Protein AF-0000000087152383 (afdb_homodimer)

Organism: NCBI:txid2511166

Structure (mmCIF, N/CA/C/O backbone):
data_AF-0000000087152383-model_v1
#
loop_
_entity.id
_entity.type
_entity.pdbx_description
1 polymer 'Uncharacterized protein'
#
loop_
_atom_site.group_PDB
_atom_site.id
_atom_site.type_symbol
_atom_site.label_atom_id
_atom_site.label_alt_id
_atom_site.label_comp_id
_atom_site.label_asym_id
_atom_site.label_entity_id
_atom_site.label_seq_id
_atom_site.pdbx_PDB_ins_code
_atom_site.Cartn_x
_atom_site.Cartn_y
_atom_site.Cartn_z
_atom_site.occupancy
_atom_site.B_iso_or_equiv
_atom_site.auth_seq_id
_atom_site.auth_comp_id
_atom_site.auth_asym_id
_atom_site.auth_atom_id
_atom_site.pdbx_PDB_model_num
ATOM 1 N N . MET A 1 1 ? -14.391 78.062 -47.344 1 24.45 1 MET A N 1
ATOM 2 C CA . MET A 1 1 ? -15.328 78.812 -46.531 1 24.45 1 MET A CA 1
ATOM 3 C C . MET A 1 1 ? -15.141 78.5 -45.031 1 24.45 1 MET A C 1
ATOM 5 O O . MET A 1 1 ? -14.398 77.562 -44.688 1 24.45 1 MET A O 1
ATOM 9 N N . GLN A 1 2 ? -16.312 78.125 -44.312 1 28.38 2 GLN A N 1
ATOM 10 C CA . GLN A 1 2 ? -16.859 78.188 -42.969 1 28.38 2 GLN A CA 1
ATOM 11 C C . GLN A 1 2 ? -16.188 77.125 -42.031 1 28.38 2 GLN A C 1
ATOM 13 O O . GLN A 1 2 ? -15.75 76.125 -42.5 1 28.38 2 GLN A O 1
ATOM 18 N N . LEU A 1 3 ? -16.078 77.5 -40.719 1 33.56 3 LEU A N 1
ATOM 19 C CA . LEU A 1 3 ? -15.5 77.375 -39.375 1 33.56 3 LEU A CA 1
ATOM 20 C C . LEU A 1 3 ? -15.883 76.062 -38.75 1 33.56 3 LEU A C 1
ATOM 22 O O . LEU A 1 3 ? -17.062 75.688 -38.75 1 33.56 3 LEU A O 1
ATOM 26 N N . ASN A 1 4 ? -14.961 74.938 -38.5 1 33.97 4 ASN A N 1
ATOM 27 C CA . ASN A 1 4 ? -14.578 73.625 -37.969 1 33.97 4 ASN A CA 1
ATOM 28 C C . ASN A 1 4 ? -14.984 73.5 -36.5 1 33.97 4 ASN A C 1
ATOM 30 O O . ASN A 1 4 ? -14.188 73.062 -35.688 1 33.97 4 ASN A O 1
ATOM 34 N N . ARG A 1 5 ? -15.938 74.438 -35.906 1 34 5 ARG A N 1
ATOM 35 C CA . ARG A 1 5 ? -15.969 74.562 -34.469 1 34 5 ARG A CA 1
ATOM 36 C C . ARG A 1 5 ? -16.516 73.312 -33.781 1 34 5 ARG A C 1
ATOM 38 O O . ARG A 1 5 ? -17.719 73.188 -33.562 1 34 5 ARG A O 1
ATOM 45 N N . THR A 1 6 ? -16.406 72.062 -34.344 1 36.75 6 THR A N 1
ATOM 46 C CA . THR A 1 6 ? -17.281 71.062 -33.719 1 36.75 6 THR A CA 1
ATOM 47 C C . THR A 1 6 ? -17.062 71 -32.219 1 36.75 6 THR A C 1
ATOM 49 O O . THR A 1 6 ? -15.922 71 -31.75 1 36.75 6 THR A O 1
ATOM 52 N N . LEU A 1 7 ? -18.172 71.062 -31.219 1 29.64 7 LEU A N 1
ATOM 53 C CA . LEU A 1 7 ? -18.703 71.188 -29.859 1 29.64 7 LEU A CA 1
ATOM 54 C C . LEU A 1 7 ? -18.281 70 -29.016 1 29.64 7 LEU A C 1
ATOM 56 O O . LEU A 1 7 ? -18.703 68.875 -29.297 1 29.64 7 LEU A O 1
ATOM 60 N N . VAL A 1 8 ? -17.047 69.875 -28.344 1 30.67 8 VAL A N 1
ATOM 61 C CA . VAL A 1 8 ? -16.328 69 -27.438 1 30.67 8 VAL A CA 1
ATOM 62 C C . VAL A 1 8 ? -17.125 68.875 -26.156 1 30.67 8 VAL A C 1
ATOM 64 O O . VAL A 1 8 ? -17.219 69.75 -25.344 1 30.67 8 VAL A O 1
ATOM 67 N N . LEU A 1 9 ? -18.422 68.312 -26.156 1 27.61 9 LEU A N 1
ATOM 68 C CA . LEU A 1 9 ? -19.344 68.25 -25.031 1 27.61 9 LEU A CA 1
ATOM 69 C C . LEU A 1 9 ? -18.703 67.438 -23.875 1 27.61 9 LEU A C 1
ATOM 71 O O . LEU A 1 9 ? -18.125 66.375 -24.078 1 27.61 9 LEU A O 1
ATOM 75 N N . ILE A 1 10 ? -18.641 68.062 -22.5 1 29.03 10 ILE A N 1
ATOM 76 C CA . ILE A 1 10 ? -18.125 68.062 -21.141 1 29.03 10 ILE A CA 1
ATOM 77 C C . ILE A 1 10 ? -18.781 66.938 -20.312 1 29.03 10 ILE A C 1
ATOM 79 O O . ILE A 1 10 ? -20 67 -20.078 1 29.03 10 ILE A O 1
ATOM 83 N N . PHE A 1 11 ? -18.453 65.562 -20.375 1 31.47 11 PHE A N 1
ATOM 84 C CA . PHE A 1 11 ? -18.953 64.375 -19.656 1 31.47 11 PHE A CA 1
ATOM 85 C C . PHE A 1 11 ? -18.766 64.562 -18.156 1 31.47 11 PHE A C 1
ATOM 87 O O . PHE A 1 11 ? -17.625 64.562 -17.672 1 31.47 11 PHE A O 1
ATOM 94 N N . ALA A 1 12 ? -19.672 65.188 -17.281 1 24.59 12 ALA A N 1
ATOM 95 C CA . ALA A 1 12 ? -19.766 65.562 -15.875 1 24.59 12 ALA A CA 1
ATOM 96 C C . ALA A 1 12 ? -19.812 64.375 -14.977 1 24.59 12 ALA A C 1
ATOM 98 O O . ALA A 1 12 ? -20.547 63.406 -15.242 1 24.59 12 ALA A O 1
ATOM 99 N N . SER A 1 13 ? -18.828 64 -13.945 1 28.73 13 SER A N 1
ATOM 100 C CA . SER A 1 13 ? -18.312 63.156 -12.891 1 28.73 13 SER A CA 1
ATOM 101 C C . SER A 1 13 ? -19.25 63.125 -11.695 1 28.73 13 SER A C 1
ATOM 103 O O . SER A 1 13 ? -18.984 63.75 -10.664 1 28.73 13 SER A O 1
ATOM 105 N N . VAL A 1 14 ? -20.594 63 -11.703 1 27.62 14 VAL A N 1
ATOM 106 C CA . VAL A 1 14 ? -21.422 63.219 -10.516 1 27.62 14 VAL A CA 1
ATOM 107 C C . VAL A 1 14 ? -21.234 62.062 -9.531 1 27.62 14 VAL A C 1
ATOM 109 O O . VAL A 1 14 ? -21.625 60.938 -9.805 1 27.62 14 VAL A O 1
ATOM 112 N N . VAL A 1 15 ? -20.297 62.031 -8.492 1 28.44 15 VAL A N 1
ATOM 113 C CA . VAL A 1 15 ? -19.844 61.219 -7.359 1 28.44 15 VAL A CA 1
ATOM 114 C C . VAL A 1 15 ? -20.938 61.188 -6.289 1 28.44 15 VAL A C 1
ATOM 116 O O . VAL A 1 15 ? -21.125 62.125 -5.539 1 28.44 15 VAL A O 1
ATOM 119 N N . THR A 1 16 ? -22.234 60.844 -6.496 1 26.59 16 THR A N 1
ATOM 120 C CA . THR A 1 16 ? -23.312 61 -5.531 1 26.59 16 THR A CA 1
ATOM 121 C C . THR A 1 16 ? -23.094 60.125 -4.305 1 26.59 16 THR A C 1
ATOM 123 O O . THR A 1 16 ? -22.703 58.969 -4.43 1 26.59 16 THR A O 1
ATOM 126 N N . ALA A 1 17 ? -22.953 60.719 -2.977 1 28.47 17 ALA A N 1
ATOM 127 C CA . ALA A 1 17 ? -22.781 60.562 -1.535 1 28.47 17 ALA A CA 1
ATOM 128 C C . ALA A 1 17 ? -23.859 59.688 -0.931 1 28.47 17 ALA A C 1
ATOM 130 O O . ALA A 1 17 ? -25.031 60.094 -0.851 1 28.47 17 ALA A O 1
ATOM 131 N N . LEU A 1 18 ? -23.875 58.312 -1.249 1 25.5 18 LEU A N 1
ATOM 132 C CA . LEU A 1 18 ? -24.797 57.312 -0.743 1 25.5 18 LEU A CA 1
ATOM 133 C C . LEU A 1 18 ? -24.906 57.406 0.778 1 25.5 18 LEU A C 1
ATOM 135 O O . LEU A 1 18 ? -23.906 57.156 1.477 1 25.5 18 LEU A O 1
ATOM 139 N N . VAL A 1 19 ? -25.844 58.219 1.39 1 24.14 19 VAL A N 1
ATOM 140 C CA . VAL A 1 19 ? -26.312 58.594 2.719 1 24.14 19 VAL A CA 1
ATOM 141 C C . VAL A 1 19 ? -26.703 57.344 3.5 1 24.14 19 VAL A C 1
ATOM 143 O O . VAL A 1 19 ? -27.516 56.531 3.033 1 24.14 19 VAL A O 1
ATOM 146 N N . VAL A 1 20 ? -25.953 56.938 4.633 1 25.55 20 VAL A N 1
ATOM 147 C CA . VAL A 1 20 ? -25.766 56.031 5.766 1 25.55 20 VAL A CA 1
ATOM 148 C C . VAL A 1 20 ? -27.031 56.031 6.637 1 25.55 20 VAL A C 1
ATOM 150 O O . VAL A 1 20 ? -27.047 55.438 7.711 1 25.55 20 VAL A O 1
ATOM 153 N N . ALA A 1 21 ? -28.188 56.594 6.219 1 24.11 21 ALA A N 1
ATOM 154 C CA . ALA A 1 21 ? -29.062 56.938 7.344 1 24.11 21 ALA A CA 1
ATOM 155 C C . ALA A 1 21 ? -29.531 55.688 8.07 1 24.11 21 ALA A C 1
ATOM 157 O O . ALA A 1 21 ? -29.969 54.719 7.441 1 24.11 21 ALA A O 1
ATOM 158 N N . ALA A 1 22 ? -29.094 55.5 9.398 1 25.72 22 ALA A N 1
ATOM 159 C CA . ALA A 1 22 ? -29.172 54.656 10.578 1 25.72 22 ALA A CA 1
ATOM 160 C C . ALA A 1 22 ? -30.625 54.469 11.016 1 25.72 22 ALA A C 1
ATOM 162 O O . ALA A 1 22 ? -31.25 55.375 11.562 1 25.72 22 ALA A O 1
ATOM 163 N N . PHE A 1 23 ? -31.516 54.125 10.094 1 22.7 23 PHE A N 1
ATOM 164 C CA . PHE A 1 23 ? -32.906 54.156 10.555 1 22.7 23 PHE A CA 1
ATOM 165 C C . PHE A 1 23 ? -33.094 53.219 11.742 1 22.7 23 PHE A C 1
ATOM 167 O O . PHE A 1 23 ? -32.938 52.031 11.625 1 22.7 23 PHE A O 1
ATOM 174 N N . SER A 1 24 ? -32.812 53.656 13 1 26.38 24 SER A N 1
ATOM 175 C CA . SER A 1 24 ? -32.938 53.125 14.344 1 26.38 24 SER A CA 1
ATOM 176 C C . SER A 1 24 ? -34.406 52.75 14.625 1 26.38 24 SER A C 1
ATOM 178 O O . SER A 1 24 ? -34.75 52.438 15.766 1 26.38 24 SER A O 1
ATOM 180 N N . ALA A 1 25 ? -35.094 52.25 13.656 1 22.98 25 ALA A N 1
ATOM 181 C CA . ALA A 1 25 ? -36.5 52.281 14.055 1 22.98 25 ALA A CA 1
ATOM 182 C C . ALA A 1 25 ? -36.719 51.531 15.375 1 22.98 25 ALA A C 1
ATOM 184 O O . ALA A 1 25 ? -36.281 50.375 15.523 1 22.98 25 ALA A O 1
ATOM 185 N N . ALA A 1 26 ? -36.781 52.312 16.5 1 27.95 26 ALA A N 1
ATOM 186 C CA . ALA A 1 26 ? -37.156 52.156 17.906 1 27.95 26 ALA A CA 1
ATOM 187 C C . ALA A 1 26 ? -38.469 51.406 18.047 1 27.95 26 ALA A C 1
ATOM 189 O O . ALA A 1 26 ? -39.531 51.875 17.641 1 27.95 26 ALA A O 1
ATOM 190 N N . VAL A 1 27 ? -38.594 50.281 17.359 1 23.22 27 VAL A N 1
ATOM 191 C CA . VAL A 1 27 ? -39.969 49.812 17.594 1 23.22 27 VAL A CA 1
ATOM 192 C C . VAL A 1 27 ? -40.25 49.844 19.094 1 23.22 27 VAL A C 1
ATOM 194 O O . VAL A 1 27 ? -39.375 49.688 19.922 1 23.22 27 VAL A O 1
ATOM 197 N N . VAL A 1 28 ? -41.531 49.938 19.438 1 23.14 28 VAL A N 1
ATOM 198 C CA . VAL A 1 28 ? -42.594 50.375 20.359 1 23.14 28 VAL A CA 1
ATOM 199 C C . VAL A 1 28 ? -42.562 49.5 21.609 1 23.14 28 VAL A C 1
ATOM 201 O O . VAL A 1 28 ? -42.094 48.375 21.578 1 23.14 28 VAL A O 1
ATOM 204 N N . GLY A 1 29 ? -43 50 22.75 1 21.7 29 GLY A N 1
ATOM 205 C CA . GLY A 1 29 ? -43.156 50.344 24.156 1 21.7 29 GLY A CA 1
ATOM 206 C C . GLY A 1 29 ? -43.875 49.312 24.969 1 21.7 29 GLY A C 1
ATOM 207 O O . GLY A 1 29 ? -43.625 49.156 26.172 1 21.7 29 GLY A O 1
ATOM 208 N N . TYR A 1 30 ? -45.062 48.406 24.594 1 18.5 30 TYR A N 1
ATOM 209 C CA . TYR A 1 30 ? -46.094 48.875 25.5 1 18.5 30 TYR A CA 1
ATOM 210 C C . TYR A 1 30 ? -45.906 48.25 26.891 1 18.5 30 TYR A C 1
ATOM 212 O O . TYR A 1 30 ? -46.219 48.875 27.906 1 18.5 30 TYR A O 1
ATOM 220 N N . ALA A 1 31 ? -45.562 46.906 27 1 22.48 31 ALA A N 1
ATOM 221 C CA . ALA A 1 31 ? -46.562 46.375 27.906 1 22.48 31 ALA A CA 1
ATOM 222 C C . ALA A 1 31 ? -46.375 46.875 29.328 1 22.48 31 ALA A C 1
ATOM 224 O O . ALA A 1 31 ? -45.25 47.219 29.703 1 22.48 31 ALA A O 1
ATOM 225 N N . GLN A 1 32 ? -47.469 46.688 30.297 1 18.67 32 GLN A N 1
ATOM 226 C CA . GLN A 1 32 ? -48.219 47.438 31.297 1 18.67 32 GLN A CA 1
ATOM 227 C C . GLN A 1 32 ? -47.562 47.312 32.688 1 18.67 32 GLN A C 1
ATOM 229 O O . GLN A 1 32 ? -47.312 48.312 33.344 1 18.67 32 GLN A O 1
ATOM 234 N N . GLN A 1 33 ? -47.844 46.125 33.469 1 19.08 33 GLN A N 1
ATOM 235 C CA . GLN A 1 33 ? -48.688 46.438 34.625 1 19.08 33 GLN A CA 1
ATOM 236 C C . GLN A 1 33 ? -47.844 46.844 35.812 1 19.08 33 GLN A C 1
ATOM 238 O O . GLN A 1 33 ? -46.625 46.594 35.844 1 19.08 33 GLN A O 1
ATOM 243 N N . ALA A 1 34 ? -48.406 46.5 37.125 1 18.72 34 ALA A N 1
ATOM 244 C CA . ALA A 1 34 ? -48.844 47.281 38.281 1 18.72 34 ALA A CA 1
ATOM 245 C C . ALA A 1 34 ? -47.719 47.469 39.281 1 18.72 34 ALA A C 1
ATOM 247 O O . ALA A 1 34 ? -46.781 46.688 39.312 1 18.72 34 ALA A O 1
ATOM 248 N N . ALA A 1 35 ? -47.969 48.344 40.25 1 21.06 35 ALA A N 1
ATOM 249 C CA . ALA A 1 35 ? -47.5 49.438 41.062 1 21.06 35 ALA A CA 1
ATOM 250 C C . ALA A 1 35 ? -46.875 48.938 42.344 1 21.06 35 ALA A C 1
ATOM 252 O O . ALA A 1 35 ? -46.375 49.75 43.156 1 21.06 35 ALA A O 1
ATOM 253 N N . PRO A 1 36 ? -46.219 47.75 42.531 1 22.31 36 PRO A N 1
ATOM 254 C CA . PRO A 1 36 ? -46.5 47.688 43.969 1 22.31 36 PRO A CA 1
ATOM 255 C C . PRO A 1 36 ? -45.875 48.875 44.719 1 22.31 36 PRO A C 1
ATOM 257 O O . PRO A 1 36 ? -44.906 49.469 44.25 1 22.31 36 PRO A O 1
ATOM 260 N N . THR A 1 37 ? -46.438 49.125 46 1 17.8 37 THR A N 1
ATOM 261 C CA . THR A 1 37 ? -46.656 50.281 46.875 1 17.8 37 THR A CA 1
ATOM 262 C C . THR A 1 37 ? -45.344 50.656 47.562 1 17.8 37 THR A C 1
ATOM 264 O O . THR A 1 37 ? -45.031 51.844 47.656 1 17.8 37 THR A O 1
ATOM 267 N N . GLN A 1 38 ? -44.656 49.75 48.375 1 19.56 38 GLN A N 1
ATOM 268 C CA . GLN A 1 38 ? -44.656 50.344 49.719 1 19.56 38 GLN A CA 1
ATOM 269 C C . GLN A 1 38 ? -43.719 51.531 49.812 1 19.56 38 GLN A C 1
ATOM 271 O O . GLN A 1 38 ? -42.781 51.656 49 1 19.56 38 GLN A O 1
ATOM 276 N N . LEU A 1 39 ? -43.562 52.031 51.062 1 18.56 39 LEU A N 1
ATOM 277 C CA . LEU A 1 39 ? -43.625 53.25 51.906 1 18.56 39 LEU A CA 1
ATOM 278 C C . LEU A 1 39 ? -42.25 53.938 51.938 1 18.56 39 LEU A C 1
ATOM 280 O O . LEU A 1 39 ? -41.219 53.344 51.594 1 18.56 39 LEU A O 1
ATOM 284 N N . GLN A 1 40 ? -42.062 54.719 53.031 1 18.16 40 GLN A N 1
ATOM 285 C CA . GLN A 1 40 ? -41.844 56.156 53.25 1 18.16 40 GLN A CA 1
ATOM 286 C C . GLN A 1 40 ? -40.375 56.469 53.438 1 18.16 40 GLN A C 1
ATOM 288 O O . GLN A 1 40 ? -39.875 57.469 52.906 1 18.16 40 GLN A O 1
ATOM 293 N N . PRO A 1 41 ? -39.281 55.781 54.156 1 23.94 41 PRO A N 1
ATOM 294 C CA . PRO A 1 41 ? -39.062 56.75 55.25 1 23.94 41 PRO A CA 1
ATOM 295 C C . PRO A 1 41 ? -38.219 57.969 54.812 1 23.94 41 PRO A C 1
ATOM 297 O O . PRO A 1 41 ? -37.469 57.875 53.844 1 23.94 41 PRO A O 1
ATOM 300 N N . PRO A 1 42 ? -38.344 59.125 55.5 1 19.75 42 PRO A N 1
ATOM 301 C CA . PRO A 1 42 ? -38.156 60.531 55.219 1 19.75 42 PRO A CA 1
ATOM 302 C C . PRO A 1 42 ? -36.688 60.938 55.031 1 19.75 42 PRO A C 1
ATOM 304 O O . PRO A 1 42 ? -36.375 61.719 54.156 1 19.75 42 PRO A O 1
ATOM 307 N N . PRO A 1 43 ? -35.75 60.781 56.125 1 20.42 43 PRO A N 1
ATOM 308 C CA . PRO A 1 43 ? -35.406 62.094 56.688 1 20.42 43 PRO A CA 1
ATOM 309 C C . PRO A 1 43 ? -34.281 62.812 55.938 1 20.42 43 PRO A C 1
ATOM 311 O O . PRO A 1 43 ? -34.438 63.938 55.531 1 20.42 43 PRO A O 1
ATOM 314 N N . GLY A 1 44 ? -32.906 62.781 56.531 1 20.59 44 GLY A N 1
ATOM 315 C CA . GLY A 1 44 ? -32.375 63.969 57.125 1 20.59 44 GLY A CA 1
ATOM 316 C C . GLY A 1 44 ? -31.516 64.812 56.188 1 20.59 44 GLY A C 1
ATOM 317 O O . GLY A 1 44 ? -31.188 64.312 55.094 1 20.59 44 GLY A O 1
ATOM 318 N N . ALA A 1 45 ? -30.312 65.5 56.781 1 22.64 45 ALA A N 1
ATOM 319 C CA . ALA A 1 45 ? -29.922 66.875 56.906 1 22.64 45 ALA A CA 1
ATOM 320 C C . ALA A 1 45 ? -29 67.312 55.781 1 22.64 45 ALA A C 1
ATOM 322 O O . ALA A 1 45 ? -28.359 66.438 55.125 1 22.64 45 ALA A O 1
ATOM 323 N N . PRO A 1 46 ? -28.562 68.625 55.812 1 24.34 46 PRO A N 1
ATOM 324 C CA . PRO A 1 46 ? -28.266 69.75 54.875 1 24.34 46 PRO A CA 1
ATOM 325 C C . PRO A 1 46 ? -26.828 69.75 54.406 1 24.34 46 PRO A C 1
ATOM 327 O O . PRO A 1 46 ? -26.422 70.625 53.656 1 24.34 46 PRO A O 1
ATOM 330 N N . GLN A 1 47 ? -26.016 68.75 54.312 1 24.22 47 GLN A N 1
ATOM 331 C CA . GLN A 1 47 ? -24.641 69.125 54.594 1 24.22 47 GLN A CA 1
ATOM 332 C C . GLN A 1 47 ? -24.109 70.188 53.625 1 24.22 47 GLN A C 1
ATOM 334 O O . GLN A 1 47 ? -24.547 70.25 52.469 1 24.22 47 GLN A O 1
ATOM 339 N N . PRO A 1 48 ? -23.031 70.938 54.062 1 25.08 48 PRO A N 1
ATOM 340 C CA . PRO A 1 48 ? -22.5 72.312 53.781 1 25.08 48 PRO A CA 1
ATOM 341 C C . PRO A 1 48 ? -21.859 72.375 52.406 1 25.08 48 PRO A C 1
ATOM 343 O O . PRO A 1 48 ? -21.422 71.375 51.844 1 25.08 48 PRO A O 1
ATOM 346 N N . ALA A 1 49 ? -21.859 73.562 51.844 1 25.86 49 ALA A N 1
ATOM 347 C CA . ALA A 1 49 ? -21.734 74.188 50.5 1 25.86 49 ALA A CA 1
ATOM 348 C C . ALA A 1 49 ? -20.266 74.125 50.062 1 25.86 49 ALA A C 1
ATOM 350 O O . ALA A 1 49 ? -19.453 74.938 50.562 1 25.86 49 ALA A O 1
ATOM 351 N N . LYS A 1 50 ? -19.531 73.062 50.188 1 28.59 50 LYS A N 1
ATOM 352 C CA . LYS A 1 50 ? -18.125 73.438 50 1 28.59 50 LYS A CA 1
ATOM 353 C C . LYS A 1 50 ? -17.906 74.125 48.656 1 28.59 50 LYS A C 1
ATOM 355 O O . LYS A 1 50 ? -18.562 73.812 47.656 1 28.59 50 LYS A O 1
ATOM 360 N N . LYS A 1 51 ? -17.125 75.188 48.688 1 26.47 51 LYS A N 1
ATOM 361 C CA . LYS A 1 51 ? -16.828 76.312 47.75 1 26.47 51 LYS A CA 1
ATOM 362 C C . LYS A 1 51 ? -16.188 75.75 46.469 1 26.47 51 LYS A C 1
ATOM 364 O O . LYS A 1 51 ? -15.5 74.75 46.5 1 26.47 51 LYS A O 1
ATOM 369 N N . PRO A 1 52 ? -16.344 76.5 45.25 1 27.98 52 PRO A N 1
ATOM 370 C CA . PRO A 1 52 ? -16.188 76.25 43.812 1 27.98 52 PRO A CA 1
ATOM 371 C C . PRO A 1 52 ? -14.719 76.25 43.375 1 27.98 52 PRO A C 1
ATOM 373 O O . PRO A 1 52 ? -14.023 77.25 43.5 1 27.98 52 PRO A O 1
ATOM 376 N N . VAL A 1 53 ? -13.852 75.312 43.844 1 28.52 53 VAL A N 1
ATOM 377 C CA . VAL A 1 53 ? -12.453 75.562 43.469 1 28.52 53 VAL A CA 1
ATOM 378 C C . VAL A 1 53 ? -12.336 75.688 41.969 1 28.52 53 VAL A C 1
ATOM 380 O O . VAL A 1 53 ? -13.07 75.062 41.219 1 28.52 53 VAL A O 1
ATOM 383 N N . ALA A 1 54 ? -11.508 76.688 41.531 1 26.98 54 ALA A N 1
ATOM 384 C CA . ALA A 1 54 ? -11.234 77.312 40.25 1 26.98 54 ALA A CA 1
ATOM 385 C C . ALA A 1 54 ? -10.672 76.312 39.25 1 26.98 54 ALA A C 1
ATOM 387 O O . ALA A 1 54 ? -9.969 75.375 39.625 1 26.98 54 ALA A O 1
ATOM 388 N N . ALA A 1 55 ? -11.258 76.312 38 1 29.78 55 ALA A N 1
ATOM 389 C CA . ALA A 1 55 ? -11.148 75.375 36.875 1 29.78 55 ALA A CA 1
ATOM 390 C C . ALA A 1 55 ? -9.781 75.5 36.188 1 29.78 55 ALA A C 1
ATOM 392 O O . ALA A 1 55 ? -9.391 76.625 35.781 1 29.78 55 ALA A O 1
ATOM 393 N N . LYS A 1 56 ? -8.773 74.875 36.719 1 31.08 56 LYS A N 1
ATOM 394 C CA . LYS A 1 56 ? -7.465 74.938 36.062 1 31.08 56 LYS A CA 1
ATOM 395 C C . LYS A 1 56 ? -7.582 74.625 34.562 1 31.08 56 LYS A C 1
ATOM 397 O O . LYS A 1 56 ? -8.375 73.75 34.188 1 31.08 56 LYS A O 1
ATOM 402 N N . PRO A 1 57 ? -6.871 75.312 33.625 1 28.28 57 PRO A N 1
ATOM 403 C CA . PRO A 1 57 ? -6.887 75.375 32.156 1 28.28 57 PRO A CA 1
ATOM 404 C C . PRO A 1 57 ? -6.625 74 31.531 1 28.28 57 PRO A C 1
ATOM 406 O O . PRO A 1 57 ? -6.012 73.125 32.156 1 28.28 57 PRO A O 1
ATOM 409 N N . HIS A 1 58 ? -7.355 73.688 30.391 1 28.56 58 HIS A N 1
ATOM 410 C CA . HIS A 1 58 ? -7.551 72.5 29.516 1 28.56 58 HIS A CA 1
ATOM 411 C C . HIS A 1 58 ? -6.273 72.188 28.75 1 28.56 58 HIS A C 1
ATOM 413 O O . HIS A 1 58 ? -5.832 72.938 27.906 1 28.56 58 HIS A O 1
ATOM 419 N N . ALA A 1 59 ? -5.16 71.938 29.469 1 30.02 59 ALA A N 1
ATOM 420 C CA . ALA A 1 59 ? -3.998 71.688 28.609 1 30.02 59 ALA A CA 1
ATOM 421 C C . ALA A 1 59 ? -4.32 70.688 27.5 1 30.02 59 ALA A C 1
ATOM 423 O O . ALA A 1 59 ? -5.137 69.812 27.703 1 30.02 59 ALA A O 1
ATOM 424 N N . LYS A 1 60 ? -4.148 71.125 26.25 1 30.55 60 LYS A N 1
ATOM 425 C CA . LYS A 1 60 ? -4.348 70.438 24.969 1 30.55 60 LYS A CA 1
ATOM 426 C C . LYS A 1 60 ? -3.709 69.062 24.969 1 30.55 60 LYS A C 1
ATOM 428 O O . LYS A 1 60 ? -2.553 68.938 25.375 1 30.55 60 LYS A O 1
ATOM 433 N N . PRO A 1 61 ? -4.449 67.938 24.984 1 33 61 PRO A N 1
ATOM 434 C CA . PRO A 1 61 ? -3.885 66.625 24.938 1 33 61 PRO A CA 1
ATOM 435 C C . PRO A 1 61 ? -2.961 66.375 23.734 1 33 61 PRO A C 1
ATOM 437 O O . PRO A 1 61 ? -3.283 66.812 22.625 1 33 61 PRO A O 1
ATOM 440 N N . GLN A 1 62 ? -1.696 66.625 23.906 1 29.09 62 GLN A N 1
ATOM 441 C CA . GLN A 1 62 ? -0.723 66.25 22.891 1 29.09 62 GLN A CA 1
ATOM 442 C C . GLN A 1 62 ? -1.073 64.938 22.234 1 29.09 62 GLN A C 1
ATOM 444 O O . GLN A 1 62 ? -1.439 63.969 22.922 1 29.09 62 GLN A O 1
ATOM 449 N N . ALA A 1 63 ? -1.392 65.062 20.969 1 32.59 63 ALA A N 1
ATOM 450 C CA . ALA A 1 63 ? -1.702 63.969 20.047 1 32.59 63 ALA A CA 1
ATOM 451 C C . ALA A 1 63 ? -0.651 62.875 20.125 1 32.59 63 ALA A C 1
ATOM 453 O O . ALA A 1 63 ? 0.529 63.094 19.859 1 32.59 63 ALA A O 1
ATOM 454 N N . GLN A 1 64 ? -0.721 62 21.125 1 32.16 64 GLN A N 1
ATOM 455 C CA . GLN A 1 64 ? 0.191 60.875 21.094 1 32.16 64 GLN A CA 1
ATOM 456 C C . GLN A 1 64 ? 0.124 60.156 19.75 1 32.16 64 GLN A C 1
ATOM 458 O O . GLN A 1 64 ? -0.96 59.781 19.281 1 32.16 64 GLN A O 1
ATOM 463 N N . THR A 1 65 ? 0.896 60.625 18.781 1 32.66 65 THR A N 1
ATOM 464 C CA . THR A 1 65 ? 1.111 59.844 17.562 1 32.66 65 THR A CA 1
ATOM 465 C C . THR A 1 65 ? 1.242 58.375 17.875 1 32.66 65 THR A C 1
ATOM 467 O O . THR A 1 65 ? 2.123 57.969 18.641 1 32.66 65 THR A O 1
ATOM 470 N N . GLN A 1 66 ? 0.074 57.719 17.969 1 34.09 66 GLN A N 1
ATOM 471 C CA . GLN A 1 66 ? 0.132 56.25 18.125 1 34.09 66 GLN A CA 1
ATOM 472 C C . GLN A 1 66 ? 1.141 55.656 17.156 1 34.09 66 GLN A C 1
ATOM 474 O O . GLN A 1 66 ? 1.134 55.969 15.961 1 34.09 66 GLN A O 1
ATOM 479 N N . PRO A 1 67 ? 2.338 55.344 17.672 1 36.75 67 PRO A N 1
ATOM 480 C CA . PRO A 1 67 ? 3.244 54.625 16.766 1 36.75 67 PRO A CA 1
ATOM 481 C C . PRO A 1 67 ? 2.523 53.594 15.906 1 36.75 67 PRO A C 1
ATOM 483 O O . PRO A 1 67 ? 1.477 53.094 16.312 1 36.75 67 PRO A O 1
ATOM 486 N N . PRO A 1 68 ? 2.676 53.719 14.586 1 33.19 68 PRO A N 1
ATOM 487 C CA . PRO A 1 68 ? 2.049 52.75 13.703 1 33.19 68 PRO A CA 1
ATOM 488 C C . PRO A 1 68 ? 2.039 51.344 14.297 1 33.19 68 PRO A C 1
ATOM 490 O O . PRO A 1 68 ? 2.941 50.969 15.055 1 33.19 68 PRO A O 1
ATOM 493 N N . ALA A 1 69 ? 0.857 50.812 14.57 1 32.97 69 ALA A N 1
ATOM 494 C CA . ALA A 1 69 ? 0.697 49.406 14.938 1 32.97 69 ALA A CA 1
ATOM 495 C C . ALA A 1 69 ? 1.653 48.5 14.148 1 32.97 69 ALA A C 1
ATOM 497 O O . ALA A 1 69 ? 1.696 48.562 12.914 1 32.97 69 ALA A O 1
ATOM 498 N N . ALA A 1 70 ? 2.859 48.25 14.695 1 30.72 70 ALA A N 1
ATOM 499 C CA . ALA A 1 70 ? 3.674 47.188 14.102 1 30.72 70 ALA A CA 1
ATOM 500 C C . ALA A 1 70 ? 2.809 46 13.656 1 30.72 70 ALA A C 1
ATOM 502 O O . ALA A 1 70 ? 1.977 45.5 14.422 1 30.72 70 ALA A O 1
ATOM 503 N N . ALA A 1 71 ? 2.408 46 12.398 1 29.78 71 ALA A N 1
ATOM 504 C CA . ALA A 1 71 ? 1.831 44.781 11.836 1 29.78 71 ALA A CA 1
ATOM 505 C C . ALA A 1 71 ? 2.477 43.531 12.438 1 29.78 71 ALA A C 1
ATOM 507 O O . ALA A 1 71 ? 3.699 43.406 12.414 1 29.78 71 ALA A O 1
ATOM 508 N N . ALA A 1 72 ? 1.98 43.062 13.555 1 29.62 72 ALA A N 1
ATOM 509 C CA . ALA A 1 72 ? 2.369 41.719 13.93 1 29.62 72 ALA A CA 1
ATOM 510 C C . ALA A 1 72 ? 2.459 40.812 12.703 1 29.62 72 ALA A C 1
ATOM 512 O O . ALA A 1 72 ? 1.455 40.562 12.031 1 29.62 72 ALA A O 1
ATOM 513 N N . ALA A 1 73 ? 3.512 40.938 11.945 1 29.95 73 ALA A N 1
ATOM 514 C CA . ALA A 1 73 ? 3.732 39.812 11.023 1 29.95 73 ALA A CA 1
ATOM 515 C C . ALA A 1 73 ? 3.348 38.5 11.664 1 29.95 73 ALA A C 1
ATOM 517 O O . ALA A 1 73 ? 3.828 38.156 12.75 1 29.95 73 ALA A O 1
ATOM 518 N N . ALA A 1 74 ? 2.168 38.094 11.562 1 30.69 74 ALA A N 1
ATOM 519 C CA . ALA A 1 74 ? 1.889 36.656 11.773 1 30.69 74 ALA A CA 1
ATOM 520 C C . ALA A 1 74 ? 3.055 35.812 11.297 1 30.69 74 ALA A C 1
ATOM 522 O O . ALA A 1 74 ? 3.363 35.781 10.102 1 30.69 74 ALA A O 1
ATOM 523 N N . GLN A 1 75 ? 4.141 35.906 12 1 29.34 75 GLN A N 1
ATOM 524 C CA . GLN A 1 75 ? 5.094 34.844 11.703 1 29.34 75 GLN A CA 1
ATOM 525 C C . GLN A 1 75 ? 4.375 33.531 11.328 1 29.34 75 GLN A C 1
ATOM 527 O O . GLN A 1 75 ? 3.631 32.969 12.133 1 29.34 75 GLN A O 1
ATOM 532 N N . GLN A 1 76 ? 3.902 33.375 10.102 1 35.09 76 GLN A N 1
ATOM 533 C CA . GLN A 1 76 ? 3.783 31.953 9.719 1 35.09 76 GLN A CA 1
ATOM 534 C C . GLN A 1 76 ? 4.766 31.094 10.492 1 35.09 76 GLN A C 1
ATOM 536 O O . GLN A 1 76 ? 5.934 31.453 10.648 1 35.09 76 GLN A O 1
ATOM 541 N N . PRO A 1 77 ? 4.379 30.328 11.484 1 36.25 77 PRO A N 1
ATOM 542 C CA . PRO A 1 77 ? 5.48 29.531 12.039 1 36.25 77 PRO A CA 1
ATOM 543 C C . PRO A 1 77 ? 6.625 29.328 11.047 1 36.25 77 PRO A C 1
ATOM 545 O O . PRO A 1 77 ? 6.383 29.078 9.867 1 36.25 77 PRO A O 1
ATOM 548 N N . ALA A 1 78 ? 7.668 30.078 11.016 1 34.47 78 ALA A N 1
ATOM 549 C CA . ALA A 1 78 ? 8.875 29.984 10.203 1 34.47 78 ALA A CA 1
ATOM 550 C C . ALA A 1 78 ? 8.977 28.609 9.531 1 34.47 78 ALA A C 1
ATOM 552 O O . ALA A 1 78 ? 8.359 27.641 9.984 1 34.47 78 ALA A O 1
ATOM 553 N N . ALA A 1 79 ? 9.492 28.344 8.414 1 40.34 79 ALA A N 1
ATOM 554 C CA . ALA A 1 79 ? 10.016 27.125 7.809 1 40.34 79 ALA A CA 1
ATOM 555 C C . ALA A 1 79 ? 10.523 26.156 8.875 1 40.34 79 ALA A C 1
ATOM 557 O O . ALA A 1 79 ? 11.711 25.844 8.93 1 40.34 79 ALA A O 1
ATOM 558 N N . GLY A 1 80 ? 10.508 26.188 10.234 1 42.81 80 GLY A N 1
ATOM 559 C CA . GLY A 1 80 ? 10.836 25.734 11.57 1 42.81 80 GLY A CA 1
ATOM 560 C C . GLY A 1 80 ? 10.602 24.25 11.773 1 42.81 80 GLY A C 1
ATOM 561 O O . GLY A 1 80 ? 9.945 23.594 10.953 1 42.81 80 GLY A O 1
ATOM 562 N N . GLN A 1 81 ? 11.156 23.562 12.992 1 46.47 81 GLN A N 1
ATOM 563 C CA . GLN A 1 81 ? 11.258 22.156 13.359 1 46.47 81 GLN A CA 1
ATOM 564 C C . GLN A 1 81 ? 9.898 21.469 13.273 1 46.47 81 GLN A C 1
ATOM 566 O O . GLN A 1 81 ? 9 21.75 14.062 1 46.47 81 GLN A O 1
ATOM 571 N N . GLN A 1 82 ? 9.336 21.328 12.172 1 63.16 82 GLN A N 1
ATOM 572 C CA . GLN A 1 82 ? 8.164 20.469 12.094 1 63.16 82 GLN A CA 1
ATOM 573 C C . GLN A 1 82 ? 8.078 19.547 13.305 1 63.16 82 GLN A C 1
ATOM 575 O O . GLN A 1 82 ? 9.094 19.031 13.766 1 63.16 82 GLN A O 1
ATOM 580 N N . GLN A 1 83 ? 7.051 19.812 14.117 1 79.25 83 GLN A 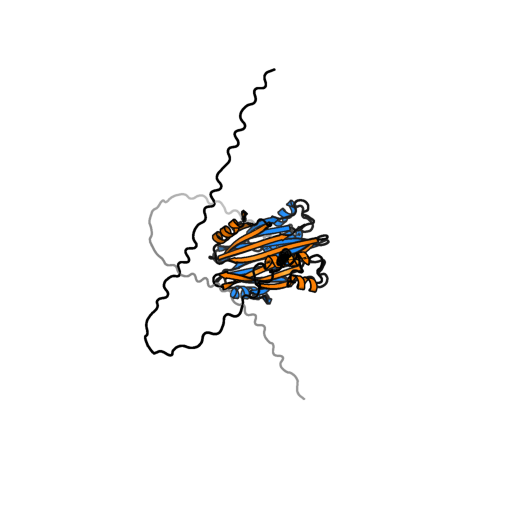N 1
ATOM 581 C CA . GLN A 1 83 ? 6.848 18.938 15.258 1 79.25 83 GLN A CA 1
ATOM 582 C C . GLN A 1 83 ? 7.141 17.484 14.898 1 79.25 83 GLN A C 1
ATOM 584 O O . GLN A 1 83 ? 6.688 17 13.859 1 79.25 83 GLN A O 1
ATOM 589 N N . ALA A 1 84 ? 8.086 16.984 15.609 1 90.44 84 ALA A N 1
ATOM 590 C CA . ALA A 1 84 ? 8.484 15.586 15.414 1 90.44 84 ALA A CA 1
ATOM 591 C C . ALA A 1 84 ? 7.277 14.656 15.453 1 90.44 84 ALA A C 1
ATOM 593 O O . ALA A 1 84 ? 6.379 14.836 16.281 1 90.44 84 ALA A O 1
ATOM 594 N N . THR A 1 85 ? 7.207 13.844 14.344 1 96.19 85 THR A N 1
ATOM 595 C CA . THR A 1 85 ? 6.156 12.828 14.289 1 96.19 85 THR A CA 1
ATOM 596 C C . THR A 1 85 ? 6.676 11.492 14.797 1 96.19 85 THR A C 1
ATOM 598 O O . THR A 1 85 ? 7.863 11.344 15.094 1 96.19 85 THR A O 1
ATOM 601 N N . VAL A 1 86 ? 5.793 10.586 14.953 1 97.94 86 VAL A N 1
ATOM 602 C CA . VAL A 1 86 ? 6.176 9.234 15.375 1 97.94 86 VAL A CA 1
ATOM 603 C C . VAL A 1 86 ? 7.148 8.641 14.359 1 97.94 86 VAL A C 1
ATOM 605 O O . VAL A 1 86 ? 8.039 7.867 14.727 1 97.94 86 VAL A O 1
ATOM 608 N N . PHE A 1 87 ? 7.039 9.055 13.117 1 98.75 87 PHE A N 1
ATOM 609 C CA . PHE A 1 87 ? 7.938 8.562 12.078 1 98.75 87 PHE A CA 1
ATOM 610 C C . PHE A 1 87 ? 9.359 9.062 12.312 1 98.75 87 PHE A C 1
ATOM 612 O O . PHE A 1 87 ? 10.328 8.328 12.109 1 98.75 87 PHE A O 1
ATOM 619 N N . ASP A 1 88 ? 9.445 10.266 12.688 1 98.19 88 ASP A N 1
ATOM 620 C CA . ASP A 1 88 ? 10.75 10.812 13.055 1 98.19 88 ASP A CA 1
ATOM 621 C C . ASP A 1 88 ? 11.344 10.086 14.258 1 98.19 88 ASP A C 1
ATOM 623 O O . ASP A 1 88 ? 12.531 9.773 14.273 1 98.19 88 ASP A O 1
ATOM 627 N N . ASP A 1 89 ? 10.516 9.82 15.219 1 98 89 ASP A N 1
ATOM 628 C CA . ASP A 1 89 ? 10.945 9.094 16.406 1 98 89 ASP A CA 1
ATOM 629 C C . ASP A 1 89 ? 11.422 7.688 16.047 1 98 89 ASP A C 1
ATOM 631 O O . ASP A 1 89 ? 12.445 7.223 16.562 1 98 89 ASP A O 1
ATOM 635 N N . HIS A 1 90 ? 10.672 7.012 15.211 1 98.5 90 HIS A N 1
ATOM 636 C CA . HIS A 1 90 ? 11.047 5.668 14.789 1 98.5 90 HIS A CA 1
ATOM 637 C C . HIS A 1 90 ? 12.375 5.672 14.039 1 98.5 90 HIS A C 1
ATOM 639 O O . HIS A 1 90 ? 13.188 4.762 14.211 1 98.5 90 HIS A O 1
ATOM 645 N N . ALA A 1 91 ? 12.562 6.68 13.234 1 98.56 91 ALA A N 1
ATOM 646 C CA . ALA A 1 91 ? 13.828 6.785 12.516 1 98.56 91 ALA A CA 1
ATOM 647 C C . ALA A 1 91 ? 15 6.949 13.484 1 98.56 91 ALA A C 1
ATOM 649 O O . ALA A 1 91 ? 16.047 6.332 13.305 1 98.56 91 ALA A O 1
ATOM 650 N N . ARG A 1 92 ? 14.805 7.762 14.43 1 97.69 92 ARG A N 1
ATOM 651 C CA . ARG A 1 92 ? 15.844 7.965 15.438 1 97.69 92 ARG A CA 1
ATOM 652 C C . ARG A 1 92 ? 16.125 6.672 16.203 1 97.69 92 ARG A C 1
ATOM 654 O O . ARG A 1 92 ? 17.281 6.297 16.391 1 97.69 92 ARG A O 1
ATOM 661 N N . GLN A 1 93 ? 15.102 6.047 16.578 1 97.5 93 GLN A N 1
ATOM 662 C CA . GLN A 1 93 ? 15.227 4.801 17.328 1 97.5 93 GLN A CA 1
ATOM 663 C C . GLN A 1 93 ? 15.984 3.752 16.516 1 97.5 93 GLN A C 1
ATOM 665 O O . GLN A 1 93 ? 16.734 2.955 17.078 1 97.5 93 GLN A O 1
ATOM 670 N N . ALA A 1 94 ? 15.75 3.799 15.242 1 98.12 94 ALA A N 1
ATOM 671 C CA . ALA A 1 94 ? 16.328 2.789 14.352 1 98.12 94 ALA A CA 1
ATOM 672 C C . ALA A 1 94 ? 17.672 3.242 13.805 1 98.12 94 ALA A C 1
ATOM 674 O O . ALA A 1 94 ? 18.297 2.531 13.016 1 98.12 94 ALA A O 1
ATOM 675 N N . ASN A 1 95 ? 18.094 4.418 14.188 1 97.75 95 ASN A N 1
ATOM 676 C CA . ASN A 1 95 ? 19.328 5.012 13.695 1 97.75 95 ASN A CA 1
ATOM 677 C C . ASN A 1 95 ? 19.328 5.129 12.172 1 97.75 95 ASN A C 1
ATOM 679 O O . ASN A 1 95 ? 20.312 4.773 11.516 1 97.75 95 ASN A O 1
ATOM 683 N N . ILE A 1 96 ? 18.219 5.488 11.703 1 98.31 96 ILE A N 1
ATOM 684 C CA . ILE A 1 96 ? 18.047 5.754 10.281 1 98.31 96 ILE A CA 1
ATOM 685 C C . ILE A 1 96 ? 18.312 7.23 9.992 1 98.31 96 ILE A C 1
ATOM 687 O O . ILE A 1 96 ? 17.578 8.102 10.461 1 98.31 96 ILE A O 1
ATOM 691 N N . THR A 1 97 ? 19.344 7.465 9.148 1 97.81 97 THR A N 1
ATOM 692 C CA . THR A 1 97 ? 19.688 8.844 8.828 1 97.81 97 THR A CA 1
ATOM 693 C C . THR A 1 97 ? 19.438 9.141 7.352 1 97.81 97 THR A C 1
ATOM 695 O O . THR A 1 97 ? 18.875 10.18 7.008 1 97.81 97 THR A O 1
ATOM 698 N N . THR A 1 98 ? 19.766 8.219 6.469 1 97.81 98 THR A N 1
ATOM 699 C CA . THR A 1 98 ? 19.672 8.414 5.023 1 97.81 98 THR A CA 1
ATOM 700 C C . THR A 1 98 ? 18.234 8.633 4.602 1 97.81 98 THR A C 1
ATOM 702 O O . THR A 1 98 ? 17.953 9.477 3.746 1 97.81 98 THR A O 1
ATOM 705 N N . CYS A 1 99 ? 17.312 7.879 5.258 1 98.62 99 CYS A N 1
ATOM 706 C CA . CYS A 1 99 ? 15.938 7.91 4.789 1 98.62 99 CYS A CA 1
ATOM 707 C C . CYS A 1 99 ? 15.039 8.641 5.781 1 98.62 99 CYS A C 1
ATOM 709 O O . CYS A 1 99 ? 13.82 8.688 5.602 1 98.62 99 CYS A O 1
ATOM 711 N N . ALA A 1 100 ? 15.625 9.242 6.785 1 98.12 100 ALA A N 1
ATOM 712 C CA . ALA A 1 100 ? 14.82 9.836 7.848 1 98.12 100 ALA A CA 1
ATOM 713 C C . ALA A 1 100 ? 13.891 10.914 7.297 1 98.12 100 ALA A C 1
ATOM 715 O O . ALA A 1 100 ? 12.711 10.953 7.633 1 98.12 100 ALA A O 1
ATOM 716 N N . SER A 1 101 ? 14.453 11.758 6.457 1 97.31 101 SER A N 1
ATOM 717 C CA . SER A 1 101 ? 13.68 12.875 5.938 1 97.31 101 SER A CA 1
ATOM 718 C C . SER A 1 101 ? 12.516 12.391 5.074 1 97.31 101 SER A C 1
ATOM 720 O O . SER A 1 101 ? 11.375 12.82 5.258 1 97.31 101 SER A O 1
ATOM 722 N N . LEU A 1 102 ? 12.75 11.477 4.18 1 98.56 102 LEU A N 1
ATOM 723 C CA . LEU A 1 102 ? 11.695 10.984 3.303 1 98.56 102 LEU A CA 1
ATOM 724 C C . LEU A 1 102 ? 10.664 10.172 4.09 1 98.56 102 LEU A C 1
ATOM 726 O O . LEU A 1 102 ? 9.469 10.273 3.838 1 98.56 102 LEU A O 1
ATOM 730 N N . PHE A 1 103 ? 11.234 9.398 5.004 1 98.69 103 PHE A N 1
ATOM 731 C CA . PHE A 1 103 ? 10.352 8.594 5.836 1 98.69 103 PHE A CA 1
ATOM 732 C C . PHE A 1 103 ? 9.375 9.477 6.605 1 98.69 103 PHE A C 1
ATOM 734 O O . PHE A 1 103 ? 8.18 9.18 6.668 1 98.69 103 PHE A O 1
ATOM 741 N N . GLY A 1 104 ? 9.836 10.523 7.109 1 98.44 104 GLY A N 1
ATOM 742 C CA . GLY A 1 104 ? 8.984 11.484 7.785 1 98.44 104 GLY A CA 1
ATOM 743 C C . GLY A 1 104 ? 7.996 12.164 6.852 1 98.44 104 GLY A C 1
ATOM 744 O O . GLY A 1 104 ? 6.82 12.328 7.191 1 98.44 104 GLY A O 1
ATOM 745 N N . THR A 1 105 ? 8.422 12.562 5.684 1 97.94 105 THR A N 1
ATOM 746 C CA . THR A 1 105 ? 7.574 13.227 4.695 1 97.94 105 THR A CA 1
ATOM 747 C C . THR A 1 105 ? 6.449 12.305 4.238 1 97.94 105 THR A C 1
ATOM 749 O O . THR A 1 105 ? 5.289 12.719 4.168 1 97.94 105 THR A O 1
ATOM 752 N N . LEU A 1 106 ? 6.816 11.086 3.992 1 98.56 106 LEU A N 1
ATOM 753 C CA . LEU A 1 106 ? 5.82 10.102 3.586 1 98.56 106 LEU A CA 1
ATOM 754 C C . LEU A 1 106 ? 4.824 9.836 4.715 1 98.56 106 LEU A C 1
ATOM 756 O O . LEU A 1 106 ? 3.625 9.703 4.469 1 98.56 106 LEU A O 1
ATOM 760 N N . GLY A 1 107 ? 5.375 9.773 5.902 1 98.75 107 GLY A N 1
ATOM 761 C CA . GLY A 1 107 ? 4.516 9.617 7.062 1 98.75 107 GLY A CA 1
ATOM 762 C C . GLY A 1 107 ? 3.492 10.734 7.195 1 98.75 107 GLY A C 1
ATOM 763 O O . GLY A 1 107 ? 2.305 10.469 7.402 1 98.75 107 GLY A O 1
ATOM 764 N N . ARG A 1 108 ? 3.918 11.953 7.039 1 98.19 108 ARG A N 1
ATOM 765 C CA . ARG A 1 108 ? 3.012 13.094 7.105 1 98.19 108 ARG A CA 1
ATOM 766 C C . ARG A 1 108 ? 1.994 13.047 5.969 1 98.19 108 ARG A C 1
ATOM 768 O O . ARG A 1 108 ? 0.834 13.422 6.152 1 98.19 108 ARG A O 1
ATOM 775 N N . GLY A 1 109 ? 2.441 12.594 4.848 1 97.75 109 GLY A N 1
ATOM 776 C CA . GLY A 1 109 ? 1.554 12.484 3.701 1 97.75 109 GLY A CA 1
ATOM 777 C C . GLY A 1 109 ? 0.441 11.469 3.904 1 97.75 109 GLY A C 1
ATOM 778 O O . GLY A 1 109 ? -0.719 11.75 3.592 1 97.75 109 GLY A O 1
ATOM 779 N N . VAL A 1 110 ? 0.805 10.352 4.484 1 98.62 110 VAL A N 1
ATOM 780 C CA . VAL A 1 110 ? -0.166 9.266 4.602 1 98.62 110 VAL A CA 1
ATOM 781 C C . VAL A 1 110 ? -1.159 9.578 5.719 1 98.62 110 VAL A C 1
ATOM 783 O O . VAL A 1 110 ? -2.277 9.062 5.723 1 98.62 110 VAL A O 1
ATOM 786 N N . THR A 1 111 ? -0.819 10.484 6.637 1 98.38 111 THR A N 1
ATOM 787 C CA . THR A 1 111 ? -1.637 10.719 7.824 1 98.38 111 THR A CA 1
ATOM 788 C C . THR A 1 111 ? -2.379 12.047 7.719 1 98.38 111 THR A C 1
ATOM 790 O O . THR A 1 111 ? -2.963 12.516 8.695 1 98.38 111 THR A O 1
ATOM 793 N N . VAL A 1 112 ? -2.307 12.648 6.566 1 96.06 112 VAL A N 1
ATOM 794 C CA . VAL A 1 112 ? -2.9 13.969 6.395 1 96.06 112 VAL A CA 1
ATOM 795 C C . VAL A 1 112 ? -4.352 13.945 6.867 1 96.06 112 VAL A C 1
ATOM 797 O O . VAL A 1 112 ? -5.09 12.992 6.586 1 96.06 112 VAL A O 1
ATOM 800 N N . ASN A 1 113 ? -4.758 14.906 7.695 1 94.75 113 ASN A N 1
ATOM 801 C CA . ASN A 1 113 ? -6.113 15.156 8.172 1 94.75 113 ASN A CA 1
ATOM 802 C C . ASN A 1 113 ? -6.676 13.961 8.93 1 94.75 113 ASN A C 1
ATOM 804 O O . ASN A 1 113 ? -7.848 13.609 8.766 1 94.75 113 ASN A O 1
ATOM 808 N N . SER A 1 114 ? -5.816 13.242 9.664 1 97.31 114 SER A N 1
ATOM 809 C CA . SER A 1 114 ? -6.242 12.062 10.414 1 97.31 114 SER A CA 1
ATOM 810 C C . SER A 1 114 ? -5.473 11.938 11.727 1 97.31 114 SER A C 1
ATOM 812 O O . SER A 1 114 ? -4.309 12.328 11.812 1 97.31 114 SER A O 1
ATOM 814 N N . THR A 1 115 ? -6.172 11.469 12.758 1 96.94 115 THR A N 1
ATOM 815 C CA . THR A 1 115 ? -5.414 10.906 13.867 1 96.94 115 THR A CA 1
ATOM 816 C C . THR A 1 115 ? -4.887 9.516 13.516 1 96.94 115 THR A C 1
ATOM 818 O O . THR A 1 115 ? -5.402 8.859 12.609 1 96.94 115 THR A O 1
ATOM 821 N N . TYR A 1 116 ? -3.766 9.164 14.219 1 98.38 116 TYR A N 1
ATOM 822 C CA . TYR A 1 116 ? -3.158 7.938 13.727 1 98.38 116 TYR A CA 1
ATOM 823 C C . TYR A 1 116 ? -2.324 7.262 14.805 1 98.38 116 TYR A C 1
ATOM 825 O O . TYR A 1 116 ? -1.96 7.895 15.805 1 98.38 116 TYR A O 1
ATOM 833 N N . THR A 1 117 ? -2.113 5.945 14.625 1 98.69 117 THR A N 1
ATOM 834 C CA . THR A 1 117 ? -1.111 5.113 15.273 1 98.69 117 THR A CA 1
ATOM 835 C C . THR A 1 117 ? -0.263 4.375 14.242 1 98.69 117 THR A C 1
ATOM 837 O O . THR A 1 117 ? -0.782 3.898 13.234 1 98.69 117 THR A O 1
ATOM 840 N N . ALA A 1 118 ? 1.07 4.328 14.57 1 98.75 118 ALA A N 1
ATOM 841 C CA . ALA A 1 118 ? 1.959 3.705 13.594 1 98.75 118 ALA A CA 1
ATOM 842 C C . ALA A 1 118 ? 2.871 2.678 14.258 1 98.75 118 ALA A C 1
ATOM 844 O O . ALA A 1 118 ? 3.238 2.828 15.422 1 98.75 118 ALA A O 1
ATOM 845 N N . LYS A 1 119 ? 3.168 1.687 13.508 1 98.38 119 LYS A N 1
ATOM 846 C CA . LYS A 1 119 ? 4.16 0.671 13.852 1 98.38 119 LYS A CA 1
ATOM 847 C C . LYS A 1 119 ? 5.137 0.447 12.703 1 98.38 119 LYS A C 1
ATOM 849 O O . LYS A 1 119 ? 4.727 0.141 11.578 1 98.38 119 LYS A O 1
ATOM 854 N N . SER A 1 120 ? 6.402 0.558 13.055 1 98.44 120 SER A N 1
ATOM 855 C CA . SER A 1 120 ? 7.402 0.476 12 1 98.44 120 SER A CA 1
ATOM 856 C C . SER A 1 120 ? 8.289 -0.755 12.164 1 98.44 120 SER A C 1
ATOM 858 O O . SER A 1 120 ? 8.516 -1.214 13.289 1 98.44 120 SER A O 1
ATOM 860 N N . GLN A 1 121 ? 8.711 -1.233 10.969 1 97.81 121 GLN A N 1
ATOM 861 C CA . GLN A 1 121 ? 9.664 -2.34 10.891 1 97.81 121 GLN A CA 1
ATOM 862 C C . GLN A 1 121 ? 10.945 -1.913 10.188 1 97.81 121 GLN A C 1
ATOM 864 O O . GLN A 1 121 ? 10.906 -1.264 9.141 1 97.81 121 GLN A O 1
ATOM 869 N N . TRP A 1 122 ? 12.031 -2.27 10.867 1 97.5 122 TRP A N 1
ATOM 870 C CA . TRP A 1 122 ? 13.344 -1.99 10.297 1 97.5 122 TRP A CA 1
ATOM 871 C C . TRP A 1 122 ? 14.352 -3.066 10.688 1 97.5 122 TRP A C 1
ATOM 873 O O . TRP A 1 122 ? 14.039 -3.963 11.477 1 97.5 122 TRP A O 1
ATOM 883 N N . ASP A 1 123 ? 15.477 -3.02 9.914 1 96.5 123 ASP A N 1
ATOM 884 C CA . ASP A 1 123 ? 16.594 -3.869 10.312 1 96.5 123 ASP A CA 1
ATOM 885 C C . ASP A 1 123 ? 17.219 -3.371 11.609 1 96.5 123 ASP A C 1
ATOM 887 O O . ASP A 1 123 ? 17.812 -2.291 11.648 1 96.5 123 ASP A O 1
ATOM 891 N N . SER A 1 124 ? 17.234 -4.18 12.609 1 93.75 124 SER A N 1
ATOM 892 C CA . SER A 1 124 ? 17.688 -3.732 13.922 1 93.75 124 SER A CA 1
ATOM 893 C C . SER A 1 124 ? 19.203 -3.57 13.969 1 93.75 124 SER A C 1
ATOM 895 O O . SER A 1 124 ? 19.734 -2.852 14.82 1 93.75 124 SER A O 1
ATOM 897 N N . ARG A 1 125 ? 19.906 -4.188 13.062 1 93.81 125 ARG A N 1
ATOM 898 C CA . ARG A 1 125 ? 21.359 -4.141 13.078 1 93.81 125 ARG A CA 1
ATOM 899 C C . ARG A 1 125 ? 21.891 -3.125 12.078 1 93.81 125 ARG A C 1
ATOM 901 O O . ARG A 1 125 ? 23.016 -2.627 12.219 1 93.81 125 ARG A O 1
ATOM 908 N N . ALA A 1 126 ? 21 -2.893 11.078 1 95.75 126 ALA A N 1
ATOM 909 C CA . ALA A 1 126 ? 21.484 -2.049 9.984 1 95.75 126 ALA A CA 1
ATOM 910 C C . ALA A 1 126 ? 20.375 -1.151 9.453 1 95.75 126 ALA A C 1
ATOM 912 O O . ALA A 1 126 ? 20.109 -1.124 8.25 1 95.75 126 ALA A O 1
ATOM 913 N N . GLY A 1 127 ? 19.875 -0.347 10.336 1 95.88 127 GLY A N 1
ATOM 914 C CA . GLY A 1 127 ? 18.703 0.454 10 1 95.88 127 GLY A CA 1
ATOM 915 C C . GLY A 1 127 ? 18.984 1.483 8.914 1 95.88 127 GLY A C 1
ATOM 916 O O . GLY A 1 127 ? 18.109 1.829 8.133 1 95.88 127 GLY A O 1
ATOM 917 N N . ASN A 1 128 ? 20.203 1.872 8.828 1 97.38 128 ASN A N 1
ATOM 918 C CA . ASN A 1 128 ? 20.516 2.99 7.941 1 97.38 128 ASN A CA 1
ATOM 919 C C . ASN A 1 128 ? 20.766 2.52 6.512 1 97.38 128 ASN A C 1
ATOM 921 O O . ASN A 1 128 ? 20.781 3.326 5.582 1 97.38 128 ASN A O 1
ATOM 925 N N . VAL A 1 129 ? 21.062 1.262 6.359 1 96.69 129 VAL A N 1
ATOM 926 C CA . VAL A 1 129 ? 21.438 0.812 5.023 1 96.69 129 VAL A CA 1
ATOM 927 C C . VAL A 1 129 ? 20.391 -0.159 4.488 1 96.69 129 VAL A C 1
ATOM 929 O O . VAL A 1 129 ? 20.594 -0.783 3.443 1 96.69 129 VAL A O 1
ATOM 932 N N . HIS A 1 130 ? 19.219 -0.25 5.199 1 97.75 130 HIS A N 1
ATOM 933 C CA . HIS A 1 130 ? 18.094 -1.062 4.742 1 97.75 130 HIS A CA 1
ATOM 934 C C . HIS A 1 130 ? 16.781 -0.283 4.82 1 97.75 130 HIS A C 1
ATOM 936 O O . HIS A 1 130 ? 16.719 0.781 5.438 1 97.75 130 HIS A O 1
ATOM 942 N N . SER A 1 131 ? 15.836 -0.837 4.199 1 98.62 131 SER A N 1
ATOM 943 C CA . SER A 1 131 ? 14.539 -0.181 4.113 1 98.62 131 SER A CA 1
ATOM 944 C C . SER A 1 131 ? 13.828 -0.175 5.465 1 98.62 131 SER A C 1
ATOM 946 O O . SER A 1 131 ? 14.164 -0.965 6.352 1 98.62 131 SER A O 1
ATOM 948 N N . VAL A 1 132 ? 12.922 0.738 5.582 1 98.69 132 VAL A N 1
ATOM 949 C CA . VAL A 1 132 ? 11.992 0.84 6.699 1 98.69 132 VAL A CA 1
ATOM 950 C C . VAL A 1 132 ? 10.555 0.86 6.172 1 98.69 132 VAL A C 1
ATOM 952 O O . VAL A 1 132 ? 10.281 1.428 5.113 1 98.69 132 VAL A O 1
ATOM 955 N N . GLN A 1 133 ? 9.656 0.163 6.859 1 98.81 133 GLN A N 1
ATOM 956 C CA . GLN A 1 133 ? 8.234 0.155 6.535 1 98.81 133 GLN A CA 1
ATOM 957 C C . GLN A 1 133 ? 7.387 0.458 7.766 1 98.81 133 GLN A C 1
ATOM 959 O O . GLN A 1 133 ? 7.672 -0.037 8.859 1 98.81 133 GLN A O 1
ATOM 964 N N . SER A 1 134 ? 6.375 1.239 7.539 1 98.88 134 SER A N 1
ATOM 965 C CA . SER A 1 134 ? 5.441 1.522 8.625 1 98.88 134 SER A CA 1
ATOM 966 C C . SER A 1 134 ? 4.016 1.155 8.234 1 98.88 134 SER A C 1
ATOM 968 O O . SER A 1 134 ? 3.578 1.437 7.117 1 98.88 134 SER A O 1
ATOM 970 N N . LEU A 1 135 ? 3.355 0.474 9.125 1 98.94 135 LEU A N 1
ATOM 971 C CA . LEU A 1 135 ? 1.903 0.34 9.078 1 98.94 135 LEU A CA 1
ATOM 972 C C . LEU A 1 135 ? 1.227 1.446 9.883 1 98.94 135 LEU A C 1
ATOM 974 O O . LEU A 1 135 ? 1.681 1.792 10.977 1 98.94 135 LEU A O 1
ATOM 978 N N . VAL A 1 136 ? 0.188 1.951 9.32 1 98.94 136 VAL A N 1
ATOM 979 C CA . VAL A 1 136 ? -0.448 3.107 9.945 1 98.94 136 VAL A CA 1
ATOM 980 C C . VAL A 1 136 ? -1.956 2.883 10.031 1 98.94 136 VAL A C 1
ATOM 982 O O . VAL A 1 136 ? -2.617 2.66 9.016 1 98.94 136 VAL A O 1
ATOM 985 N N . ALA A 1 137 ? -2.494 2.889 11.25 1 98.88 137 ALA A N 1
ATOM 986 C CA . ALA A 1 137 ? -3.938 2.959 11.461 1 98.88 137 ALA A CA 1
ATOM 987 C C . ALA A 1 137 ? -4.41 4.406 11.547 1 98.88 137 ALA A C 1
ATOM 989 O O . ALA A 1 137 ? -3.84 5.211 12.289 1 98.88 137 ALA A O 1
ATOM 990 N N . LEU A 1 138 ? -5.438 4.641 10.766 1 98.69 138 LEU A N 1
ATOM 991 C CA . LEU A 1 138 ? -5.93 6.012 10.672 1 98.69 138 LEU A CA 1
ATOM 992 C C . LEU A 1 138 ? -7.375 6.105 11.156 1 98.69 138 LEU A C 1
ATOM 994 O O . LEU A 1 138 ? -8.125 5.133 11.062 1 98.69 138 LEU A O 1
ATOM 998 N N . SER A 1 139 ? -7.684 7.27 11.695 1 97.56 139 SER A N 1
ATOM 999 C CA . SER A 1 139 ? -9.055 7.707 11.938 1 97.56 139 SER A CA 1
ATOM 1000 C C . SER A 1 139 ? -9.352 9.023 11.227 1 97.56 139 SER A C 1
ATOM 1002 O O . SER A 1 139 ? -8.805 10.062 11.594 1 97.56 139 SER A O 1
ATOM 1004 N N . GLN A 1 140 ? -10.203 8.891 10.203 1 95.44 140 GLN A N 1
ATOM 1005 C CA . GLN A 1 140 ? -10.453 10.086 9.406 1 95.44 140 GLN A CA 1
ATOM 1006 C C . GLN A 1 140 ? -11.805 10.711 9.758 1 95.44 140 GLN A C 1
ATOM 1008 O O . GLN A 1 140 ? -12.742 10 10.141 1 95.44 140 GLN A O 1
ATOM 1013 N N . PRO A 1 141 ? -11.82 11.953 9.547 1 92.5 141 PRO A N 1
ATOM 1014 C CA . PRO A 1 141 ? -13.109 12.602 9.82 1 92.5 141 PRO A CA 1
ATOM 1015 C C . PRO A 1 141 ? -14.203 12.18 8.844 1 92.5 141 PRO A C 1
ATOM 1017 O O . PRO A 1 141 ? -13.93 11.992 7.656 1 92.5 141 PRO A O 1
ATOM 1020 N N . ALA A 1 142 ? -15.414 12.047 9.375 1 88.44 142 ALA A N 1
ATOM 1021 C CA . ALA A 1 142 ? -16.609 11.719 8.602 1 88.44 142 ALA A CA 1
ATOM 1022 C C . ALA A 1 142 ? -17.766 12.641 8.984 1 88.44 142 ALA A C 1
ATOM 1024 O O . ALA A 1 142 ? -17.688 13.375 9.969 1 88.44 142 ALA A O 1
ATOM 1025 N N . PRO A 1 143 ? -18.781 12.641 8.102 1 84.38 143 PRO A N 1
ATOM 1026 C CA . PRO A 1 143 ? -19.922 13.484 8.438 1 84.38 143 PRO A CA 1
ATOM 1027 C C . PRO A 1 143 ? -20.469 13.211 9.836 1 84.38 143 PRO A C 1
ATOM 1029 O O . PRO A 1 143 ? -20.281 12.109 10.367 1 84.38 143 PRO A O 1
ATOM 1032 N N . ASN A 1 144 ? -21.094 14.164 10.492 1 88.88 144 ASN A N 1
ATOM 1033 C CA . ASN A 1 144 ? -21.781 14.094 11.781 1 88.88 144 ASN A CA 1
ATOM 1034 C C . ASN A 1 144 ? -20.797 13.867 12.93 1 88.88 144 ASN A C 1
ATOM 1036 O O . ASN A 1 144 ? -21.094 13.117 13.859 1 88.88 144 ASN A O 1
ATOM 1040 N N . ASN A 1 145 ? -19.609 14.344 12.727 1 89.75 145 ASN A N 1
ATOM 1041 C CA . ASN A 1 145 ? -18.578 14.312 13.75 1 89.75 145 ASN A CA 1
ATOM 1042 C C . ASN A 1 145 ? -18.188 12.883 14.109 1 89.75 145 ASN A C 1
ATOM 1044 O O . ASN A 1 145 ? -17.938 12.57 15.273 1 89.75 145 ASN A O 1
ATOM 1048 N N . THR A 1 146 ? -18.312 12.094 13.195 1 91 146 THR A N 1
ATOM 1049 C CA . THR A 1 146 ? -17.859 10.727 13.375 1 91 146 THR A CA 1
ATOM 1050 C C . THR A 1 146 ? -16.516 10.516 12.672 1 91 146 THR A C 1
ATOM 1052 O O . THR A 1 146 ? -15.969 11.445 12.078 1 91 146 THR A O 1
ATOM 1055 N N . THR A 1 147 ? -15.953 9.422 13.016 1 94.06 147 THR A N 1
ATOM 1056 C CA . THR A 1 147 ? -14.711 9.062 12.344 1 94.06 147 THR A CA 1
ATOM 1057 C C . THR A 1 147 ? -14.844 7.727 11.625 1 94.06 147 TH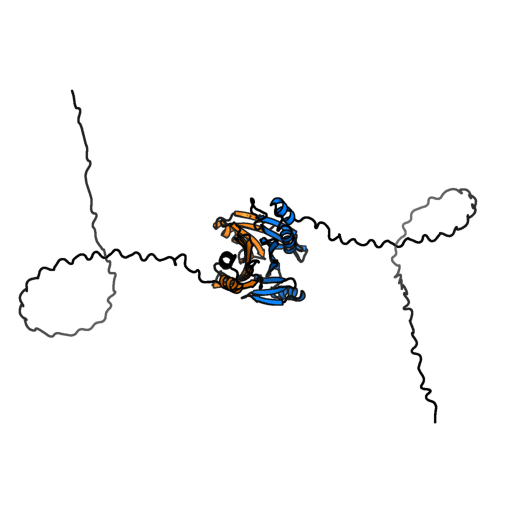R A C 1
ATOM 1059 O O . THR A 1 147 ? -15.688 6.906 11.977 1 94.06 147 THR A O 1
ATOM 1062 N N . LEU A 1 148 ? -14.102 7.645 10.57 1 95.75 148 LEU A N 1
ATOM 1063 C CA . LEU A 1 148 ? -14.047 6.395 9.82 1 95.75 148 LEU A CA 1
ATOM 1064 C C . LEU A 1 148 ? -12.633 5.82 9.828 1 95.75 148 LEU A C 1
ATOM 1066 O O . LEU A 1 148 ? -11.664 6.551 9.625 1 95.75 148 LEU A O 1
ATOM 1070 N N . PRO A 1 149 ? -12.578 4.516 10.117 1 98.19 149 PRO A N 1
ATOM 1071 C CA . PRO A 1 149 ? -11.25 3.906 10.117 1 98.19 149 PRO A CA 1
ATOM 1072 C C . PRO A 1 149 ? -10.641 3.83 8.719 1 98.19 149 PRO A C 1
ATOM 1074 O O . PRO A 1 149 ? -11.352 3.604 7.738 1 98.19 149 PRO A O 1
ATOM 1077 N N . ALA A 1 150 ? -9.359 4.043 8.633 1 98.69 150 ALA A N 1
ATOM 1078 C CA . ALA A 1 150 ? -8.547 3.924 7.43 1 98.69 150 ALA A CA 1
ATOM 1079 C C . ALA A 1 150 ? -7.168 3.355 7.75 1 98.69 150 ALA A C 1
ATOM 1081 O O . ALA A 1 150 ? -6.875 3.039 8.906 1 98.69 150 ALA A O 1
ATOM 1082 N N . ALA A 1 151 ? -6.387 3.113 6.719 1 98.94 151 ALA A N 1
ATOM 1083 C CA . ALA A 1 151 ? -5.055 2.553 6.922 1 98.94 151 ALA A CA 1
ATOM 1084 C C . ALA A 1 151 ? -4.051 3.162 5.949 1 98.94 151 ALA A C 1
ATOM 1086 O O . ALA A 1 151 ? -4.434 3.816 4.977 1 98.94 151 ALA A O 1
ATOM 1087 N N . GLY A 1 152 ? -2.814 3 6.246 1 98.94 152 GLY A N 1
ATOM 1088 C CA . GLY A 1 152 ? -1.725 3.412 5.379 1 98.94 152 GLY A CA 1
ATOM 1089 C C . GLY A 1 152 ? -0.49 2.541 5.512 1 98.94 152 GLY A C 1
ATOM 1090 O O . GLY A 1 152 ? -0.332 1.83 6.508 1 98.94 152 GLY A O 1
ATOM 1091 N N . VAL A 1 153 ? 0.33 2.555 4.516 1 99 153 VAL A N 1
ATOM 1092 C CA . VAL A 1 153 ? 1.646 1.925 4.504 1 99 153 VAL A CA 1
ATOM 1093 C C . VAL A 1 153 ? 2.684 2.904 3.957 1 99 153 VAL A C 1
ATOM 1095 O O . VAL A 1 153 ? 2.438 3.586 2.959 1 99 153 VAL A O 1
ATOM 1098 N N . VAL A 1 154 ? 3.756 3.023 4.656 1 98.94 154 VAL A N 1
ATOM 1099 C CA . VAL A 1 154 ? 4.879 3.85 4.227 1 98.94 154 VAL A CA 1
ATOM 1100 C C . VAL A 1 154 ? 6.129 2.984 4.074 1 98.94 154 VAL A C 1
ATOM 1102 O O . VAL A 1 154 ? 6.418 2.146 4.934 1 98.94 154 VAL A O 1
ATOM 1105 N N . PHE A 1 155 ? 6.824 3.16 2.986 1 98.94 155 PHE A N 1
ATOM 1106 C CA . PHE A 1 155 ? 8.055 2.422 2.723 1 98.94 155 PHE A CA 1
ATOM 1107 C C . PHE A 1 155 ? 9.148 3.357 2.219 1 98.94 155 PHE A C 1
ATOM 1109 O O . PHE A 1 155 ? 8.883 4.246 1.405 1 98.94 155 PHE A O 1
ATOM 1116 N N . ALA A 1 156 ? 10.328 3.18 2.77 1 98.88 156 ALA A N 1
ATOM 1117 C CA . ALA A 1 156 ? 11.484 3.951 2.314 1 98.88 156 ALA A CA 1
ATOM 1118 C C . ALA A 1 156 ? 12.742 3.092 2.293 1 98.88 156 ALA A C 1
ATOM 1120 O O . ALA A 1 156 ? 12.953 2.266 3.184 1 98.88 156 ALA A O 1
ATOM 1121 N N . ALA A 1 157 ? 13.57 3.289 1.295 1 98.75 157 ALA A N 1
ATOM 1122 C CA . ALA A 1 157 ? 14.812 2.541 1.132 1 98.75 157 ALA A CA 1
ATOM 1123 C C . ALA A 1 157 ? 15.938 3.449 0.647 1 98.75 157 ALA A C 1
ATOM 1125 O O . ALA A 1 157 ? 15.727 4.32 -0.197 1 98.75 157 ALA A O 1
ATOM 1126 N N . PRO A 1 158 ? 17.125 3.203 1.207 1 98.25 158 PRO A N 1
ATOM 1127 C CA . PRO A 1 158 ? 18.266 3.953 0.675 1 98.25 158 PRO A CA 1
ATOM 1128 C C . PRO A 1 158 ? 18.656 3.504 -0.729 1 98.25 158 PRO A C 1
ATOM 1130 O O . PRO A 1 158 ? 18.781 2.305 -0.986 1 98.25 158 PRO A O 1
ATOM 1133 N N . VAL A 1 159 ? 18.781 4.441 -1.601 1 97.25 159 VAL A N 1
ATOM 1134 C CA . VAL A 1 159 ? 19.172 4.215 -2.984 1 97.25 159 VAL A CA 1
ATOM 1135 C C . VAL A 1 159 ? 20.344 5.125 -3.34 1 97.25 159 VAL A C 1
ATOM 1137 O O . VAL A 1 159 ? 20.188 6.336 -3.486 1 97.25 159 VAL A O 1
ATOM 1140 N N . GLY A 1 160 ? 21.484 4.488 -3.617 1 91.44 160 GLY A N 1
ATOM 1141 C CA . GLY A 1 160 ? 22.656 5.324 -3.781 1 91.44 160 GLY A CA 1
ATOM 1142 C C . GLY A 1 160 ? 22.922 6.223 -2.588 1 91.44 160 GLY A C 1
ATOM 1143 O O . GLY A 1 160 ? 23.016 5.75 -1.454 1 91.44 160 GLY A O 1
ATOM 1144 N N . SER A 1 161 ? 22.906 7.543 -2.881 1 90.12 161 SER A N 1
ATOM 1145 C CA . SER A 1 161 ? 23.156 8.492 -1.799 1 90.12 161 SER A CA 1
ATOM 1146 C C . SER A 1 161 ? 21.859 9.094 -1.279 1 90.12 161 SER A C 1
ATOM 1148 O O . SER A 1 161 ? 21.859 9.875 -0.329 1 90.12 161 SER A O 1
ATOM 1150 N N . GLY A 1 162 ? 20.797 8.656 -1.892 1 96.75 162 GLY A N 1
ATOM 1151 C CA . GLY A 1 162 ? 19.516 9.211 -1.49 1 96.75 162 GLY A CA 1
ATOM 1152 C C . GLY A 1 162 ? 18.562 8.172 -0.929 1 96.75 162 GLY A C 1
ATOM 1153 O O . GLY A 1 162 ? 18.984 7.207 -0.291 1 96.75 162 GLY A O 1
ATOM 1154 N N . CYS A 1 163 ? 17.344 8.555 -0.968 1 98.62 163 CYS A N 1
ATOM 1155 C CA . CYS A 1 163 ? 16.281 7.703 -0.447 1 98.62 163 CYS A CA 1
ATOM 1156 C C . CYS A 1 163 ? 15.062 7.723 -1.364 1 98.62 163 CYS A C 1
ATOM 1158 O O . CYS A 1 163 ? 14.734 8.758 -1.949 1 98.62 163 CYS A O 1
ATOM 1160 N N . GLU A 1 164 ? 14.5 6.586 -1.629 1 98.81 164 GLU A N 1
ATOM 1161 C CA . GLU A 1 164 ? 13.266 6.457 -2.395 1 98.81 164 GLU A CA 1
ATOM 1162 C C . GLU A 1 164 ? 12.219 5.66 -1.624 1 98.81 164 GLU A C 1
ATOM 1164 O O . GLU A 1 164 ? 12.555 4.941 -0.678 1 98.81 164 GLU A O 1
ATOM 1169 N N . GLY A 1 165 ? 10.984 5.926 -1.923 1 98.88 165 GLY A N 1
ATOM 1170 C CA . GLY A 1 165 ? 9.938 5.258 -1.171 1 98.88 165 GLY A CA 1
ATOM 1171 C C . GLY A 1 165 ? 8.547 5.512 -1.73 1 98.88 165 GLY A C 1
ATOM 1172 O O . GLY A 1 165 ? 8.406 6.082 -2.816 1 98.88 165 GLY A O 1
ATOM 1173 N N . ASN A 1 166 ? 7.598 4.875 -1.024 1 98.94 166 ASN A N 1
ATOM 1174 C CA . ASN A 1 166 ? 6.207 5.082 -1.419 1 98.94 166 ASN A CA 1
ATOM 1175 C C . ASN A 1 166 ? 5.281 5.121 -0.208 1 98.94 166 ASN A C 1
ATOM 1177 O O . ASN A 1 166 ? 5.684 4.762 0.9 1 98.94 166 ASN A O 1
ATOM 1181 N N . LEU A 1 167 ? 4.148 5.676 -0.421 1 98.94 167 LEU A N 1
ATOM 1182 C CA . LEU A 1 167 ? 3.053 5.547 0.533 1 98.94 167 LEU A CA 1
ATOM 1183 C C . LEU A 1 167 ? 1.802 5 -0.146 1 98.94 167 LEU A C 1
ATOM 1185 O O . LEU A 1 167 ? 1.586 5.23 -1.339 1 98.94 167 LEU A O 1
ATOM 1189 N N . VAL A 1 168 ? 1.074 4.266 0.535 1 98.94 168 VAL A N 1
ATOM 1190 C CA . VAL A 1 168 ? -0.237 3.762 0.142 1 98.94 168 VAL A CA 1
ATOM 1191 C C . VAL A 1 168 ? -1.264 4.094 1.222 1 98.94 168 VAL A C 1
ATOM 1193 O O . VAL A 1 168 ? -1.112 3.689 2.377 1 98.94 168 VAL A O 1
ATOM 1196 N N . ARG A 1 169 ? -2.211 4.855 0.903 1 98.94 169 ARG A N 1
ATOM 1197 C CA . ARG A 1 169 ? -3.285 5.188 1.832 1 98.94 169 ARG A CA 1
ATOM 1198 C C . ARG A 1 169 ? -4.602 4.555 1.394 1 98.94 169 ARG A C 1
ATOM 1200 O O . ARG A 1 169 ? -4.996 4.668 0.231 1 98.94 169 ARG A O 1
ATOM 1207 N N . ILE A 1 170 ? -5.258 3.873 2.291 1 98.94 170 ILE A N 1
ATOM 1208 C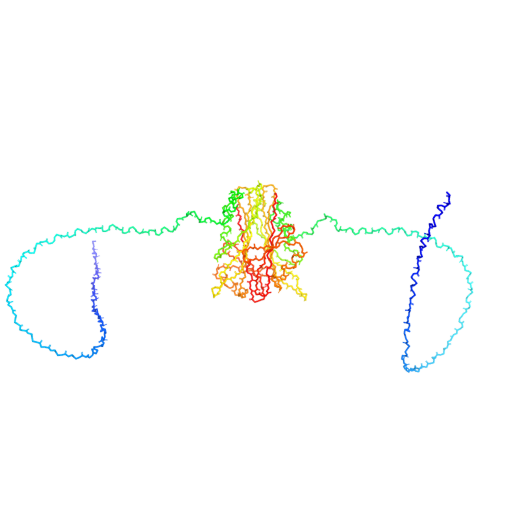 CA . ILE A 1 170 ? -6.512 3.172 2.037 1 98.94 170 ILE A CA 1
ATOM 1209 C C . ILE A 1 170 ? -7.648 3.865 2.779 1 98.94 170 ILE A C 1
ATOM 1211 O O . ILE A 1 170 ? -7.727 3.805 4.008 1 98.94 170 ILE A O 1
ATOM 1215 N N . THR A 1 171 ? -8.523 4.422 1.984 1 98.25 171 THR A N 1
ATOM 1216 C CA . THR A 1 171 ? -9.516 5.312 2.578 1 98.25 171 THR A CA 1
ATOM 1217 C C . THR A 1 171 ? -10.93 4.879 2.195 1 98.25 171 THR A C 1
ATOM 1219 O O . THR A 1 171 ? -11.414 5.203 1.107 1 98.25 171 THR A O 1
ATOM 1222 N N . PRO A 1 172 ? -11.656 4.262 3.121 1 97.81 172 PRO A N 1
ATOM 1223 C CA . PRO A 1 172 ? -13.07 4.012 2.855 1 97.81 172 PRO A CA 1
ATOM 1224 C C . PRO A 1 172 ? -13.898 5.293 2.803 1 97.81 172 PRO A C 1
ATOM 1226 O O . PRO A 1 172 ? -13.672 6.211 3.598 1 97.81 172 PRO A O 1
ATOM 1229 N N . ASN A 1 173 ? -14.727 5.328 1.825 1 96.5 173 ASN A N 1
ATOM 1230 C CA . ASN A 1 173 ? -15.688 6.418 1.649 1 96.5 173 ASN A CA 1
ATOM 1231 C C . ASN A 1 173 ? -17.125 5.906 1.614 1 96.5 173 ASN A C 1
ATOM 1233 O O . ASN A 1 173 ? -17.422 4.926 0.929 1 96.5 173 ASN A O 1
ATOM 1237 N N . PRO A 1 174 ? -17.984 6.586 2.385 1 94.25 174 PRO A N 1
ATOM 1238 C CA . PRO A 1 174 ? -19.375 6.125 2.373 1 94.25 174 PRO A CA 1
ATOM 1239 C C . PRO A 1 174 ? -20.094 6.41 1.05 1 94.25 174 PRO A C 1
ATOM 1241 O O . PRO A 1 174 ? -21.141 5.836 0.772 1 94.25 174 PRO A O 1
ATOM 1244 N N . GLN A 1 175 ? -19.547 7.23 0.231 1 95 175 GLN A N 1
ATOM 1245 C CA . GLN A 1 175 ? -20.109 7.551 -1.071 1 95 175 GLN A CA 1
ATOM 1246 C C . GLN A 1 175 ? -19.75 6.496 -2.111 1 95 175 GLN A C 1
ATOM 1248 O O . GLN A 1 175 ? -18.812 5.719 -1.907 1 95 175 GLN A O 1
ATOM 1253 N N . SER A 1 176 ? -20.484 6.602 -3.238 1 97.38 176 SER A N 1
ATOM 1254 C CA . SER A 1 176 ? -20.188 5.711 -4.352 1 97.38 176 SER A CA 1
ATOM 1255 C C . SER A 1 176 ? -18.859 6.09 -5.008 1 97.38 176 SER A C 1
ATOM 1257 O O . SER A 1 176 ? -18.391 7.227 -4.879 1 97.38 176 SER A O 1
ATOM 1259 N N . CYS A 1 177 ? -18.359 5.129 -5.789 1 98.19 177 CYS A N 1
ATOM 1260 C CA . CYS A 1 177 ? -17.078 5.395 -6.449 1 98.19 177 CYS A CA 1
ATOM 1261 C C . CYS A 1 177 ? -17.234 6.48 -7.508 1 98.19 177 CYS A C 1
ATOM 1263 O O . CYS A 1 177 ? -16.312 7.266 -7.738 1 98.19 177 CYS A O 1
ATOM 1265 N N . SER A 1 178 ? -18.391 6.516 -8.055 1 97.5 178 SER A N 1
ATOM 1266 C CA . SER A 1 178 ? -18.641 7.574 -9.031 1 97.5 178 SER A CA 1
ATOM 1267 C C . SER A 1 178 ? -18.625 8.945 -8.359 1 97.5 178 SER A C 1
ATOM 1269 O O . SER A 1 178 ? -18.094 9.906 -8.922 1 97.5 178 SER A O 1
ATOM 1271 N N . ALA A 1 179 ? -19.188 9.039 -7.23 1 97.31 179 ALA A N 1
ATOM 1272 C CA . ALA A 1 179 ? -19.188 10.297 -6.48 1 97.31 179 ALA A CA 1
ATOM 1273 C C . ALA A 1 179 ? -17.781 10.672 -6.043 1 97.31 179 ALA A C 1
ATOM 1275 O O . ALA A 1 179 ? -17.391 11.844 -6.113 1 97.31 179 ALA A O 1
ATOM 1276 N N . VAL A 1 180 ? -17.031 9.703 -5.609 1 97.19 180 VAL A N 1
ATOM 1277 C CA . VAL A 1 180 ? -15.664 9.938 -5.188 1 97.19 180 VAL A CA 1
ATOM 1278 C C . VAL A 1 180 ? -14.828 10.422 -6.375 1 97.19 180 VAL A C 1
ATOM 1280 O O . VAL A 1 180 ? -14.047 11.367 -6.25 1 97.19 180 VAL A O 1
ATOM 1283 N N . ALA A 1 181 ? -15.008 9.789 -7.5 1 97.88 181 ALA A N 1
ATOM 1284 C CA . ALA A 1 181 ? -14.289 10.172 -8.711 1 97.88 181 ALA A CA 1
ATOM 1285 C C . ALA A 1 181 ? -14.594 11.617 -9.102 1 97.88 181 ALA A C 1
ATOM 1287 O O . ALA A 1 181 ? -13.711 12.352 -9.523 1 97.88 181 ALA A O 1
ATOM 1288 N N . ALA A 1 182 ? -15.805 11.969 -8.938 1 97 182 ALA A N 1
ATOM 1289 C CA . ALA A 1 182 ? -16.219 13.328 -9.266 1 97 182 ALA A CA 1
ATOM 1290 C C . ALA A 1 182 ? -15.539 14.344 -8.359 1 97 182 ALA A C 1
ATOM 1292 O O . ALA A 1 182 ? -15.133 15.422 -8.812 1 97 182 ALA A O 1
ATOM 1293 N N . GLU A 1 183 ? -15.43 14.031 -7.145 1 95.25 183 GLU A N 1
ATOM 1294 C CA . GLU A 1 183 ? -14.766 14.914 -6.195 1 95.25 183 GLU A CA 1
ATOM 1295 C C . GLU A 1 183 ? -13.281 15.062 -6.531 1 95.25 183 GLU A C 1
ATOM 1297 O O . GLU A 1 183 ? -12.727 16.156 -6.449 1 95.25 183 GLU A O 1
ATOM 1302 N N . LEU A 1 184 ? -12.688 13.984 -6.887 1 95.62 184 LEU A N 1
ATOM 1303 C CA . LEU A 1 184 ? -11.266 13.992 -7.207 1 95.62 184 LEU A CA 1
ATOM 1304 C C . LEU A 1 184 ? -11.016 14.734 -8.516 1 95.62 184 LEU A C 1
ATOM 1306 O O . LEU A 1 184 ? -9.969 15.359 -8.688 1 95.62 184 LEU A O 1
ATOM 1310 N N . ALA A 1 185 ? -11.945 14.68 -9.43 1 94.75 185 ALA A N 1
ATOM 1311 C CA . ALA A 1 185 ? -11.82 15.375 -10.711 1 94.75 185 ALA A CA 1
ATOM 1312 C C . ALA A 1 185 ? -11.781 16.891 -10.516 1 94.75 185 ALA A C 1
ATOM 1314 O O . ALA A 1 185 ? -11.117 17.594 -11.273 1 94.75 185 ALA A O 1
ATOM 1315 N N . LYS A 1 186 ? -12.398 17.312 -9.461 1 94.62 186 LYS A N 1
ATOM 1316 C CA . LYS A 1 186 ? -12.383 18.734 -9.148 1 94.62 186 LYS A CA 1
ATOM 1317 C C . LYS A 1 186 ? -10.992 19.203 -8.727 1 94.62 186 LYS A C 1
ATOM 1319 O O . LYS A 1 186 ? -10.68 20.391 -8.805 1 94.62 186 LYS A O 1
ATOM 1324 N N . LEU A 1 187 ? -10.203 18.234 -8.273 1 93.88 187 LEU A N 1
ATOM 1325 C CA . LEU A 1 187 ? -8.828 18.531 -7.879 1 93.88 187 LEU A CA 1
ATOM 1326 C C . LEU A 1 187 ? -7.875 18.344 -9.055 1 93.88 187 LEU A C 1
ATOM 1328 O O . LEU A 1 187 ? -6.699 18.031 -8.859 1 93.88 187 LEU A O 1
ATOM 1332 N N . ASN A 1 188 ? -8.438 18.406 -10.281 1 93.81 188 ASN A N 1
ATOM 1333 C CA . ASN A 1 188 ? -7.695 18.266 -11.531 1 93.81 188 ASN A CA 1
ATOM 1334 C C . ASN A 1 188 ? -7.137 16.859 -11.703 1 93.81 188 ASN A C 1
ATOM 1336 O O . ASN A 1 188 ? -6.023 16.688 -12.203 1 93.81 188 ASN A O 1
ATOM 1340 N N . GLY A 1 189 ? -7.801 15.977 -11.211 1 93.12 189 GLY A N 1
ATOM 1341 C CA . GLY A 1 189 ? -7.43 14.586 -11.453 1 93.12 189 GLY A CA 1
ATOM 1342 C C . GLY A 1 189 ? -7.754 14.11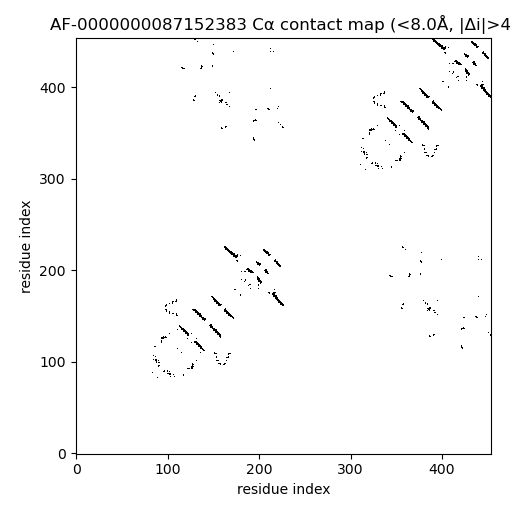7 -12.859 1 93.12 189 GLY A C 1
ATOM 1343 O O . GLY A 1 189 ? -8.781 14.5 -13.422 1 93.12 189 GLY A O 1
ATOM 1344 N N . GLN A 1 190 ? -6.785 13.258 -13.398 1 94.88 190 GLN A N 1
ATOM 1345 C CA . GLN A 1 190 ? -7.004 12.656 -14.711 1 94.88 190 GLN A CA 1
ATOM 1346 C C . GLN A 1 190 ? -7.578 11.25 -14.578 1 94.88 190 GLN A C 1
ATOM 1348 O O . GLN A 1 190 ? -6.906 10.344 -14.078 1 94.88 190 GLN A O 1
ATOM 1353 N N . SER A 1 191 ? -8.734 11.102 -15.117 1 96.06 191 SER A N 1
ATOM 1354 C CA . SER A 1 191 ? -9.422 9.82 -14.984 1 96.06 191 SER A CA 1
ATOM 1355 C C . SER A 1 191 ? -8.875 8.797 -15.977 1 96.06 191 SER A C 1
ATOM 1357 O O . SER A 1 191 ? -8.508 9.148 -17.094 1 96.06 191 SER A O 1
ATOM 1359 N N . SER A 1 192 ? -8.766 7.648 -15.516 1 96.75 192 SER A N 1
ATOM 1360 C CA . SER A 1 192 ? -8.391 6.484 -16.312 1 96.75 192 SER A CA 1
ATOM 1361 C C . SER A 1 192 ? -8.969 5.203 -15.719 1 96.75 192 SER A C 1
ATOM 1363 O O . SER A 1 192 ? -9.852 5.25 -14.859 1 96.75 192 SER A O 1
ATOM 1365 N N . ALA A 1 193 ? -8.531 4.07 -16.375 1 97.56 193 ALA A N 1
ATOM 1366 C CA . ALA A 1 193 ? -8.977 2.768 -15.891 1 97.56 193 ALA A CA 1
ATOM 1367 C C . ALA A 1 193 ? -7.805 1.791 -15.797 1 97.56 193 ALA A C 1
ATOM 1369 O O . ALA A 1 193 ? -6.848 1.889 -16.562 1 97.56 193 ALA A O 1
ATOM 1370 N N . LEU A 1 194 ? -7.902 0.961 -14.898 1 98.38 194 LEU A N 1
ATOM 1371 C CA . LEU A 1 194 ? -7.004 -0.178 -14.734 1 98.38 194 LEU A CA 1
ATOM 1372 C C . LEU A 1 194 ? -7.797 -1.456 -14.469 1 98.38 194 LEU A C 1
ATOM 1374 O O . LEU A 1 194 ? -8.273 -1.677 -13.359 1 98.38 194 LEU A O 1
ATOM 1378 N N . GLY A 1 195 ? -7.824 -2.242 -15.5 1 96.75 195 GLY A N 1
ATOM 1379 C CA . GLY A 1 195 ? -8.773 -3.336 -15.391 1 96.75 195 GLY A CA 1
ATOM 1380 C C . GLY A 1 195 ? -10.203 -2.869 -15.164 1 96.75 195 GLY A C 1
ATOM 1381 O O . GLY A 1 195 ? -10.711 -2.027 -15.906 1 96.75 195 GLY A O 1
ATOM 1382 N N . GLU A 1 196 ? -10.781 -3.408 -14.117 1 94.56 196 GLU A N 1
ATOM 1383 C CA . GLU A 1 196 ? -12.164 -3.059 -13.828 1 94.56 196 GLU A CA 1
ATOM 1384 C C . GLU A 1 196 ? -12.25 -1.864 -12.883 1 94.56 196 GLU A C 1
ATOM 1386 O O . GLU A 1 196 ? -13.344 -1.38 -12.578 1 94.56 196 GLU A O 1
ATOM 1391 N N . LEU A 1 197 ? -11.094 -1.347 -12.523 1 98.44 197 LEU A N 1
ATOM 1392 C CA . LEU A 1 197 ? -11.102 -0.269 -11.547 1 98.44 197 LEU A CA 1
ATOM 1393 C C . LEU A 1 197 ? -10.961 1.089 -12.227 1 98.44 197 LEU A C 1
ATOM 1395 O O . LEU A 1 197 ? -10.18 1.232 -13.172 1 98.44 197 LEU A O 1
ATOM 1399 N N . SER A 1 198 ? -11.75 2.039 -11.711 1 98.12 198 SER A N 1
ATOM 1400 C CA . SER A 1 198 ? -11.492 3.432 -12.055 1 98.12 198 SER A CA 1
ATOM 1401 C C . SER A 1 198 ? -10.242 3.949 -11.344 1 98.12 198 SER A C 1
ATOM 1403 O O . SER A 1 198 ? -10.008 3.633 -10.18 1 98.12 198 SER A O 1
ATOM 1405 N N . THR A 1 199 ? -9.469 4.703 -12.094 1 98.31 199 THR A N 1
ATOM 1406 C CA . THR A 1 199 ? -8.258 5.293 -11.523 1 98.31 199 THR A CA 1
ATOM 1407 C C . THR A 1 199 ? -8.203 6.789 -11.812 1 98.31 199 THR A C 1
ATOM 1409 O O . THR A 1 199 ? -8.844 7.27 -12.75 1 98.31 199 THR A O 1
ATOM 1412 N N . LEU A 1 200 ? -7.508 7.508 -10.938 1 98.12 200 LEU A N 1
ATOM 1413 C CA . LEU A 1 200 ? -7.219 8.922 -11.156 1 98.12 200 LEU A CA 1
ATOM 1414 C C . LEU A 1 200 ? -5.762 9.234 -10.836 1 98.12 200 LEU A C 1
ATOM 1416 O O . LEU A 1 200 ? -5.211 8.719 -9.852 1 98.12 200 LEU A O 1
ATOM 1420 N N . THR A 1 201 ? -5.234 10.008 -11.695 1 97.69 201 THR A N 1
ATOM 1421 C CA . THR A 1 201 ? -3.914 10.555 -11.414 1 97.69 201 THR A CA 1
ATOM 1422 C C . THR A 1 201 ? -4.016 12.008 -10.953 1 97.69 201 THR A C 1
ATOM 1424 O O . THR A 1 201 ? -4.602 12.844 -11.641 1 97.69 201 THR A O 1
ATOM 1427 N N . LEU A 1 202 ? -3.422 12.281 -9.797 1 96.94 202 LEU A N 1
ATOM 1428 C CA . LEU A 1 202 ? -3.457 13.633 -9.242 1 96.94 202 LEU A CA 1
ATOM 1429 C C . LEU A 1 202 ? -2.25 14.445 -9.711 1 96.94 202 LEU A C 1
ATOM 1431 O O . LEU A 1 202 ? -1.255 13.875 -10.164 1 96.94 202 LEU A O 1
ATOM 1435 N N . PRO A 1 203 ? -2.307 15.789 -9.602 1 95.31 203 PRO A N 1
ATOM 1436 C CA . PRO A 1 203 ? -1.236 16.641 -10.133 1 95.31 203 PRO A CA 1
ATOM 1437 C C . PRO A 1 203 ? 0.11 16.375 -9.461 1 95.31 203 PRO A C 1
ATOM 1439 O O . PRO A 1 203 ? 1.16 16.578 -10.078 1 95.31 203 PRO A O 1
ATOM 1442 N N . ASN A 1 204 ? 0.082 15.938 -8.281 1 94 204 ASN A N 1
ATOM 1443 C CA . ASN A 1 204 ? 1.333 15.695 -7.566 1 94 204 ASN A CA 1
ATOM 1444 C C . ASN A 1 204 ? 1.926 14.336 -7.93 1 94 204 ASN A C 1
ATOM 1446 O O . ASN A 1 204 ? 2.955 13.938 -7.379 1 94 204 ASN A O 1
ATOM 1450 N N . GLY A 1 205 ? 1.262 13.594 -8.727 1 94.56 205 GLY A N 1
ATOM 1451 C CA . GLY A 1 205 ? 1.762 12.312 -9.195 1 94.56 205 GLY A CA 1
ATOM 1452 C C . GLY A 1 205 ? 1.128 11.133 -8.484 1 94.56 205 GLY A C 1
ATOM 1453 O O . GLY A 1 205 ? 1.307 9.984 -8.898 1 94.56 205 GLY A O 1
ATOM 1454 N N . ALA A 1 206 ? 0.311 11.406 -7.473 1 97.44 206 ALA A N 1
ATOM 1455 C CA . ALA A 1 206 ? -0.373 10.328 -6.762 1 97.44 206 ALA A CA 1
ATOM 1456 C C . ALA A 1 206 ? -1.413 9.656 -7.656 1 97.44 206 ALA A C 1
ATOM 1458 O O . ALA A 1 206 ? -2.066 10.32 -8.461 1 97.44 206 ALA A O 1
ATOM 1459 N N . GLN A 1 207 ? -1.47 8.383 -7.535 1 98.19 207 GLN A N 1
ATOM 1460 C CA . GLN A 1 207 ? -2.48 7.609 -8.242 1 98.19 207 GLN A CA 1
ATOM 1461 C C . GLN A 1 207 ? -3.525 7.055 -7.281 1 98.19 207 GLN A C 1
ATOM 1463 O O . GLN A 1 207 ? -3.188 6.578 -6.195 1 98.19 207 GLN A O 1
ATOM 1468 N N . VAL A 1 208 ? -4.738 7.145 -7.742 1 98.81 208 VAL A N 1
ATOM 1469 C CA . VAL A 1 208 ? -5.836 6.684 -6.895 1 98.81 208 VAL A CA 1
ATOM 1470 C C . VAL A 1 208 ? -6.602 5.57 -7.605 1 98.81 208 VAL A C 1
ATOM 1472 O O . VAL A 1 208 ? -7.012 5.727 -8.758 1 98.81 208 VAL A O 1
ATOM 1475 N N . MET A 1 209 ? -6.73 4.473 -6.973 1 98.88 209 MET A N 1
ATOM 1476 C CA . MET A 1 209 ? -7.617 3.404 -7.43 1 98.88 209 MET A CA 1
ATOM 1477 C C . MET A 1 209 ? -8.883 3.346 -6.582 1 98.88 209 MET A C 1
ATOM 1479 O O . MET A 1 209 ? -8.82 3.467 -5.355 1 98.88 209 MET A O 1
ATOM 1483 N N . LEU A 1 210 ? -9.992 3.189 -7.262 1 98.88 210 LEU A N 1
ATOM 1484 C CA . LEU A 1 210 ? -11.266 3.158 -6.559 1 98.88 210 LEU A CA 1
ATOM 1485 C C . LEU A 1 210 ? -11.859 1.753 -6.566 1 98.88 210 LEU A C 1
ATOM 1487 O O . LEU A 1 210 ? -12.164 1.209 -7.633 1 98.88 210 LEU A O 1
ATOM 1491 N N . ILE A 1 211 ? -12.023 1.187 -5.352 1 98.81 211 ILE A N 1
ATOM 1492 C CA . ILE A 1 211 ? -12.57 -0.159 -5.199 1 98.81 211 ILE A CA 1
ATOM 1493 C C . ILE A 1 211 ? -14 -0.08 -4.676 1 98.81 211 I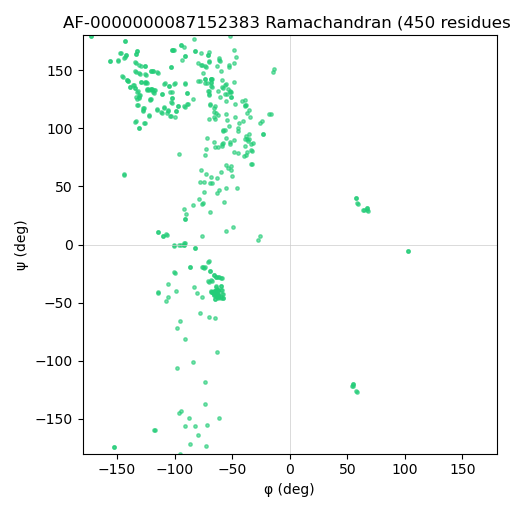LE A C 1
ATOM 1495 O O . ILE A 1 211 ? -14.234 0.334 -3.537 1 98.81 211 ILE A O 1
ATOM 1499 N N . PRO A 1 212 ? -14.953 -0.525 -5.484 1 97.81 212 PRO A N 1
ATOM 1500 C CA . PRO A 1 212 ? -16.328 -0.542 -4.961 1 97.81 212 PRO A CA 1
ATOM 1501 C C . PRO A 1 212 ? -16.531 -1.617 -3.898 1 97.81 212 PRO A C 1
ATOM 1503 O O . PRO A 1 212 ? -16.109 -2.76 -4.078 1 97.81 212 PRO A O 1
ATOM 1506 N N . VAL A 1 213 ? -17.125 -1.283 -2.803 1 96.44 213 VAL A N 1
ATOM 1507 C CA . VAL A 1 213 ? -17.531 -2.189 -1.736 1 96.44 213 VAL A CA 1
ATOM 1508 C C . VAL A 1 213 ? -18.984 -1.914 -1.353 1 96.44 213 VAL A C 1
ATOM 1510 O O . VAL A 1 213 ? -19.25 -1.074 -0.491 1 96.44 213 VAL A O 1
ATOM 1513 N N . GLY A 1 214 ? -19.859 -2.754 -1.876 1 92.69 214 GLY A N 1
ATOM 1514 C CA . GLY A 1 214 ? -21.266 -2.391 -1.724 1 92.69 214 GLY A CA 1
ATOM 1515 C C . GLY A 1 214 ? -21.578 -1.003 -2.246 1 92.69 214 GLY A C 1
ATOM 1516 O O . GLY A 1 214 ? -21.281 -0.684 -3.398 1 92.69 214 GLY A O 1
ATOM 1517 N N . ASN A 1 215 ? -22.125 -0.134 -1.329 1 93.94 215 ASN A N 1
ATOM 1518 C CA . ASN A 1 215 ? -22.453 1.23 -1.722 1 93.94 215 ASN A CA 1
ATOM 1519 C C . ASN A 1 215 ? -21.328 2.203 -1.39 1 93.94 215 ASN A C 1
ATOM 1521 O O . ASN A 1 215 ? -21.438 3.4 -1.666 1 93.94 215 ASN A O 1
ATOM 1525 N N . ALA A 1 216 ? -20.312 1.597 -0.822 1 96.88 216 ALA A N 1
ATOM 1526 C CA . ALA A 1 216 ? -19.172 2.42 -0.437 1 96.88 216 ALA A CA 1
ATOM 1527 C C . ALA A 1 216 ? -18.031 2.293 -1.45 1 96.88 216 ALA A C 1
ATOM 1529 O O . ALA A 1 216 ? -18.125 1.508 -2.396 1 96.88 216 ALA A O 1
ATOM 1530 N N . CYS A 1 217 ? -17.125 3.18 -1.3 1 98.31 217 CYS A N 1
ATOM 1531 C CA . CYS A 1 217 ? -15.953 3.182 -2.172 1 98.31 217 CYS A CA 1
ATOM 1532 C C . CYS A 1 217 ? -14.664 3.264 -1.357 1 98.31 217 CYS A C 1
ATOM 1534 O O . CYS A 1 217 ? -14.539 4.113 -0.475 1 98.31 217 CYS A O 1
ATOM 1536 N N . VAL A 1 218 ? -13.742 2.355 -1.636 1 98.81 218 VAL A N 1
ATOM 1537 C CA . VAL A 1 218 ? -12.422 2.436 -1.018 1 98.81 218 VAL A CA 1
ATOM 1538 C C . VAL A 1 218 ? -11.43 3.07 -1.992 1 98.81 218 VAL A C 1
ATOM 1540 O O . VAL A 1 218 ? -11.156 2.516 -3.059 1 98.81 218 VAL A O 1
ATOM 1543 N N . ALA A 1 219 ? -10.938 4.254 -1.603 1 98.75 219 ALA A N 1
ATOM 1544 C CA . ALA A 1 219 ? -9.898 4.91 -2.389 1 98.75 219 ALA A CA 1
ATOM 1545 C C . ALA A 1 219 ? -8.508 4.465 -1.941 1 98.75 219 ALA A C 1
ATOM 1547 O O . ALA A 1 219 ? -8.148 4.621 -0.772 1 98.75 219 ALA A O 1
ATOM 1548 N N . VAL A 1 220 ? -7.762 3.891 -2.887 1 98.94 220 VAL A N 1
ATOM 1549 C CA . VAL A 1 220 ? -6.371 3.518 -2.648 1 98.94 220 VAL A CA 1
ATOM 1550 C C . VAL A 1 220 ? -5.441 4.531 -3.316 1 98.94 220 VAL A C 1
ATOM 1552 O O . VAL A 1 220 ? -5.328 4.562 -4.543 1 98.94 220 VAL A O 1
ATOM 1555 N N . THR A 1 221 ? -4.77 5.285 -2.494 1 98.75 221 THR A N 1
ATOM 1556 C CA . THR A 1 221 ? -3.85 6.297 -2.998 1 98.75 221 THR A CA 1
ATOM 1557 C C . THR A 1 221 ? -2.402 5.824 -2.879 1 98.75 221 THR A C 1
ATOM 1559 O O . THR A 1 221 ? -1.947 5.473 -1.79 1 98.75 221 THR A O 1
ATOM 1562 N N . ALA A 1 222 ? -1.769 5.801 -4 1 98.88 222 ALA A N 1
ATOM 1563 C CA . ALA A 1 222 ? -0.355 5.434 -4.023 1 98.88 222 ALA A CA 1
ATOM 1564 C C . ALA A 1 222 ? 0.497 6.566 -4.586 1 98.88 222 ALA A C 1
ATOM 1566 O O . ALA A 1 222 ? 0.138 7.18 -5.594 1 98.88 222 ALA A O 1
ATOM 1567 N N . LEU A 1 223 ? 1.559 6.828 -3.869 1 98.62 223 LEU A N 1
ATOM 1568 C CA . LEU A 1 223 ? 2.529 7.82 -4.312 1 98.62 223 LEU A CA 1
ATOM 1569 C C . LEU A 1 223 ? 3.951 7.281 -4.203 1 98.62 223 LEU A C 1
ATOM 1571 O O . LEU A 1 223 ? 4.348 6.777 -3.15 1 98.62 223 LEU A O 1
ATOM 1575 N N . ARG A 1 224 ? 4.633 7.328 -5.258 1 98.56 224 ARG A N 1
ATOM 1576 C CA . ARG A 1 224 ? 6.043 6.961 -5.324 1 98.56 224 ARG A CA 1
ATOM 1577 C C . ARG A 1 224 ? 6.934 8.195 -5.355 1 98.56 224 ARG A C 1
ATOM 1579 O O . ARG A 1 224 ? 6.68 9.133 -6.117 1 98.56 224 ARG A O 1
ATOM 1586 N N . ILE A 1 225 ? 7.918 8.195 -4.523 1 98.06 225 ILE A N 1
ATOM 1587 C CA . ILE A 1 225 ? 8.93 9.242 -4.551 1 98.06 225 ILE A CA 1
ATOM 1588 C C . ILE A 1 225 ? 10.289 8.641 -4.918 1 98.06 225 ILE A C 1
ATOM 1590 O O . ILE A 1 225 ? 10.797 7.766 -4.215 1 98.06 225 ILE A O 1
ATOM 1594 N N . ALA A 1 226 ? 10.75 9.094 -6.059 1 95.19 226 ALA A N 1
ATOM 1595 C CA . ALA A 1 226 ? 12.047 8.648 -6.559 1 95.19 226 ALA A CA 1
ATOM 1596 C C . ALA A 1 226 ? 12.883 9.836 -7.047 1 95.19 226 ALA A C 1
ATOM 1598 O O . ALA A 1 226 ? 12.352 10.922 -7.285 1 95.19 226 ALA A O 1
ATOM 1599 N N . GLY A 1 227 ? 14.344 9.641 -7.062 1 82 227 GLY A N 1
ATOM 1600 C CA . GLY A 1 227 ? 15.219 10.68 -7.578 1 82 227 GLY A CA 1
ATOM 1601 C C . GLY A 1 227 ? 16.688 10.406 -7.316 1 82 227 GLY A C 1
ATOM 1602 O O . GLY A 1 227 ? 17.031 9.539 -6.512 1 82 227 GLY A O 1
ATOM 1603 N N . MET B 1 1 ? 33.031 -80.125 39.906 1 22.78 1 MET B N 1
ATOM 1604 C CA . MET B 1 1 ? 32.719 -81 38.781 1 22.78 1 MET B CA 1
ATOM 1605 C C . MET B 1 1 ? 31.359 -80.562 38.156 1 22.78 1 MET B C 1
ATOM 1607 O O . MET B 1 1 ? 31.219 -80.562 36.938 1 22.78 1 MET B O 1
ATOM 1611 N N . GLN B 1 2 ? 30.219 -80.562 38.875 1 25.34 2 GLN B N 1
ATOM 1612 C CA . GLN B 1 2 ? 28.922 -81 38.344 1 25.34 2 GLN B CA 1
ATOM 1613 C C . GLN B 1 2 ? 28.25 -79.875 37.594 1 25.34 2 GLN B C 1
ATOM 1615 O O . GLN B 1 2 ? 28.156 -78.75 38.125 1 25.34 2 GLN B O 1
ATOM 1620 N N . LEU B 1 3 ? 27.797 -80 36.219 1 29.39 3 LEU B N 1
ATOM 1621 C CA . LEU B 1 3 ? 27.391 -79.5 34.906 1 29.39 3 LEU B CA 1
ATOM 1622 C C . LEU B 1 3 ? 25.906 -79.125 34.906 1 29.39 3 LEU B C 1
ATOM 1624 O O . LEU B 1 3 ? 25.062 -79.938 34.594 1 29.39 3 LEU B O 1
ATOM 1628 N N . ASN B 1 4 ? 25.203 -78.625 35.875 1 29.11 4 ASN B N 1
ATOM 1629 C CA . ASN B 1 4 ? 23.75 -78.75 35.719 1 29.11 4 ASN B CA 1
ATOM 1630 C C . ASN B 1 4 ? 23.234 -78 34.5 1 29.11 4 ASN B C 1
ATOM 1632 O O . ASN B 1 4 ? 23.359 -76.75 34.406 1 29.11 4 ASN B O 1
ATOM 1636 N N . ARG B 1 5 ? 22.672 -78.562 33.25 1 26.89 5 ARG B N 1
ATOM 1637 C CA . ARG B 1 5 ? 22.297 -78.562 31.859 1 26.89 5 ARG B CA 1
ATOM 1638 C C . ARG B 1 5 ? 21.016 -77.75 31.625 1 26.89 5 ARG B C 1
ATOM 1640 O O . ARG B 1 5 ? 20.812 -77.188 30.531 1 26.89 5 ARG B O 1
ATOM 1647 N N . THR B 1 6 ? 19.859 -77.75 32.312 1 29.84 6 THR B N 1
ATOM 1648 C CA . THR B 1 6 ? 18.672 -78.25 31.625 1 29.84 6 THR B CA 1
ATOM 1649 C C . THR B 1 6 ? 18.172 -77.25 30.594 1 29.84 6 THR B C 1
ATOM 1651 O O . THR B 1 6 ? 18.453 -76.062 30.703 1 29.84 6 THR B O 1
ATOM 1654 N N . LEU B 1 7 ? 16.656 -76.938 30.422 1 27.86 7 LEU B N 1
ATOM 1655 C CA . LEU B 1 7 ? 15.547 -77.25 29.516 1 27.86 7 LEU B CA 1
ATOM 1656 C C . LEU B 1 7 ? 15.211 -76 28.656 1 27.86 7 LEU B C 1
ATOM 1658 O O . LEU B 1 7 ? 14.836 -74.938 29.188 1 27.86 7 LEU B O 1
ATOM 1662 N N . VAL B 1 8 ? 15.422 -75.938 27.219 1 27.69 8 VAL B N 1
ATOM 1663 C CA . VAL B 1 8 ? 15.414 -75.25 25.938 1 27.69 8 VAL B CA 1
ATOM 1664 C C . VAL B 1 8 ? 13.977 -75.125 25.422 1 27.69 8 VAL B C 1
ATOM 1666 O O . VAL B 1 8 ? 13.758 -74.75 24.266 1 27.69 8 VAL B O 1
ATOM 1669 N N . LEU B 1 9 ? 12.828 -74.938 26.141 1 25.27 9 LEU B N 1
ATOM 1670 C CA . LEU B 1 9 ? 11.562 -75.312 25.516 1 25.27 9 LEU B CA 1
ATOM 1671 C C . LEU B 1 9 ? 11.211 -74.375 24.391 1 25.27 9 LEU B C 1
ATOM 1673 O O . LEU B 1 9 ? 11.047 -73.125 24.625 1 25.27 9 LEU B O 1
ATOM 1677 N N . ILE B 1 10 ? 11.25 -74.688 22.984 1 28.55 10 ILE B N 1
ATOM 1678 C CA . ILE B 1 10 ? 11.078 -74.25 21.594 1 28.55 10 ILE B CA 1
ATOM 1679 C C . ILE B 1 10 ? 9.594 -74.125 21.266 1 28.55 10 ILE B C 1
ATOM 1681 O O . ILE B 1 10 ? 8.922 -75.188 21.078 1 28.55 10 ILE B O 1
ATOM 1685 N N . PHE B 1 11 ? 8.625 -73.438 21.891 1 27.2 11 PHE B N 1
ATOM 1686 C CA . PHE B 1 11 ? 7.227 -73.625 21.531 1 27.2 11 PHE B CA 1
ATOM 1687 C C . PHE B 1 11 ? 6.965 -73.188 20.109 1 27.2 11 PHE B C 1
ATOM 1689 O O . PHE B 1 11 ? 7.203 -72 19.75 1 27.2 11 PHE B O 1
ATOM 1696 N N . ALA B 1 12 ? 6.609 -74.062 19.031 1 22.05 12 ALA B N 1
ATOM 1697 C CA . ALA B 1 12 ? 6.406 -74.375 17.625 1 22.05 12 ALA B CA 1
ATOM 1698 C C . ALA B 1 12 ? 5.281 -73.5 17.047 1 22.05 12 ALA B C 1
ATOM 1700 O O . ALA B 1 12 ? 5.461 -72.812 16.031 1 22.05 12 ALA B O 1
ATOM 1701 N N . SER B 1 13 ? 3.879 -73.875 16.984 1 23.41 13 SER B N 1
ATOM 1702 C CA . SER B 1 13 ? 3.244 -74.562 15.844 1 23.41 13 SER B CA 1
ATOM 1703 C C . SER B 1 13 ? 2.535 -73.562 14.945 1 23.41 13 SER B C 1
ATOM 1705 O O . SER B 1 13 ? 2.768 -73.5 13.734 1 23.41 13 SER B O 1
ATOM 1707 N N . VAL B 1 14 ? 1.057 -73.438 14.914 1 24.91 14 VAL B N 1
ATOM 1708 C CA . VAL B 1 14 ? 0.008 -73.812 13.984 1 24.91 14 VAL B CA 1
ATOM 1709 C C . VAL B 1 14 ? -0.44 -72.625 13.156 1 24.91 14 VAL B C 1
ATOM 1711 O O . VAL B 1 14 ? -0.917 -71.625 13.703 1 24.91 14 VAL B O 1
ATOM 1714 N N . VAL B 1 15 ? -0.195 -72.438 11.742 1 26.48 15 VAL B N 1
ATOM 1715 C CA . VAL B 1 15 ? -0.264 -71.625 10.516 1 26.48 15 VAL B CA 1
ATOM 1716 C C . VAL B 1 15 ? -1.705 -71.625 10.016 1 26.48 15 VAL B C 1
ATOM 1718 O O . VAL B 1 15 ? -1.951 -71.312 8.852 1 26.48 15 VAL B O 1
ATOM 1721 N N . THR B 1 16 ? -2.885 -71.625 10.734 1 24.22 16 THR B N 1
ATOM 1722 C CA . THR B 1 16 ? -4.133 -72 10.086 1 24.22 16 THR B CA 1
ATOM 1723 C C . THR B 1 16 ? -4.508 -71 9 1 24.22 16 THR B C 1
ATOM 1725 O O . THR B 1 16 ? -4.586 -69.75 9.258 1 24.22 16 THR B O 1
ATOM 1728 N N . ALA B 1 17 ? -4.422 -71.312 7.578 1 27.78 17 ALA B N 1
ATOM 1729 C CA . ALA B 1 17 ? -4.625 -70.875 6.203 1 27.78 17 ALA B CA 1
ATOM 1730 C C . ALA B 1 17 ? -6.098 -70.562 5.934 1 27.78 17 ALA B C 1
ATOM 1732 O O . ALA B 1 17 ? -6.883 -71.5 5.672 1 27.78 17 ALA B O 1
ATOM 1733 N N . LEU B 1 18 ? -6.883 -69.812 6.766 1 23.09 18 LEU B N 1
ATOM 1734 C CA . LEU B 1 18 ? -8.328 -69.75 6.547 1 23.09 18 LEU B CA 1
ATOM 1735 C C . LEU B 1 18 ? -8.648 -69.312 5.129 1 23.09 18 LEU B C 1
ATOM 1737 O O . LEU B 1 18 ? -8.289 -68.188 4.734 1 23.09 18 LEU B O 1
ATOM 1741 N N . VAL B 1 19 ? -9.148 -70.188 4.117 1 22.91 19 VAL B N 1
ATOM 1742 C CA . VAL B 1 19 ? -9.438 -70.375 2.705 1 22.91 19 VAL B CA 1
ATOM 1743 C C . VAL B 1 19 ? -10.531 -69.438 2.24 1 22.91 19 VAL B C 1
ATOM 1745 O O . VAL B 1 19 ? -10.406 -68.812 1.18 1 22.91 19 VAL B O 1
ATOM 1748 N N . VAL B 1 20 ? -11.883 -69.375 2.646 1 22.98 20 VAL B N 1
ATOM 1749 C CA . VAL B 1 20 ? -12.984 -69.875 1.818 1 22.98 20 VAL B CA 1
ATOM 1750 C C . VAL B 1 20 ? -13.367 -68.812 0.791 1 22.98 20 VAL B C 1
ATOM 1752 O O . VAL B 1 20 ? -13.016 -67.625 0.946 1 22.98 20 VAL B O 1
ATOM 1755 N N . ALA B 1 21 ? -14.859 -68.75 0.096 1 23.8 21 ALA B N 1
ATOM 1756 C CA . ALA B 1 21 ? -15.781 -69 -1.019 1 23.8 21 ALA B CA 1
ATOM 1757 C C . ALA B 1 21 ? -16.391 -67.625 -1.463 1 23.8 21 ALA B C 1
ATOM 1759 O O . ALA B 1 21 ? -16.828 -66.875 -0.631 1 23.8 21 ALA B O 1
ATOM 1760 N N . ALA B 1 22 ? -16.25 -67.188 -2.893 1 25.27 22 ALA B N 1
ATOM 1761 C CA . ALA B 1 22 ? -16.5 -66.062 -3.809 1 25.27 22 ALA B CA 1
ATOM 1762 C C . ALA B 1 22 ? -18 -65.875 -4.031 1 25.27 22 ALA B C 1
ATOM 1764 O O . ALA B 1 22 ? -18.641 -66.688 -4.742 1 25.27 22 ALA B O 1
ATOM 1765 N N . PHE B 1 23 ? -18.875 -65.75 -3.129 1 24.39 23 PHE B N 1
ATOM 1766 C CA . PHE B 1 23 ? -20.312 -65.812 -3.418 1 24.39 23 PHE B CA 1
ATOM 1767 C C . PHE B 1 23 ? -20.719 -64.688 -4.348 1 24.39 23 PHE B C 1
ATOM 1769 O O . PHE B 1 23 ? -20.672 -63.531 -3.967 1 24.39 23 PHE B O 1
ATOM 1776 N N . SER B 1 24 ? -20.562 -64.812 -5.852 1 27.61 24 SER B N 1
ATOM 1777 C CA . SER B 1 24 ? -20.938 -63.875 -6.93 1 27.61 24 SER B CA 1
ATOM 1778 C C . SER B 1 24 ? -22.453 -63.656 -6.957 1 27.61 24 SER B C 1
ATOM 1780 O O . SER B 1 24 ? -23.203 -64.562 -7.309 1 27.61 24 SER B O 1
ATOM 1782 N N . ALA B 1 25 ? -23.156 -63.25 -6.059 1 24 25 ALA B N 1
ATOM 1783 C CA . ALA B 1 25 ? -24.625 -63.281 -6.113 1 24 25 ALA B CA 1
ATOM 1784 C C . ALA B 1 25 ? -25.141 -62.5 -7.305 1 24 25 ALA B C 1
ATOM 1786 O O . ALA B 1 25 ? -24.938 -61.281 -7.398 1 24 25 ALA B O 1
ATOM 1787 N N . ALA B 1 26 ? -25.266 -63.219 -8.633 1 29.45 26 ALA B N 1
ATOM 1788 C CA . ALA B 1 26 ? -25.875 -62.875 -9.922 1 29.45 26 ALA B CA 1
ATOM 1789 C C . ALA B 1 26 ? -27.297 -62.375 -9.742 1 29.45 26 ALA B C 1
ATOM 1791 O O . ALA B 1 26 ? -28.188 -63.125 -9.305 1 29.45 26 ALA B O 1
ATOM 1792 N N . VAL B 1 27 ? -27.547 -61.406 -9.07 1 24.3 27 VAL B N 1
ATOM 1793 C CA . VAL B 1 27 ? -28.984 -61.281 -8.875 1 24.3 27 VAL B CA 1
ATOM 1794 C C . VAL B 1 27 ? -29.688 -61.344 -10.227 1 24.3 27 VAL B C 1
ATOM 1796 O O . VAL B 1 27 ? -29.094 -61.031 -11.258 1 24.3 27 VAL B O 1
ATOM 1799 N N . VAL B 1 28 ? -31.094 -61.25 -10.258 1 23.8 28 VAL B N 1
ATOM 1800 C CA . VAL B 1 28 ? -32.406 -61.75 -10.695 1 23.8 28 VAL B CA 1
ATOM 1801 C C . VAL B 1 28 ? -32.844 -61 -11.938 1 23.8 28 VAL B C 1
ATOM 1803 O O . VAL B 1 28 ? -33.125 -59.812 -11.891 1 23.8 28 VAL B O 1
ATOM 1806 N N . GLY B 1 29 ? -32.281 -61.344 -13.164 1 26.52 29 GLY B N 1
ATOM 1807 C CA . GLY B 1 29 ? -32.594 -60.938 -14.523 1 26.52 29 GLY B CA 1
ATOM 1808 C C . GLY B 1 29 ? -34.062 -61.094 -14.859 1 26.52 29 GLY B C 1
ATOM 1809 O O . GLY B 1 29 ? -34.594 -62.219 -14.844 1 26.52 29 GLY B O 1
ATOM 1810 N N . TYR B 1 30 ? -35.031 -60.438 -14.375 1 21.22 30 TYR B N 1
ATOM 1811 C CA . TYR B 1 30 ? -36.375 -60.969 -14.656 1 21.22 30 TYR B CA 1
ATOM 1812 C C . TYR B 1 30 ? -36.594 -61.094 -16.156 1 21.22 30 TYR B C 1
ATOM 1814 O O . TYR B 1 30 ? -36.312 -60.156 -16.906 1 21.22 30 TYR B O 1
ATOM 1822 N N . ALA B 1 31 ? -37.062 -62.312 -16.672 1 22.84 31 ALA B N 1
ATOM 1823 C CA . ALA B 1 31 ? -37.281 -63.25 -17.766 1 22.84 31 ALA B CA 1
ATOM 1824 C C . ALA B 1 31 ? -38.438 -62.812 -18.641 1 22.84 31 ALA B C 1
ATOM 1826 O O . ALA B 1 31 ? -38.75 -63.438 -19.656 1 22.84 31 ALA B O 1
ATOM 1827 N N . GLN B 1 32 ? -39.125 -61.625 -18.562 1 19.45 32 GLN B N 1
ATOM 1828 C CA . GLN B 1 32 ? -40.438 -62.188 -18.922 1 19.45 32 GLN B CA 1
ATOM 1829 C C . GLN B 1 32 ? -40.406 -62.781 -20.312 1 19.45 32 GLN B C 1
ATOM 1831 O O . GLN B 1 32 ? -39.531 -62.469 -21.125 1 19.45 32 GLN B O 1
ATOM 1836 N N . GLN B 1 33 ? -41.719 -62.781 -21.203 1 17.97 33 GLN B N 1
ATOM 1837 C CA . GLN B 1 33 ? -42.594 -63.875 -21.516 1 17.97 33 GLN B CA 1
ATOM 1838 C C . GLN B 1 33 ? -42.438 -64.312 -22.953 1 17.97 33 GLN B C 1
ATOM 1840 O O . GLN B 1 33 ? -42.375 -65.562 -23.25 1 17.97 33 GLN B O 1
ATOM 1845 N N . ALA B 1 34 ? -42.438 -63.469 -24.031 1 20.16 34 ALA B N 1
ATOM 1846 C CA . ALA B 1 34 ? -43.438 -64.062 -24.906 1 20.16 34 ALA B CA 1
ATOM 1847 C C . ALA B 1 34 ? -42.844 -65.188 -25.719 1 20.16 34 ALA B C 1
ATOM 1849 O O . ALA B 1 34 ? -41.625 -65.25 -25.984 1 20.16 34 ALA B O 1
ATOM 1850 N N . ALA B 1 35 ? -43.719 -66 -26.641 1 19.28 35 ALA B N 1
ATOM 1851 C CA . ALA B 1 35 ? -44.094 -67.375 -26.781 1 19.28 35 ALA B CA 1
ATOM 1852 C C . ALA B 1 35 ? -43.25 -68.062 -27.859 1 19.28 35 ALA B C 1
ATOM 1854 O O . ALA B 1 35 ? -42.719 -69.125 -27.641 1 19.28 35 ALA B O 1
ATOM 1855 N N . PRO B 1 36 ? -43.312 -67.875 -29.312 1 23.19 36 PRO B N 1
ATOM 1856 C CA . PRO B 1 36 ? -43.906 -69.062 -29.922 1 23.19 36 PRO B CA 1
ATOM 1857 C C . PRO B 1 36 ? -42.875 -70.188 -30.25 1 23.19 36 PRO B C 1
ATOM 1859 O O . PRO B 1 36 ? -41.688 -69.875 -30.297 1 23.19 36 PRO B O 1
ATOM 1862 N N . THR B 1 37 ? -43.281 -71.375 -31.031 1 18.06 37 THR B N 1
ATOM 1863 C CA . THR B 1 37 ? -43.156 -72.812 -31.094 1 18.06 37 THR B CA 1
ATOM 1864 C C . THR B 1 37 ? -42.031 -73.188 -32.031 1 18.06 37 THR B C 1
ATOM 1866 O O . THR B 1 37 ? -41.219 -74.062 -31.703 1 18.06 37 THR B O 1
ATOM 1869 N N . GLN B 1 38 ? -41.906 -73 -33.438 1 19.66 38 GLN B N 1
ATOM 1870 C CA . GLN B 1 38 ? -42.062 -74.25 -34.188 1 19.66 38 GLN B CA 1
ATOM 1871 C C . GLN B 1 38 ? -40.812 -75.062 -34.156 1 19.66 38 GLN B C 1
ATOM 1873 O O . GLN B 1 38 ? -39.719 -74.562 -33.844 1 19.66 38 GLN B O 1
ATOM 1878 N N . LEU B 1 39 ? -40.656 -76.188 -35.156 1 19.16 39 LEU B N 1
ATOM 1879 C CA . LEU B 1 39 ? -40.438 -77.562 -35.312 1 19.16 39 LEU B CA 1
ATOM 1880 C C . LEU B 1 39 ? -38.969 -77.875 -35.562 1 19.16 39 LEU B C 1
ATOM 1882 O O . LEU B 1 39 ? -38.188 -77 -35.875 1 19.16 39 LEU B O 1
ATOM 1886 N N . GLN B 1 40 ? -38.625 -79.062 -36.531 1 19.23 40 GLN B N 1
ATOM 1887 C CA . GLN B 1 40 ? -38.031 -80.375 -36.312 1 19.23 40 GLN B CA 1
ATOM 1888 C C . GLN B 1 40 ? -36.594 -80.438 -36.812 1 19.23 40 GLN B C 1
ATOM 1890 O O . GLN B 1 40 ? -35.719 -81 -36.125 1 19.23 40 GLN B O 1
ATOM 1895 N N . PRO B 1 41 ? -35.906 -80 -38.031 1 26.94 41 PRO B N 1
ATOM 1896 C CA . PRO B 1 41 ? -35.562 -81.188 -38.875 1 26.94 41 PRO B CA 1
ATOM 1897 C C . PRO B 1 41 ? -34.375 -81.938 -38.375 1 26.94 41 PRO B C 1
ATOM 1899 O O . PRO B 1 41 ? -33.5 -81.375 -37.656 1 26.94 41 PRO B O 1
ATOM 1902 N N . PRO B 1 42 ? -34.094 -83.312 -38.875 1 22.28 42 PRO B N 1
ATOM 1903 C CA . PRO B 1 42 ? -33.438 -84.438 -38.281 1 22.28 42 PRO B CA 1
ATOM 1904 C C . PRO B 1 42 ? -31.938 -84.312 -38.188 1 22.28 42 PRO B C 1
ATOM 1906 O O . PRO B 1 42 ? -31.422 -83.812 -37.188 1 22.28 42 PRO B O 1
ATOM 1909 N N . PRO B 1 43 ? -31.062 -85.312 -38.938 1 22.11 43 PRO B N 1
ATOM 1910 C CA . PRO B 1 43 ? -30.219 -86.375 -38.406 1 22.11 43 PRO B CA 1
ATOM 1911 C C . PRO B 1 43 ? -28.734 -86.062 -38.469 1 22.11 43 PRO B C 1
ATOM 1913 O O . PRO B 1 43 ? -27.969 -86.5 -37.625 1 22.11 43 PRO B O 1
ATOM 1916 N N . GLY B 1 44 ? -28.141 -85.312 -39.5 1 23.03 44 GLY B N 1
ATOM 1917 C CA . GLY B 1 44 ? -27.234 -86.125 -40.344 1 23.03 44 GLY B CA 1
ATOM 1918 C C . GLY B 1 44 ? -25.953 -86.5 -39.625 1 23.03 44 GLY B C 1
ATOM 1919 O O . GLY B 1 44 ? -25.656 -85.938 -38.531 1 23.03 44 GLY B O 1
ATOM 1920 N N . ALA B 1 45 ? -24.703 -86.812 -40.469 1 26.47 45 ALA B N 1
ATOM 1921 C CA . ALA B 1 45 ? -23.75 -87.938 -40.594 1 26.47 45 ALA B CA 1
ATOM 1922 C C . ALA B 1 45 ? -22.547 -87.688 -39.688 1 26.47 45 ALA B C 1
ATOM 1924 O O . ALA B 1 45 ? -22.219 -86.562 -39.344 1 26.47 45 ALA B O 1
ATOM 1925 N N . PRO B 1 46 ? -21.719 -88.875 -39.281 1 25.08 46 PRO B N 1
ATOM 1926 C CA . PRO B 1 46 ? -20.797 -89.25 -38.219 1 25.08 46 PRO B CA 1
ATOM 1927 C C . PRO B 1 46 ? -19.406 -88.688 -38.406 1 25.08 46 PRO B C 1
ATOM 1929 O O . PRO B 1 46 ? -18.516 -88.938 -37.594 1 25.08 46 PRO B O 1
ATOM 1932 N N . GLN B 1 47 ? -19.141 -87.5 -38.844 1 26.06 47 GLN B N 1
ATOM 1933 C CA . GLN B 1 47 ? -17.844 -87.438 -39.531 1 26.06 47 GLN B CA 1
ATOM 1934 C C . GLN B 1 47 ? -16.719 -87.875 -38.594 1 26.06 47 GLN B C 1
ATOM 1936 O O . GLN B 1 47 ? -16.719 -87.562 -37.406 1 26.06 47 GLN B O 1
ATOM 1941 N N . PRO B 1 48 ? -15.711 -88.75 -39.031 1 25.64 48 PRO B N 1
ATOM 1942 C CA . PRO B 1 48 ? -14.695 -89.625 -38.438 1 25.64 48 PRO B CA 1
ATOM 1943 C C . PRO B 1 48 ? -13.695 -88.812 -37.594 1 25.64 48 PRO B C 1
ATOM 1945 O O . PRO B 1 48 ? -13.531 -87.625 -37.75 1 25.64 48 PRO B O 1
ATOM 1948 N N . ALA B 1 49 ? -13.023 -89.562 -36.656 1 27.12 49 ALA B N 1
ATOM 1949 C CA . ALA B 1 49 ? -12.32 -89.375 -35.375 1 27.12 49 ALA B CA 1
ATOM 1950 C C . ALA B 1 49 ? -10.93 -88.812 -35.594 1 27.12 49 ALA B C 1
ATOM 1952 O O . ALA B 1 49 ? -10.047 -89.5 -36.125 1 27.12 49 ALA B O 1
ATOM 1953 N N . LYS B 1 50 ? -10.789 -87.688 -36.312 1 28.97 50 LYS B N 1
ATOM 1954 C CA . LYS B 1 50 ? -9.375 -87.5 -36.688 1 28.97 50 LYS B CA 1
ATOM 1955 C C . LYS B 1 50 ? -8.492 -87.562 -35.438 1 28.97 50 LYS B C 1
ATOM 1957 O O . LYS B 1 50 ? -8.898 -87.062 -34.375 1 28.97 50 LYS B O 1
ATOM 1962 N N . LYS B 1 51 ? -7.348 -88.312 -35.469 1 26.64 51 LYS B N 1
ATOM 1963 C CA . LYS B 1 51 ? -6.363 -88.812 -34.531 1 26.64 51 LYS B CA 1
ATOM 1964 C C . LYS B 1 51 ? -5.672 -87.688 -33.781 1 26.64 51 LYS B C 1
ATOM 1966 O O . LYS B 1 51 ? -5.551 -86.562 -34.312 1 26.64 51 LYS B O 1
ATOM 1971 N N . PRO B 1 52 ? -5.199 -87.875 -32.438 1 29.55 52 PRO B N 1
ATOM 1972 C CA . PRO B 1 52 ? -4.762 -87.062 -31.297 1 29.55 52 PRO B CA 1
ATOM 1973 C C . PRO B 1 52 ? -3.396 -86.438 -31.5 1 29.55 52 PRO B C 1
ATOM 1975 O O . PRO B 1 52 ? -2.398 -87.125 -31.688 1 29.55 52 PRO B O 1
ATOM 1978 N N . VAL B 1 53 ? -3.199 -85.562 -32.562 1 29.94 53 VAL B N 1
ATOM 1979 C CA . VAL B 1 53 ? -1.789 -85.312 -32.781 1 29.94 53 VAL B CA 1
ATOM 1980 C C . VAL B 1 53 ? -1.163 -84.75 -31.5 1 29.94 53 VAL B C 1
ATOM 1982 O O . VAL B 1 53 ? -1.826 -84.062 -30.719 1 29.94 53 VAL B O 1
ATOM 1985 N N . ALA B 1 54 ? 0.056 -85.312 -31.141 1 27.91 54 ALA B N 1
ATOM 1986 C CA . ALA B 1 54 ? 0.931 -85.25 -29.984 1 27.91 54 ALA B CA 1
ATOM 1987 C C . ALA B 1 54 ? 1.341 -83.812 -29.625 1 27.91 54 ALA B C 1
ATOM 1989 O O . ALA B 1 54 ? 1.517 -83 -30.516 1 27.91 54 ALA B O 1
ATOM 1990 N N . ALA B 1 55 ? 1.078 -83.375 -28.422 1 31.48 55 ALA B N 1
ATOM 1991 C CA . ALA B 1 55 ? 1.173 -82.062 -27.797 1 31.48 55 ALA B CA 1
ATOM 1992 C C . ALA B 1 55 ? 2.625 -81.625 -27.703 1 31.48 55 ALA B C 1
ATOM 1994 O O . ALA B 1 55 ? 3.482 -82.375 -27.188 1 31.48 55 ALA B O 1
ATOM 1995 N N . LYS B 1 56 ? 3.104 -81 -28.719 1 30.66 56 LYS B N 1
ATOM 1996 C CA . LYS B 1 56 ? 4.477 -80.5 -28.672 1 30.66 56 LYS B CA 1
ATOM 1997 C C . LYS B 1 56 ? 4.723 -79.688 -27.406 1 30.66 56 LYS B C 1
ATOM 1999 O O . LYS B 1 56 ? 3.844 -78.938 -26.969 1 30.66 56 LYS B O 1
ATOM 2004 N N . PRO B 1 57 ? 5.82 -79.875 -26.562 1 29.45 57 PRO B N 1
ATOM 2005 C CA . PRO B 1 57 ? 6.223 -79.375 -25.266 1 29.45 57 PRO B CA 1
ATOM 2006 C C . PRO B 1 57 ? 6.332 -77.812 -25.234 1 29.45 57 PRO B C 1
ATOM 2008 O O . PRO B 1 57 ? 6.852 -77.25 -26.188 1 29.45 57 PRO B O 1
ATOM 2011 N N . HIS B 1 58 ? 5.312 -77.062 -24.75 1 28.67 58 HIS B N 1
ATOM 2012 C CA . HIS B 1 58 ? 5.285 -75.625 -24.781 1 28.67 58 HIS B CA 1
ATOM 2013 C C . HIS B 1 58 ? 6.496 -75 -24.047 1 28.67 58 HIS B C 1
ATOM 2015 O O . HIS B 1 58 ? 6.832 -75.438 -22.953 1 28.67 58 HIS B O 1
ATOM 2021 N N . ALA B 1 59 ? 7.469 -74.625 -24.797 1 31.92 59 ALA B N 1
ATOM 2022 C CA . ALA B 1 59 ? 8.68 -73.875 -24.375 1 31.92 59 ALA B CA 1
ATOM 2023 C C . ALA B 1 59 ? 8.367 -72.812 -23.344 1 31.92 59 ALA B C 1
ATOM 2025 O O . ALA B 1 59 ? 7.273 -72.25 -23.344 1 31.92 59 ALA B O 1
ATOM 2026 N N . LYS B 1 60 ? 8.984 -72.938 -22.109 1 30.42 60 LYS B N 1
ATOM 2027 C CA . LYS B 1 60 ? 8.906 -72.062 -20.922 1 30.42 60 LYS B CA 1
ATOM 2028 C C . LYS B 1 60 ? 9.023 -70.625 -21.281 1 30.42 60 LYS B C 1
ATOM 2030 O O . LYS B 1 60 ? 9.961 -70.188 -21.984 1 30.42 60 LYS B O 1
ATOM 2035 N N . PRO B 1 61 ? 7.902 -69.812 -21.422 1 34.28 61 PRO B N 1
ATOM 2036 C CA . PRO B 1 61 ? 8.07 -68.375 -21.781 1 34.28 61 PRO B CA 1
ATOM 2037 C C . PRO B 1 61 ? 9.039 -67.625 -20.859 1 34.28 61 PRO B C 1
ATOM 2039 O O . PRO B 1 61 ? 9.055 -67.875 -19.641 1 34.28 61 PRO B O 1
ATOM 2042 N N . GLN B 1 62 ? 10.258 -67.375 -21.266 1 30.12 62 GLN B N 1
ATOM 2043 C CA . GLN B 1 62 ? 11.25 -66.562 -20.578 1 30.12 62 GLN B CA 1
ATOM 2044 C C . GLN B 1 62 ? 10.617 -65.312 -19.969 1 30.12 62 GLN B C 1
ATOM 2046 O O . GLN B 1 62 ? 9.812 -64.625 -20.625 1 30.12 62 GLN B O 1
ATOM 2051 N N . ALA B 1 63 ? 10.5 -65.375 -18.641 1 33.53 63 ALA B N 1
ATOM 2052 C CA . ALA B 1 63 ? 10 -64.25 -17.812 1 33.53 63 ALA B CA 1
ATOM 2053 C C . ALA B 1 63 ? 10.633 -62.938 -18.219 1 33.53 63 ALA B C 1
ATOM 2055 O O . ALA B 1 63 ? 11.859 -62.781 -18.125 1 33.53 63 ALA B O 1
ATOM 2056 N N . GLN B 1 64 ? 10.133 -62.344 -19.328 1 32.94 64 GLN B N 1
ATOM 2057 C CA . GLN B 1 64 ? 10.68 -61.031 -19.594 1 32.94 64 GLN B CA 1
ATOM 2058 C C . GLN B 1 64 ? 10.586 -60.125 -18.375 1 32.94 64 GLN B C 1
ATOM 2060 O O . GLN B 1 64 ? 9.523 -60 -17.766 1 32.94 64 GLN B O 1
ATOM 2065 N N . THR B 1 65 ? 11.617 -60.156 -17.5 1 33.16 65 THR B N 1
ATOM 2066 C CA . THR B 1 65 ? 11.773 -59.188 -16.438 1 33.16 65 THR B CA 1
ATOM 2067 C C . THR B 1 65 ? 11.344 -57.781 -16.906 1 33.16 65 THR B C 1
ATOM 2069 O O . THR B 1 65 ? 11.922 -57.25 -17.844 1 33.16 65 THR B O 1
ATOM 2072 N N . GLN B 1 66 ? 9.984 -57.594 -16.906 1 34.16 66 GLN B N 1
ATOM 2073 C CA . GLN B 1 66 ? 9.57 -56.219 -17.25 1 34.16 66 GLN B CA 1
ATOM 2074 C C . GLN B 1 66 ? 10.43 -55.188 -16.531 1 34.16 66 GLN B C 1
ATOM 2076 O O . GLN B 1 66 ? 10.656 -55.281 -15.328 1 34.16 66 GLN B O 1
ATOM 2081 N N . PRO B 1 67 ? 11.344 -54.562 -17.281 1 37.06 67 PRO B N 1
ATOM 2082 C CA . PRO B 1 67 ? 12.102 -53.5 -16.625 1 37.06 67 PRO B CA 1
ATOM 2083 C C . PRO B 1 67 ? 11.234 -52.625 -15.734 1 37.06 67 PRO B C 1
ATOM 2085 O O . PRO B 1 67 ? 10.031 -52.5 -15.977 1 37.06 67 PRO B O 1
ATOM 2088 N N . PRO B 1 68 ? 11.609 -52.531 -14.438 1 33.22 68 PRO B N 1
ATOM 2089 C CA . PRO B 1 68 ? 10.844 -51.688 -13.516 1 33.22 68 PRO B CA 1
ATOM 2090 C C . PRO B 1 68 ? 10.289 -50.438 -14.195 1 33.22 68 PRO B C 1
ATOM 2092 O O . PRO B 1 68 ? 10.922 -49.875 -15.094 1 33.22 68 PRO B O 1
ATOM 2095 N N . ALA B 1 69 ? 8.969 -50.375 -14.391 1 31.8 69 ALA B N 1
ATOM 2096 C CA . ALA B 1 69 ? 8.328 -49.156 -14.852 1 31.8 69 ALA B CA 1
ATOM 2097 C C . ALA B 1 69 ? 9.016 -47.938 -14.273 1 31.8 69 ALA B C 1
ATOM 2099 O O . ALA B 1 69 ? 9.258 -47.844 -13.062 1 31.8 69 ALA B O 1
ATOM 2100 N N . ALA B 1 70 ? 9.969 -47.344 -15.016 1 30.14 70 ALA B N 1
ATOM 2101 C CA . ALA B 1 70 ? 10.484 -46.031 -14.609 1 30.14 70 ALA B CA 1
ATOM 2102 C C . ALA B 1 70 ? 9.375 -45.125 -14.07 1 30.14 70 ALA B C 1
ATOM 2104 O O . ALA B 1 70 ? 8.328 -45 -14.695 1 30.14 70 ALA B O 1
ATOM 2105 N N . ALA B 1 71 ? 9.156 -45.188 -12.75 1 30.8 71 ALA B N 1
ATOM 2106 C CA . ALA B 1 71 ? 8.305 -44.156 -12.141 1 30.8 71 ALA B CA 1
ATOM 2107 C C . ALA B 1 71 ? 8.43 -42.812 -12.867 1 30.8 71 ALA B C 1
ATOM 2109 O O . ALA B 1 71 ? 9.539 -42.312 -13.031 1 30.8 71 ALA B O 1
ATOM 2110 N N . ALA B 1 72 ? 7.617 -42.625 -13.922 1 31.62 72 ALA B N 1
ATOM 2111 C CA . ALA B 1 72 ? 7.555 -41.25 -14.422 1 31.62 72 ALA B CA 1
ATOM 2112 C C . ALA B 1 72 ? 7.555 -40.25 -13.273 1 31.62 72 ALA B C 1
ATOM 2114 O O . ALA B 1 72 ? 6.621 -40.219 -12.461 1 31.62 72 ALA B O 1
ATOM 2115 N N . ALA B 1 73 ? 8.711 -40.031 -12.664 1 31.06 73 ALA B N 1
ATOM 2116 C CA . ALA B 1 73 ? 8.758 -38.844 -11.812 1 31.06 73 ALA B CA 1
ATOM 2117 C C . ALA B 1 73 ? 7.93 -37.719 -12.406 1 31.06 73 ALA B C 1
ATOM 2119 O O . ALA B 1 73 ? 8.125 -37.344 -13.562 1 31.06 73 ALA B O 1
ATOM 2120 N N . ALA B 1 74 ? 6.727 -37.625 -12.086 1 31.77 74 ALA B N 1
ATOM 2121 C CA . ALA B 1 74 ? 6.039 -36.375 -12.297 1 31.77 74 ALA B CA 1
ATOM 2122 C C . ALA B 1 74 ? 6.988 -35.188 -12.102 1 31.77 74 ALA B C 1
ATOM 2124 O O . ALA B 1 74 ? 7.48 -34.969 -10.992 1 31.77 74 ALA B O 1
ATOM 2125 N N . GLN B 1 75 ? 7.902 -35.062 -13.031 1 29.22 75 GLN B N 1
ATOM 2126 C CA . GLN B 1 75 ? 8.625 -33.812 -12.961 1 29.22 75 GLN B CA 1
ATOM 2127 C C . GLN B 1 75 ? 7.711 -32.688 -12.477 1 29.22 75 GLN B C 1
ATOM 2129 O O . GLN B 1 75 ? 6.691 -32.406 -13.102 1 29.22 75 GLN B O 1
ATOM 2134 N N . GLN B 1 76 ? 7.457 -32.531 -11.18 1 34.81 76 GLN B N 1
ATOM 2135 C CA . GLN B 1 76 ? 7.066 -31.172 -10.844 1 34.81 76 GLN B CA 1
ATOM 2136 C C . GLN B 1 76 ? 7.605 -30.172 -11.867 1 34.81 76 GLN B C 1
ATOM 2138 O O . GLN B 1 76 ? 8.758 -30.281 -12.297 1 34.81 76 GLN B O 1
ATOM 2143 N N . PRO B 1 77 ? 6.797 -29.578 -12.781 1 35.59 77 PRO B N 1
ATOM 2144 C CA . PRO B 1 77 ? 7.559 -28.672 -13.641 1 35.59 77 PRO B CA 1
ATOM 2145 C C . PRO B 1 77 ? 8.852 -28.188 -12.992 1 35.59 77 PRO B C 1
ATOM 2147 O O . PRO B 1 77 ? 8.867 -27.875 -11.789 1 35.59 77 PRO B O 1
ATOM 2150 N N . ALA B 1 78 ? 9.984 -28.734 -13.188 1 33.62 78 ALA B N 1
ATOM 2151 C CA . ALA B 1 78 ? 11.312 -28.359 -12.703 1 33.62 78 ALA B CA 1
ATOM 2152 C C . ALA B 1 78 ? 11.305 -26.938 -12.133 1 33.62 78 ALA B C 1
ATOM 2154 O O . ALA B 1 78 ? 10.414 -26.141 -12.438 1 33.62 78 ALA B O 1
ATOM 2155 N N . ALA B 1 79 ? 12.055 -26.469 -11.203 1 39.28 79 ALA B N 1
ATOM 2156 C CA . ALA B 1 79 ? 12.445 -25.109 -10.844 1 39.28 79 ALA B CA 1
ATOM 2157 C C . ALA B 1 79 ? 12.391 -24.188 -12.055 1 39.28 79 ALA B C 1
ATOM 2159 O O . ALA B 1 79 ? 13.43 -23.703 -12.508 1 39.28 79 ALA B O 1
ATOM 2160 N N . GLY B 1 80 ? 11.945 -24.391 -13.281 1 42.12 80 GLY B N 1
ATOM 2161 C CA . GLY B 1 80 ? 11.773 -23.953 -14.656 1 42.12 80 GLY B CA 1
ATOM 2162 C C . GLY B 1 80 ? 11.273 -22.531 -14.781 1 42.12 80 GLY B C 1
ATOM 2163 O O . GLY B 1 80 ? 10.797 -21.938 -13.805 1 42.12 80 GLY B O 1
ATOM 2164 N N . GLN B 1 81 ? 11.43 -21.812 -16.047 1 46.25 81 GLN B N 1
ATOM 2165 C CA . GLN B 1 81 ? 11.203 -20.406 -16.406 1 46.25 81 GLN B CA 1
ATOM 2166 C C . GLN B 1 81 ? 9.828 -19.938 -15.961 1 46.25 81 GLN B C 1
ATOM 2168 O O . GLN B 1 81 ? 8.812 -20.406 -16.484 1 46.25 81 GLN B O 1
ATOM 2173 N N . GLN B 1 82 ? 9.516 -19.891 -14.742 1 62.81 82 GLN B N 1
ATOM 2174 C CA . GLN B 1 82 ? 8.273 -19.234 -14.367 1 62.81 82 GLN B CA 1
ATOM 2175 C C . GLN B 1 82 ? 7.742 -18.359 -15.5 1 62.81 82 GLN B C 1
ATOM 2177 O O . GLN B 1 82 ? 8.516 -17.688 -16.188 1 62.81 82 GLN B O 1
ATOM 2182 N N . GLN B 1 83 ? 6.598 -18.844 -16.031 1 79.31 83 GLN B N 1
ATOM 2183 C CA . GLN B 1 83 ? 5.984 -18.047 -17.094 1 79.31 83 GLN B CA 1
ATOM 2184 C C . GLN B 1 83 ? 6.102 -16.547 -16.781 1 79.31 83 GLN B C 1
ATOM 2186 O O . GLN B 1 83 ? 5.832 -16.125 -15.648 1 79.31 83 GLN B O 1
ATOM 2191 N N . ALA B 1 84 ? 6.75 -15.906 -17.672 1 90.19 84 ALA B N 1
ATOM 2192 C CA . ALA B 1 84 ? 6.941 -14.461 -17.547 1 90.19 84 ALA B CA 1
ATOM 2193 C C . ALA B 1 84 ? 5.617 -13.758 -17.281 1 90.19 84 ALA B C 1
ATOM 2195 O O . ALA B 1 84 ? 4.586 -14.109 -17.844 1 90.19 84 ALA B O 1
ATOM 2196 N N . THR B 1 85 ? 5.672 -12.945 -16.172 1 96.06 85 THR B N 1
ATOM 2197 C CA . THR B 1 85 ? 4.508 -12.125 -15.844 1 96.06 85 THR B CA 1
ATOM 2198 C C . THR B 1 85 ? 4.645 -10.727 -16.438 1 96.06 85 THR B C 1
ATOM 2200 O O . THR B 1 85 ? 5.684 -10.391 -17.016 1 96.06 85 THR B O 1
ATOM 2203 N N . VAL B 1 86 ? 3.615 -9.992 -16.344 1 97.88 86 VAL B N 1
ATOM 2204 C CA . VAL B 1 86 ? 3.645 -8.609 -16.812 1 97.88 86 VAL B CA 1
ATOM 2205 C C . VAL B 1 86 ? 4.719 -7.828 -16.062 1 97.88 86 VAL B C 1
ATOM 2207 O O . VAL B 1 86 ? 5.348 -6.926 -16.625 1 97.88 86 VAL B O 1
ATOM 2210 N N . PHE B 1 87 ? 4.996 -8.227 -14.844 1 98.75 87 PHE B N 1
ATOM 2211 C CA . PHE B 1 87 ? 6.031 -7.574 -14.047 1 98.75 87 PHE B CA 1
ATOM 2212 C C . PHE B 1 87 ? 7.41 -7.828 -14.633 1 98.75 87 PHE B C 1
ATOM 2214 O O . PHE B 1 87 ? 8.258 -6.93 -14.664 1 98.75 87 PHE B O 1
ATOM 2221 N N . ASP B 1 88 ? 7.613 -8.984 -15.055 1 98.12 88 ASP B N 1
ATOM 2222 C CA . ASP B 1 88 ? 8.859 -9.312 -15.742 1 98.12 88 ASP B CA 1
ATOM 2223 C C . ASP B 1 88 ? 9 -8.523 -17.047 1 98.12 88 ASP B C 1
ATOM 2225 O O . ASP B 1 88 ? 10.078 -8.016 -17.344 1 98.12 88 ASP B O 1
ATOM 2229 N N . ASP B 1 89 ? 7.918 -8.438 -17.75 1 98 89 ASP B N 1
ATOM 2230 C CA . ASP B 1 89 ? 7.91 -7.672 -19 1 98 89 ASP B CA 1
ATOM 2231 C C . ASP B 1 89 ? 8.211 -6.199 -18.734 1 98 89 ASP B C 1
ATOM 2233 O O . ASP B 1 89 ? 8.984 -5.578 -19.469 1 98 89 ASP B O 1
ATOM 2237 N N . HIS B 1 90 ? 7.594 -5.648 -17.719 1 98.5 90 HIS B N 1
ATOM 2238 C CA . HIS B 1 90 ? 7.824 -4.25 -17.375 1 98.5 90 HIS B CA 1
ATOM 2239 C C . HIS B 1 90 ? 9.281 -4.012 -16.984 1 98.5 90 HIS B C 1
ATOM 2241 O O . HIS B 1 90 ? 9.867 -2.984 -17.328 1 98.5 90 HIS B O 1
ATOM 2247 N N . ALA B 1 91 ? 9.828 -4.949 -16.266 1 98.5 91 ALA B N 1
ATOM 2248 C CA . ALA B 1 91 ? 11.234 -4.824 -15.891 1 98.5 91 ALA B CA 1
ATOM 2249 C C . ALA B 1 91 ? 12.141 -4.812 -17.125 1 98.5 91 ALA B C 1
ATOM 2251 O O . ALA B 1 91 ? 13.086 -4.027 -17.203 1 98.5 91 ALA B O 1
ATOM 2252 N N . ARG B 1 92 ? 11.859 -5.664 -18.016 1 97.69 92 ARG B N 1
ATOM 2253 C CA . ARG B 1 92 ? 12.633 -5.707 -19.25 1 97.69 92 ARG B CA 1
ATOM 2254 C C . ARG B 1 92 ? 12.492 -4.406 -20.031 1 97.69 92 ARG B C 1
ATOM 2256 O O . ARG B 1 92 ? 13.484 -3.846 -20.5 1 97.69 92 ARG B O 1
ATOM 2263 N N . GLN B 1 93 ? 11.312 -3.98 -20.125 1 97.5 93 GLN B N 1
ATOM 2264 C CA . GLN B 1 93 ? 11.039 -2.744 -20.844 1 97.5 93 GLN B CA 1
ATOM 2265 C C . GLN B 1 93 ? 11.789 -1.566 -20.219 1 97.5 93 GLN B C 1
ATOM 2267 O O . GLN B 1 93 ? 12.234 -0.664 -20.938 1 97.5 93 GLN B O 1
ATOM 2272 N N . ALA B 1 94 ? 11.891 -1.617 -18.938 1 98.12 94 ALA B N 1
ATOM 2273 C CA . ALA B 1 94 ? 12.484 -0.504 -18.203 1 98.12 94 ALA B CA 1
ATOM 2274 C C . ALA B 1 94 ? 13.984 -0.71 -18.016 1 98.12 94 ALA B C 1
ATOM 2276 O O . ALA B 1 94 ? 14.656 0.114 -17.391 1 98.12 94 ALA B O 1
ATOM 2277 N N . ASN B 1 95 ? 14.484 -1.807 -18.516 1 97.75 95 ASN B N 1
ATOM 2278 C CA . ASN B 1 95 ? 15.891 -2.17 -18.359 1 97.75 95 ASN B CA 1
ATOM 2279 C C . ASN B 1 95 ? 16.281 -2.256 -16.875 1 97.75 95 ASN B C 1
ATOM 2281 O O . ASN B 1 95 ? 17.328 -1.726 -16.484 1 97.75 95 ASN B O 1
ATOM 2285 N N . ILE B 1 96 ? 15.391 -2.793 -16.156 1 98.31 96 ILE B N 1
ATOM 2286 C CA . ILE B 1 96 ? 15.633 -3.051 -14.742 1 98.31 96 ILE B CA 1
ATOM 2287 C C . ILE B 1 96 ? 16.203 -4.453 -14.562 1 98.31 96 ILE B C 1
ATOM 2289 O O . ILE B 1 96 ? 15.539 -5.449 -14.859 1 98.31 96 ILE B O 1
ATOM 2293 N N . THR B 1 97 ? 17.438 -4.496 -14 1 97.81 97 THR B N 1
ATOM 2294 C CA . THR B 1 97 ? 18.078 -5.789 -13.805 1 97.81 97 THR B CA 1
ATOM 2295 C C . THR B 1 97 ? 18.25 -6.086 -12.312 1 97.81 97 THR B C 1
ATOM 2297 O O . THR B 1 97 ? 17.984 -7.199 -11.867 1 97.81 97 THR B O 1
ATOM 2300 N N . THR B 1 98 ? 18.641 -5.109 -11.531 1 97.81 98 THR B N 1
ATOM 2301 C CA . THR B 1 98 ? 18.938 -5.281 -10.109 1 97.81 98 THR B CA 1
ATOM 2302 C C . THR B 1 98 ? 17.703 -5.738 -9.344 1 97.81 98 THR B C 1
ATOM 2304 O O . THR B 1 98 ? 17.797 -6.598 -8.469 1 97.81 98 THR B O 1
ATOM 2307 N N . CYS B 1 99 ? 16.547 -5.164 -9.742 1 98.56 99 CYS B N 1
ATOM 2308 C CA . CYS B 1 99 ? 15.344 -5.422 -8.953 1 98.56 99 CYS B CA 1
ATOM 2309 C C . CYS B 1 99 ? 14.367 -6.309 -9.711 1 98.56 99 CYS B C 1
ATOM 2311 O O . CYS B 1 99 ? 13.258 -6.559 -9.242 1 98.56 99 CYS B O 1
ATOM 2313 N N . ALA B 1 100 ? 14.781 -6.824 -10.836 1 98.06 100 ALA B N 1
ATOM 2314 C CA . ALA B 1 100 ? 13.852 -7.57 -11.68 1 98.06 100 ALA B CA 1
ATOM 2315 C C . ALA B 1 100 ? 13.281 -8.773 -10.938 1 98.06 100 ALA B C 1
ATOM 2317 O O . ALA B 1 100 ? 12.078 -9.023 -10.977 1 98.06 100 ALA B O 1
ATOM 2318 N N . SER B 1 101 ? 14.172 -9.492 -10.281 1 97.31 101 SER B N 1
ATOM 2319 C CA . SER B 1 101 ? 13.75 -10.719 -9.609 1 97.31 101 SER B CA 1
ATOM 2320 C C . SER B 1 101 ? 12.773 -10.422 -8.477 1 97.31 101 SER B C 1
ATOM 2322 O O . SER B 1 101 ? 11.711 -11.047 -8.383 1 97.31 101 SER B O 1
ATOM 2324 N N . LEU B 1 102 ? 13.062 -9.469 -7.656 1 98.5 102 LEU B N 1
ATOM 2325 C CA . LEU B 1 102 ? 12.188 -9.141 -6.535 1 98.5 102 LEU B CA 1
ATOM 2326 C C . LEU B 1 102 ? 10.875 -8.539 -7.027 1 98.5 102 LEU B C 1
ATOM 2328 O O . LEU B 1 102 ? 9.812 -8.836 -6.484 1 98.5 102 LEU B O 1
ATOM 2332 N N . PHE B 1 103 ? 11.055 -7.691 -8.023 1 98.69 103 PHE B N 1
ATOM 2333 C CA . PHE B 1 103 ? 9.867 -7.062 -8.594 1 98.69 103 PHE B CA 1
ATOM 2334 C C . PHE B 1 103 ? 8.891 -8.117 -9.117 1 98.69 103 PHE B C 1
ATOM 2336 O O . PHE B 1 103 ? 7.688 -8.031 -8.875 1 98.69 103 PHE B O 1
ATOM 2343 N N . GLY B 1 104 ? 9.398 -9.078 -9.742 1 98.44 104 GLY B N 1
ATOM 2344 C CA . GLY B 1 104 ? 8.578 -10.188 -10.203 1 98.44 104 GLY B CA 1
ATOM 2345 C C . GLY B 1 104 ? 7.984 -11 -9.07 1 98.44 104 GLY B C 1
ATOM 2346 O O . GLY B 1 104 ? 6.809 -11.375 -9.117 1 98.44 104 GLY B O 1
ATOM 2347 N N . THR B 1 105 ? 8.75 -11.297 -8.062 1 97.88 105 THR B N 1
ATOM 2348 C CA . THR B 1 105 ? 8.297 -12.07 -6.906 1 97.88 105 THR B CA 1
ATOM 2349 C C . THR B 1 105 ? 7.18 -11.344 -6.168 1 97.88 105 THR B C 1
ATOM 2351 O O . THR B 1 105 ? 6.164 -11.953 -5.82 1 97.88 105 THR B O 1
ATOM 2354 N N . LEU B 1 106 ? 7.383 -10.078 -5.992 1 98.56 106 LEU B N 1
ATOM 2355 C CA . LEU B 1 106 ? 6.363 -9.273 -5.328 1 98.56 106 LEU B CA 1
ATOM 2356 C C . LEU B 1 106 ? 5.094 -9.203 -6.168 1 98.56 106 LEU B C 1
ATOM 2358 O O . LEU B 1 106 ? 3.986 -9.266 -5.633 1 98.56 106 LEU B O 1
ATOM 2362 N N . GLY B 1 107 ? 5.309 -9.062 -7.453 1 98.75 107 GLY B N 1
ATOM 2363 C CA . GLY B 1 107 ? 4.172 -9.086 -8.359 1 98.75 107 GLY B CA 1
ATOM 2364 C C . GLY B 1 107 ? 3.354 -10.359 -8.266 1 98.75 107 GLY B C 1
ATOM 2365 O O . GLY B 1 107 ? 2.125 -10.305 -8.164 1 98.75 107 GLY B O 1
ATOM 2366 N N . ARG B 1 108 ? 4.008 -11.484 -8.25 1 98.19 108 ARG B N 1
ATOM 2367 C CA . ARG B 1 108 ? 3.32 -12.766 -8.117 1 98.19 108 ARG B CA 1
ATOM 2368 C C . ARG B 1 108 ? 2.625 -12.875 -6.762 1 98.19 108 ARG B C 1
ATOM 2370 O O . ARG B 1 108 ? 1.535 -13.445 -6.664 1 98.19 108 ARG B O 1
ATOM 2377 N N . GLY B 1 109 ? 3.244 -12.32 -5.781 1 97.75 109 GLY B N 1
ATOM 2378 C CA . GLY B 1 109 ? 2.662 -12.344 -4.449 1 97.75 109 GLY B CA 1
ATOM 2379 C C . GLY B 1 109 ? 1.38 -11.539 -4.344 1 97.75 109 GLY B C 1
ATOM 2380 O O . GLY B 1 109 ? 0.397 -12 -3.764 1 97.75 109 GLY B O 1
ATOM 2381 N N . VAL B 1 110 ? 1.405 -10.375 -4.969 1 98.62 110 VAL B N 1
ATOM 2382 C CA . VAL B 1 110 ? 0.268 -9.477 -4.816 1 98.62 110 VAL B CA 1
ATOM 2383 C C . VAL B 1 110 ? -0.902 -9.977 -5.66 1 98.62 110 VAL B C 1
ATOM 2385 O O . VAL B 1 110 ? -2.059 -9.648 -5.383 1 98.62 110 VAL B O 1
ATOM 2388 N N . THR B 1 111 ? -0.655 -10.836 -6.652 1 98.31 111 THR B N 1
ATOM 2389 C CA . THR B 1 111 ? -1.688 -11.227 -7.605 1 98.31 111 THR B CA 1
ATOM 2390 C C . THR B 1 111 ? -2.148 -12.656 -7.352 1 98.31 111 THR B C 1
ATOM 2392 O O . THR B 1 111 ? -2.869 -13.234 -8.164 1 98.31 111 THR B O 1
ATOM 2395 N N . VAL B 1 112 ? -1.697 -13.203 -6.266 1 96.06 112 VAL B N 1
ATOM 2396 C CA . VAL B 1 112 ? -2 -14.602 -5.984 1 96.06 112 VAL B CA 1
ATOM 2397 C C . VAL B 1 112 ? -3.506 -14.836 -6.082 1 96.06 112 VAL B C 1
ATOM 2399 O O . VAL B 1 112 ? -4.301 -14.016 -5.621 1 96.06 112 VAL B O 1
ATOM 2402 N N . ASN B 1 113 ? -3.932 -15.875 -6.793 1 94.75 113 ASN B N 1
ATOM 2403 C CA . ASN B 1 113 ? -5.301 -16.359 -6.926 1 94.75 113 ASN B CA 1
ATOM 2404 C C . ASN B 1 113 ? -6.227 -15.289 -7.488 1 94.75 113 ASN B C 1
ATOM 2406 O O . ASN B 1 113 ? -7.359 -15.141 -7.031 1 94.75 113 ASN B O 1
ATOM 2410 N N . SER B 1 114 ? -5.719 -14.461 -8.414 1 97.31 114 SER B N 1
ATOM 2411 C CA . SER B 1 114 ? -6.512 -13.391 -9.008 1 97.31 114 SER B CA 1
ATOM 2412 C C . SER B 1 114 ? -6.133 -13.164 -10.469 1 97.31 114 SER B C 1
ATOM 2414 O O . SER B 1 114 ? -4.98 -13.383 -10.852 1 97.31 114 SER B O 1
ATOM 2416 N N . THR B 1 115 ? -7.129 -12.828 -11.266 1 96.88 115 THR B N 1
ATOM 2417 C CA . THR B 1 115 ? -6.777 -12.172 -12.523 1 96.88 115 THR B CA 1
ATOM 2418 C C . THR B 1 115 ? -6.422 -10.703 -12.289 1 96.88 115 THR B C 1
ATOM 2420 O O . THR B 1 115 ? -6.805 -10.125 -11.266 1 96.88 115 THR B O 1
ATOM 2423 N N . TYR B 1 116 ? -5.59 -10.18 -13.234 1 98.38 116 TYR B N 1
ATOM 2424 C CA . TYR B 1 116 ? -5.094 -8.859 -12.875 1 98.38 116 TYR B CA 1
ATOM 2425 C C . TYR B 1 116 ? -4.684 -8.078 -14.117 1 98.38 116 TYR B C 1
ATOM 2427 O O . TYR B 1 116 ? -4.473 -8.664 -15.188 1 98.38 116 TYR B O 1
ATOM 2435 N N . THR B 1 117 ? -4.66 -6.738 -13.969 1 98.62 117 THR B N 1
ATOM 2436 C CA . THR B 1 117 ? -4.008 -5.762 -14.836 1 98.62 117 THR B CA 1
ATOM 2437 C C . THR B 1 117 ? -3.064 -4.871 -14.031 1 98.62 117 THR B C 1
ATOM 2439 O O . THR B 1 117 ? -3.389 -4.461 -12.914 1 98.62 117 THR B O 1
ATOM 2442 N N . ALA B 1 118 ? -1.872 -4.617 -14.664 1 98.75 118 ALA B N 1
ATOM 2443 C CA . ALA B 1 118 ? -0.883 -3.838 -13.93 1 98.75 118 ALA B CA 1
ATOM 2444 C C . ALA B 1 118 ? -0.351 -2.686 -14.773 1 98.75 118 ALA B C 1
ATOM 2446 O O . ALA B 1 118 ? -0.267 -2.797 -16 1 98.75 118 ALA B O 1
ATOM 2447 N N . LYS B 1 119 ? -0.047 -1.634 -14.109 1 98.31 119 LYS B N 1
ATOM 2448 C CA . LYS B 1 119 ? 0.645 -0.476 -14.672 1 98.31 119 LYS B CA 1
ATOM 2449 C C . LYS B 1 119 ? 1.821 -0.061 -13.789 1 98.31 119 LYS B C 1
ATOM 2451 O O . LYS B 1 119 ? 1.649 0.209 -12.602 1 98.31 119 LYS B O 1
ATOM 2456 N N . SER B 1 120 ? 2.973 0.023 -14.445 1 98.38 120 SER B N 1
ATOM 2457 C CA . SER B 1 120 ? 4.172 0.298 -13.664 1 98.38 120 SER B CA 1
ATOM 2458 C C . SER B 1 120 ? 4.77 1.655 -14.023 1 98.38 120 SER B C 1
ATOM 2460 O O . SER B 1 120 ? 4.637 2.115 -15.156 1 98.38 120 SER B O 1
ATOM 2462 N N . GLN B 1 121 ? 5.371 2.23 -12.953 1 97.75 121 GLN B N 1
ATOM 2463 C CA . GLN B 1 121 ? 6.109 3.48 -13.086 1 97.75 121 GLN B CA 1
ATOM 2464 C C . GLN B 1 121 ? 7.578 3.295 -12.734 1 97.75 121 GLN B C 1
ATOM 2466 O O . GLN B 1 121 ? 7.906 2.684 -11.719 1 97.75 121 GLN B O 1
ATOM 2471 N N . TRP B 1 122 ? 8.391 3.803 -13.656 1 97.5 122 TRP B N 1
ATOM 2472 C CA . TRP B 1 122 ? 9.836 3.762 -13.438 1 97.5 122 TRP B CA 1
ATOM 2473 C C . TRP B 1 122 ? 10.516 4.988 -14.039 1 97.5 122 TRP B C 1
ATOM 2475 O O . TRP B 1 122 ? 9.867 5.801 -14.703 1 97.5 122 TRP B O 1
ATOM 2485 N N . ASP B 1 123 ? 11.781 5.141 -13.562 1 96.5 123 ASP B N 1
ATOM 2486 C CA . ASP B 1 123 ? 12.609 6.16 -14.203 1 96.5 123 ASP B CA 1
ATOM 2487 C C . ASP B 1 123 ? 12.977 5.75 -15.633 1 96.5 123 ASP B C 1
ATOM 2489 O O . ASP B 1 123 ? 13.711 4.785 -15.828 1 96.5 123 ASP B O 1
ATOM 2493 N N . SER B 1 124 ? 12.602 6.535 -16.578 1 93.75 124 SER B N 1
ATOM 2494 C CA . SER B 1 124 ? 12.781 6.141 -17.969 1 93.75 124 SER B CA 1
ATOM 2495 C C . SER B 1 124 ? 14.242 6.238 -18.391 1 93.75 124 SER B C 1
ATOM 2497 O O . SER B 1 124 ? 14.664 5.605 -19.359 1 93.75 124 SER B O 1
ATOM 2499 N N . ARG B 1 125 ? 15.031 6.988 -17.688 1 93.88 125 ARG B N 1
ATOM 2500 C CA . ARG B 1 125 ? 16.422 7.199 -18.062 1 93.88 125 ARG B CA 1
ATOM 2501 C C . ARG B 1 125 ? 17.344 6.301 -17.25 1 93.88 125 ARG B C 1
ATOM 2503 O O . ARG B 1 125 ? 18.453 5.988 -17.688 1 93.88 125 ARG B O 1
ATOM 2510 N N . ALA B 1 126 ? 16.797 5.941 -16.062 1 95.81 126 ALA B N 1
ATOM 2511 C CA . ALA B 1 126 ? 17.672 5.207 -15.156 1 95.81 126 ALA B CA 1
ATOM 2512 C C . ALA B 1 126 ? 16.891 4.145 -14.383 1 95.81 126 ALA B C 1
ATOM 2514 O O . ALA B 1 126 ? 16.953 4.094 -13.148 1 95.81 126 ALA B O 1
ATOM 2515 N N . GLY B 1 127 ? 16.344 3.254 -15.133 1 95.88 127 GLY B N 1
ATOM 2516 C CA . GLY B 1 127 ? 15.453 2.277 -14.531 1 95.88 127 GLY B CA 1
ATOM 2517 C C . GLY B 1 127 ? 16.156 1.337 -13.57 1 95.88 127 GLY B C 1
ATOM 2518 O O . GLY B 1 127 ? 15.562 0.865 -12.602 1 95.88 127 GLY B O 1
ATOM 2519 N N . ASN B 1 128 ? 17.391 1.156 -13.797 1 97.38 128 ASN B N 1
ATOM 2520 C CA . ASN B 1 128 ? 18.094 0.125 -13.039 1 97.38 128 ASN B CA 1
ATOM 2521 C C . ASN B 1 128 ? 18.609 0.663 -11.703 1 97.38 128 ASN B C 1
ATOM 2523 O O . ASN B 1 128 ? 18.984 -0.11 -10.82 1 97.38 128 ASN B O 1
ATOM 2527 N N . VAL B 1 129 ? 18.719 1.957 -11.594 1 96.69 129 VAL B N 1
ATOM 2528 C CA . VAL B 1 129 ? 19.344 2.494 -10.383 1 96.69 129 VAL B CA 1
ATOM 2529 C C . VAL B 1 129 ? 18.297 3.285 -9.586 1 96.69 129 VAL B C 1
ATOM 2531 O O . VAL B 1 129 ? 18.641 3.957 -8.609 1 96.69 129 VAL B O 1
ATOM 2534 N N . HIS B 1 130 ? 16.984 3.16 -9.984 1 97.75 130 HIS B N 1
ATOM 2535 C CA . HIS B 1 130 ? 15.891 3.785 -9.25 1 97.75 130 HIS B CA 1
ATOM 2536 C C . HIS B 1 130 ? 14.75 2.799 -9.016 1 97.75 130 HIS B C 1
ATOM 2538 O O . HIS B 1 130 ? 14.719 1.727 -9.625 1 97.75 130 HIS B O 1
ATOM 2544 N N . SER B 1 131 ? 13.906 3.195 -8.172 1 98.62 131 SER B N 1
ATOM 2545 C CA . SER B 1 131 ? 12.797 2.332 -7.781 1 98.62 131 SER B CA 1
ATOM 2546 C C . SER B 1 131 ? 11.789 2.172 -8.914 1 98.62 131 SER B C 1
ATOM 2548 O O . SER B 1 131 ? 11.75 2.99 -9.836 1 98.62 131 SER B O 1
ATOM 2550 N N . VAL B 1 132 ? 11.07 1.117 -8.828 1 98.62 132 VAL B N 1
ATOM 2551 C CA . VAL B 1 132 ? 9.922 0.83 -9.68 1 98.62 132 VAL B CA 1
ATOM 2552 C C . VAL B 1 132 ? 8.688 0.578 -8.812 1 98.62 132 VAL B C 1
ATOM 2554 O O . VAL B 1 132 ? 8.781 -0.01 -7.734 1 98.62 132 VAL B O 1
ATOM 2557 N N . GLN B 1 133 ? 7.535 1.104 -9.242 1 98.81 133 GLN B N 1
ATOM 2558 C CA . GLN B 1 133 ? 6.258 0.876 -8.57 1 98.81 133 GLN B CA 1
ATOM 2559 C C . GLN B 1 133 ? 5.195 0.409 -9.562 1 98.81 133 GLN B C 1
ATOM 2561 O O . GLN B 1 133 ? 5.113 0.922 -10.68 1 98.81 133 GLN B O 1
ATOM 2566 N N . SER B 1 134 ? 4.418 -0.528 -9.102 1 98.88 134 SER B N 1
ATOM 2567 C CA . SER B 1 134 ? 3.305 -0.985 -9.93 1 98.88 134 SER B CA 1
ATOM 2568 C C . SER B 1 134 ? 1.979 -0.854 -9.188 1 98.88 134 SER B C 1
ATOM 2570 O O . SER B 1 134 ? 1.886 -1.186 -8.008 1 98.88 134 SER B O 1
ATOM 2572 N N . LEU B 1 135 ? 1.012 -0.31 -9.883 1 98.94 135 LEU B N 1
ATOM 2573 C CA . LEU B 1 135 ? -0.384 -0.424 -9.469 1 98.94 135 LEU B CA 1
ATOM 2574 C C . LEU B 1 135 ? -1.038 -1.647 -10.102 1 98.94 135 LEU B C 1
ATOM 2576 O O . LEU B 1 135 ? -0.819 -1.936 -11.281 1 98.94 135 LEU B O 1
ATOM 2580 N N . VAL B 1 136 ? -1.81 -2.303 -9.312 1 98.94 136 VAL B N 1
ATOM 2581 C CA . VAL B 1 136 ? -2.381 -3.559 -9.789 1 98.94 136 VAL B CA 1
ATOM 2582 C C . VAL B 1 136 ? -3.877 -3.592 -9.492 1 98.94 136 VAL B C 1
ATOM 2584 O O . VAL B 1 136 ? -4.289 -3.465 -8.336 1 98.94 136 VAL B O 1
ATOM 2587 N N . ALA B 1 137 ? -4.691 -3.717 -10.539 1 98.88 137 ALA B N 1
ATOM 2588 C CA . ALA B 1 137 ? -6.109 -4.035 -10.383 1 98.88 137 ALA B CA 1
ATOM 2589 C C . ALA B 1 137 ? -6.336 -5.543 -10.383 1 98.88 137 ALA B C 1
ATOM 2591 O O . ALA B 1 137 ? -5.844 -6.254 -11.266 1 98.88 137 ALA B O 1
ATOM 2592 N N . LEU B 1 138 ? -7.082 -5.93 -9.375 1 98.62 138 LEU B N 1
ATOM 2593 C CA . LEU B 1 138 ? -7.297 -7.359 -9.195 1 98.62 138 LEU B CA 1
ATOM 2594 C C . LEU B 1 138 ? -8.781 -7.707 -9.305 1 98.62 138 LEU B C 1
ATOM 2596 O O . LEU B 1 138 ? -9.641 -6.871 -9.016 1 98.62 138 LEU B O 1
ATOM 2600 N N . SER B 1 139 ? -9.008 -8.93 -9.781 1 97.5 139 SER B N 1
ATOM 2601 C CA . SER B 1 139 ? -10.305 -9.594 -9.68 1 97.5 139 SER B CA 1
ATOM 2602 C C . SER B 1 139 ? -10.18 -10.93 -8.945 1 97.5 139 SER B C 1
ATOM 2604 O O . SER B 1 139 ? -9.562 -11.867 -9.453 1 97.5 139 SER B O 1
ATOM 2606 N N . GLN B 1 140 ? -10.773 -10.922 -7.742 1 95.38 140 GLN B N 1
ATOM 2607 C CA . GLN B 1 140 ? -10.617 -12.125 -6.934 1 95.38 140 GLN B CA 1
ATOM 2608 C C . GLN B 1 140 ? -11.883 -12.969 -6.949 1 95.38 140 GLN B C 1
ATOM 2610 O O . GLN B 1 140 ? -12.992 -12.438 -7.07 1 95.38 140 GLN B O 1
ATOM 2615 N N . PRO B 1 141 ? -11.641 -14.195 -6.762 1 92.38 141 PRO B N 1
ATOM 2616 C CA . PRO B 1 141 ? -12.82 -15.055 -6.723 1 92.38 141 PRO B CA 1
ATOM 2617 C C . PRO B 1 141 ? -13.695 -14.805 -5.492 1 92.38 141 PRO B C 1
ATOM 2619 O O . PRO B 1 141 ? -13.172 -14.547 -4.406 1 92.38 141 PRO B O 1
ATOM 2622 N N . ALA B 1 142 ? -14.992 -14.891 -5.703 1 88 142 ALA B N 1
ATOM 2623 C CA . ALA B 1 142 ? -16 -14.758 -4.652 1 8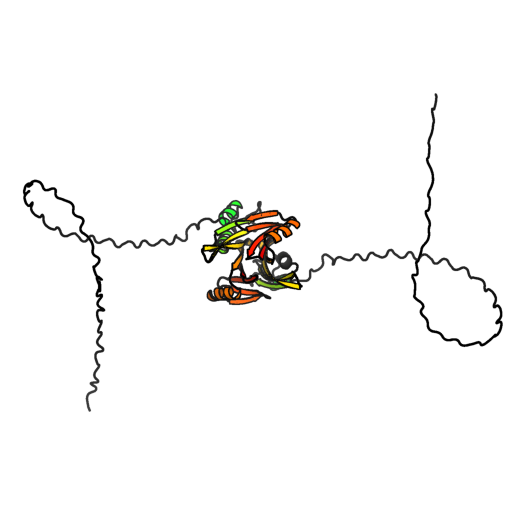8 142 ALA B CA 1
ATOM 2624 C C . ALA B 1 142 ? -17.047 -15.867 -4.746 1 88 142 ALA B C 1
ATOM 2626 O O . ALA B 1 142 ? -17.094 -16.594 -5.746 1 88 142 ALA B O 1
ATOM 2627 N N . PRO B 1 143 ? -17.781 -16.016 -3.641 1 84.25 143 PRO B N 1
ATOM 2628 C CA . PRO B 1 143 ? -18.812 -17.047 -3.701 1 84.25 143 PRO B CA 1
ATOM 2629 C C . PRO B 1 143 ? -19.719 -16.891 -4.914 1 84.25 143 PRO B C 1
ATOM 2631 O O . PRO B 1 143 ? -19.875 -15.797 -5.449 1 84.25 143 PRO B O 1
ATOM 2634 N N . ASN B 1 144 ? -20.344 -17.953 -5.414 1 88.62 144 ASN B N 1
ATOM 2635 C CA . ASN B 1 144 ? -21.328 -18.016 -6.488 1 88.62 144 ASN B CA 1
ATOM 2636 C C . ASN B 1 144 ? -20.703 -17.656 -7.836 1 88.62 144 ASN B C 1
ATOM 2638 O O . ASN B 1 144 ? -21.344 -16.984 -8.656 1 88.62 144 ASN B O 1
ATOM 2642 N N . ASN B 1 145 ? -19.453 -17.938 -7.945 1 89.62 145 ASN B N 1
ATOM 2643 C CA . ASN B 1 145 ? -18.719 -17.75 -9.203 1 89.62 145 ASN B CA 1
ATOM 2644 C C . ASN B 1 145 ? -18.672 -16.281 -9.617 1 89.62 145 ASN B C 1
ATOM 2646 O O . ASN B 1 145 ? -18.797 -15.961 -10.797 1 89.62 145 ASN B O 1
ATOM 2650 N N . THR B 1 146 ? -18.703 -15.508 -8.68 1 90.81 146 THR B N 1
ATOM 2651 C CA . THR B 1 146 ? -18.531 -14.086 -8.938 1 90.81 146 THR B CA 1
ATOM 2652 C C . THR B 1 146 ? -17.109 -13.633 -8.586 1 90.81 146 THR B C 1
ATOM 2654 O O . THR B 1 146 ? -16.281 -14.445 -8.164 1 90.81 146 THR B O 1
ATOM 2657 N N . THR B 1 147 ? -16.859 -12.469 -9.039 1 93.94 147 THR B N 1
ATOM 2658 C CA . THR B 1 147 ? -15.555 -11.891 -8.703 1 93.94 147 THR B CA 1
ATOM 2659 C C . THR B 1 147 ? -15.734 -10.578 -7.941 1 93.94 147 THR B C 1
ATOM 2661 O O . THR B 1 147 ? -16.766 -9.922 -8.062 1 93.94 147 THR B O 1
ATOM 2664 N N . LEU B 1 148 ? -14.797 -10.344 -7.109 1 95.69 148 LEU B N 1
ATOM 2665 C CA . LEU B 1 148 ? -14.766 -9.086 -6.371 1 95.69 148 LEU B CA 1
ATOM 2666 C C . LEU B 1 148 ? -13.516 -8.281 -6.719 1 95.69 148 LEU B C 1
ATOM 2668 O O . LEU B 1 148 ? -12.414 -8.836 -6.781 1 95.69 148 LEU B O 1
ATOM 2672 N N . PRO B 1 149 ? -13.75 -7 -6.984 1 98.19 149 PRO B N 1
ATOM 2673 C CA . PRO B 1 149 ? -12.586 -6.172 -7.297 1 98.19 149 PRO B CA 1
ATOM 2674 C C . PRO B 1 149 ? -11.672 -5.965 -6.094 1 98.19 149 PRO B C 1
ATOM 2676 O O . PRO B 1 149 ? -12.148 -5.836 -4.965 1 98.19 149 PRO B O 1
ATOM 2679 N N . ALA B 1 150 ? -10.391 -5.957 -6.34 1 98.69 150 ALA B N 1
ATOM 2680 C CA . ALA B 1 150 ? -9.336 -5.676 -5.367 1 98.69 150 ALA B CA 1
ATOM 2681 C C . ALA B 1 150 ? -8.195 -4.891 -6.008 1 98.69 150 ALA B C 1
ATOM 2683 O O . ALA B 1 150 ? -8.258 -4.555 -7.195 1 98.69 150 ALA B O 1
ATOM 2684 N N . ALA B 1 151 ? -7.246 -4.5 -5.199 1 98.94 151 ALA B N 1
ATOM 2685 C CA . ALA B 1 151 ? -6.117 -3.727 -5.711 1 98.94 151 ALA B CA 1
ATOM 2686 C C . ALA B 1 151 ? -4.816 -4.137 -5.031 1 98.94 151 ALA B C 1
ATOM 2688 O O . ALA B 1 151 ? -4.832 -4.82 -4.004 1 98.94 151 ALA B O 1
ATOM 2689 N N . GLY B 1 152 ? -3.734 -3.779 -5.629 1 98.94 152 GLY B N 1
ATOM 2690 C CA . GLY B 1 152 ? -2.41 -3.986 -5.066 1 98.94 152 GLY B CA 1
ATOM 2691 C C . GLY B 1 152 ? -1.413 -2.922 -5.484 1 98.94 152 GLY B C 1
ATOM 2692 O O . GLY B 1 152 ? -1.629 -2.213 -6.469 1 98.94 152 GLY B O 1
ATOM 2693 N N . VAL B 1 153 ? -0.381 -2.773 -4.711 1 99 153 VAL B N 1
ATOM 2694 C CA . VAL B 1 153 ? 0.773 -1.932 -5.008 1 99 153 VAL B CA 1
ATOM 2695 C C . VAL B 1 153 ? 2.061 -2.711 -4.758 1 99 153 VAL B C 1
ATOM 2697 O O . VAL B 1 153 ? 2.184 -3.41 -3.748 1 99 153 VAL B O 1
ATOM 2700 N N . VAL B 1 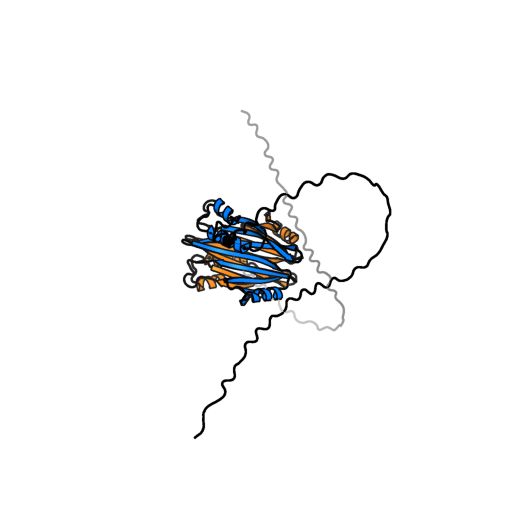154 ? 2.938 -2.66 -5.695 1 98.94 154 VAL B N 1
ATOM 2701 C CA . VAL B 1 154 ? 4.254 -3.275 -5.574 1 98.94 154 VAL B CA 1
ATOM 2702 C C . VAL B 1 154 ? 5.34 -2.211 -5.723 1 98.94 154 VAL B C 1
ATOM 2704 O O . VAL B 1 154 ? 5.262 -1.359 -6.613 1 98.94 154 VAL B O 1
ATOM 2707 N N . PHE B 1 155 ? 6.305 -2.234 -4.848 1 98.94 155 PHE B N 1
ATOM 2708 C CA . PHE B 1 155 ? 7.418 -1.294 -4.883 1 98.94 155 PHE B CA 1
ATOM 2709 C C . PHE B 1 155 ? 8.742 -2.018 -4.684 1 98.94 155 PHE B C 1
ATOM 2711 O O . PHE B 1 155 ? 8.844 -2.916 -3.848 1 98.94 155 PHE B O 1
ATOM 2718 N N . ALA B 1 156 ? 9.703 -1.663 -5.5 1 98.88 156 ALA B N 1
ATOM 2719 C CA . ALA B 1 156 ? 11.047 -2.217 -5.363 1 98.88 156 ALA B CA 1
ATOM 2720 C C . ALA B 1 156 ? 12.109 -1.155 -5.637 1 98.88 156 ALA B C 1
ATOM 2722 O O . ALA B 1 156 ? 11.953 -0.326 -6.535 1 98.88 156 ALA B O 1
ATOM 2723 N N . ALA B 1 157 ? 13.18 -1.18 -4.883 1 98.75 157 ALA B N 1
ATOM 2724 C CA . ALA B 1 157 ? 14.273 -0.23 -5.023 1 98.75 157 ALA B CA 1
ATOM 2725 C C . ALA B 1 157 ? 15.625 -0.923 -4.848 1 98.75 157 ALA B C 1
ATOM 2727 O O . ALA B 1 157 ? 15.773 -1.802 -3.994 1 98.75 157 ALA B O 1
ATOM 2728 N N . PRO B 1 158 ? 16.562 -0.501 -5.676 1 98.25 158 PRO B N 1
ATOM 2729 C CA . PRO B 1 158 ? 17.906 -1.036 -5.457 1 98.25 158 PRO B CA 1
ATOM 2730 C C . PRO B 1 158 ? 18.562 -0.496 -4.188 1 98.25 158 PRO B C 1
ATOM 2732 O O . PRO B 1 158 ? 18.547 0.714 -3.945 1 98.25 158 PRO B O 1
ATOM 2735 N N . VAL B 1 159 ? 19.047 -1.391 -3.387 1 97.31 159 VAL B N 1
ATOM 2736 C CA . VAL B 1 159 ? 19.734 -1.069 -2.139 1 97.31 159 VAL B CA 1
ATOM 2737 C C . VAL B 1 159 ? 21.094 -1.762 -2.104 1 97.31 159 VAL B C 1
ATOM 2739 O O . VAL B 1 159 ? 21.172 -2.982 -1.949 1 97.31 159 VAL B O 1
ATOM 2742 N N . GLY B 1 160 ? 22.125 -0.933 -2.094 1 91.62 160 GLY B N 1
ATOM 2743 C CA . GLY B 1 160 ? 23.438 -1.555 -2.252 1 91.62 160 GLY B CA 1
ATOM 2744 C C . GLY B 1 160 ? 23.547 -2.412 -3.498 1 91.62 160 GLY B C 1
ATOM 2745 O O . GLY B 1 160 ? 23.266 -1.943 -4.605 1 91.62 160 GLY B O 1
ATOM 2746 N N . SER B 1 161 ? 23.828 -3.715 -3.248 1 90.38 161 SER B N 1
ATOM 2747 C CA . SER B 1 161 ? 23.953 -4.621 -4.387 1 90.38 161 SER B CA 1
ATOM 2748 C C . SER B 1 161 ? 22.688 -5.441 -4.582 1 90.38 161 SER B C 1
ATOM 2750 O O . SER B 1 161 ? 22.594 -6.223 -5.531 1 90.38 161 SER B O 1
ATOM 2752 N N . GLY B 1 162 ? 21.766 -5.203 -3.713 1 96.81 162 GLY B N 1
ATOM 2753 C CA . GLY B 1 162 ? 20.531 -5.977 -3.797 1 96.81 162 GLY B CA 1
ATOM 2754 C C . GLY B 1 162 ? 19.312 -5.125 -4.082 1 96.81 162 GLY B C 1
ATOM 2755 O O . GLY B 1 162 ? 19.406 -4.113 -4.781 1 96.81 162 GLY B O 1
ATOM 2756 N N . CYS B 1 163 ? 18.219 -5.699 -3.746 1 98.62 163 CYS B N 1
ATOM 2757 C CA . CYS B 1 163 ? 16.938 -5.051 -3.969 1 98.62 163 CYS B CA 1
ATOM 2758 C C . CYS B 1 163 ? 16.016 -5.262 -2.777 1 98.62 163 CYS B C 1
ATOM 2760 O O . CYS B 1 163 ? 16.016 -6.324 -2.156 1 98.62 163 CYS B O 1
ATOM 2762 N N . GLU B 1 164 ? 15.344 -4.223 -2.354 1 98.81 164 GLU B N 1
ATOM 2763 C CA . GLU B 1 164 ? 14.336 -4.293 -1.302 1 98.81 164 GLU B CA 1
ATOM 2764 C C . GLU B 1 164 ? 13.008 -3.701 -1.772 1 98.81 164 GLU B C 1
ATOM 2766 O O . GLU B 1 164 ? 12.969 -2.955 -2.754 1 98.81 164 GLU B O 1
ATOM 2771 N N . GLY B 1 165 ? 11.953 -4.16 -1.187 1 98.88 165 GLY B N 1
ATOM 2772 C CA . GLY B 1 165 ? 10.648 -3.695 -1.638 1 98.88 165 GLY B CA 1
ATOM 2773 C C . GLY B 1 165 ? 9.508 -4.172 -0.759 1 98.88 165 GLY B C 1
ATOM 2774 O O . GLY B 1 165 ? 9.734 -4.738 0.311 1 98.88 165 GLY B O 1
ATOM 2775 N N . ASN B 1 166 ? 8.32 -3.717 -1.196 1 98.94 166 ASN B N 1
ATOM 2776 C CA . ASN B 1 166 ? 7.129 -4.152 -0.474 1 98.94 166 ASN B CA 1
ATOM 2777 C C . ASN B 1 166 ? 5.953 -4.375 -1.418 1 98.94 166 ASN B C 1
ATOM 2779 O O . ASN B 1 166 ? 6.004 -3.984 -2.586 1 98.94 166 ASN B O 1
ATOM 2783 N N . LEU B 1 167 ? 5.016 -5.102 -0.938 1 98.94 167 LEU B N 1
ATOM 2784 C CA . LEU B 1 167 ? 3.713 -5.184 -1.588 1 98.94 167 LEU B CA 1
ATOM 2785 C C . LEU B 1 167 ? 2.596 -4.836 -0.609 1 98.94 167 LEU B C 1
ATOM 2787 O O . LEU B 1 167 ? 2.725 -5.07 0.595 1 98.94 167 LEU B O 1
ATOM 2791 N N . VAL B 1 168 ? 1.61 -4.254 -1.081 1 99 168 VAL B N 1
ATOM 2792 C CA . VAL B 1 168 ? 0.372 -3.969 -0.365 1 99 168 VAL B CA 1
ATOM 2793 C C . VAL B 1 168 ? -0.819 -4.492 -1.163 1 99 168 VAL B C 1
ATOM 2795 O O . VAL B 1 168 ? -1.028 -4.098 -2.312 1 99 168 VAL B O 1
ATOM 2798 N N . ARG B 1 169 ? -1.521 -5.391 -0.632 1 98.94 169 ARG B N 1
ATOM 2799 C CA . ARG B 1 169 ? -2.721 -5.922 -1.271 1 98.94 169 ARG B CA 1
ATOM 2800 C C . ARG B 1 169 ? -3.977 -5.512 -0.508 1 98.94 169 ARG B C 1
ATOM 2802 O O . ARG B 1 169 ? -4.043 -5.656 0.714 1 98.94 169 ARG B O 1
ATOM 2809 N N . ILE B 1 170 ? -4.938 -4.977 -1.202 1 98.94 170 ILE B N 1
ATOM 2810 C CA . ILE B 1 170 ? -6.188 -4.484 -0.631 1 98.94 170 ILE B CA 1
ATOM 2811 C C . ILE B 1 170 ? -7.344 -5.375 -1.086 1 98.94 170 ILE B C 1
ATOM 2813 O O . ILE B 1 170 ? -7.727 -5.352 -2.258 1 98.94 170 ILE B O 1
ATOM 2817 N N . THR B 1 171 ? -7.898 -6.047 -0.109 1 98.25 171 THR B N 1
ATOM 2818 C CA . THR B 1 171 ? -8.844 -7.098 -0.459 1 98.25 171 THR B CA 1
ATOM 2819 C C . THR B 1 171 ? -10.172 -6.902 0.275 1 98.25 171 THR B C 1
ATOM 2821 O O . THR B 1 171 ? -10.305 -7.281 1.44 1 98.25 171 THR B O 1
ATOM 2824 N N . PRO B 1 172 ? -11.188 -6.434 -0.432 1 97.81 172 PRO B N 1
ATOM 2825 C CA . PRO B 1 172 ? -12.516 -6.418 0.186 1 97.81 172 PRO B CA 1
ATOM 2826 C C . PRO B 1 172 ? -13.078 -7.82 0.411 1 97.81 172 PRO B C 1
ATOM 2828 O O . PRO B 1 172 ? -12.914 -8.695 -0.439 1 97.81 172 PRO B O 1
ATOM 2831 N N . ASN B 1 173 ? -13.633 -7.965 1.571 1 96.44 173 ASN B N 1
ATOM 2832 C CA . ASN B 1 173 ? -14.32 -9.195 1.949 1 96.44 173 ASN B CA 1
ATOM 2833 C C . ASN B 1 173 ? -15.766 -8.93 2.348 1 96.44 173 ASN B C 1
ATOM 2835 O O . ASN B 1 173 ? -16.047 -7.996 3.104 1 96.44 173 ASN B O 1
ATOM 2839 N N . PRO B 1 174 ? -16.672 -9.781 1.81 1 94.19 174 PRO B N 1
ATOM 2840 C CA . PRO B 1 174 ? -18.078 -9.562 2.176 1 94.19 174 PRO B CA 1
ATOM 2841 C C . PRO B 1 174 ? -18.359 -9.93 3.629 1 94.19 174 PRO B C 1
ATOM 2843 O O . PRO B 1 174 ? -19.391 -9.531 4.176 1 94.19 174 PRO B O 1
ATOM 2846 N N . GLN B 1 175 ? -17.5 -10.633 4.258 1 94.94 175 GLN B N 1
ATOM 2847 C CA . GLN B 1 175 ? -17.672 -11.016 5.656 1 94.94 175 GLN B CA 1
ATOM 2848 C C . GLN B 1 175 ? -17.234 -9.898 6.594 1 94.94 175 GLN B C 1
ATOM 2850 O O . GLN B 1 175 ? -16.516 -8.977 6.176 1 94.94 175 GLN B O 1
ATOM 2855 N N . SER B 1 176 ? -17.641 -10.102 7.867 1 97.44 176 SER B N 1
ATOM 2856 C CA . SER B 1 176 ? -17.219 -9.148 8.883 1 97.44 176 SER B CA 1
ATOM 2857 C C . SER B 1 176 ? -15.727 -9.289 9.188 1 97.44 176 SER B C 1
ATOM 2859 O O . SER B 1 176 ? -15.133 -10.336 8.922 1 97.44 176 SER B O 1
ATOM 2861 N N . CYS B 1 177 ? -15.211 -8.234 9.828 1 98.25 177 CYS B N 1
ATOM 2862 C CA . CYS B 1 177 ? -13.789 -8.273 10.148 1 98.25 177 CYS B CA 1
ATOM 2863 C C . CYS B 1 177 ? -13.492 -9.352 11.188 1 98.25 177 CYS B C 1
ATOM 2865 O O . CYS B 1 177 ? -12.422 -9.961 11.164 1 98.25 177 CYS B O 1
ATOM 2867 N N . SER B 1 178 ? -14.469 -9.555 12.016 1 97.56 178 SER B N 1
ATOM 2868 C CA . SER B 1 178 ? -14.289 -10.617 12.992 1 97.56 178 SER B CA 1
ATOM 2869 C C . SER B 1 178 ? -14.203 -11.984 12.312 1 97.56 178 SER B C 1
ATOM 2871 O O . SER B 1 178 ? -13.391 -12.828 12.703 1 97.56 178 SER B O 1
ATOM 2873 N N . ALA B 1 179 ? -15 -12.203 11.352 1 97.31 179 ALA B N 1
ATOM 2874 C CA . ALA B 1 179 ? -14.977 -13.453 10.602 1 97.31 179 ALA B CA 1
ATOM 2875 C C . ALA B 1 179 ? -13.672 -13.594 9.82 1 97.31 179 ALA B C 1
ATOM 2877 O O . ALA B 1 179 ? -13.094 -14.68 9.766 1 97.31 179 ALA B O 1
ATOM 2878 N N . VAL B 1 180 ? -13.242 -12.523 9.25 1 97.25 180 VAL B N 1
ATOM 2879 C CA . VAL B 1 180 ? -11.992 -12.531 8.492 1 97.25 180 VAL B CA 1
ATOM 2880 C C . VAL B 1 180 ? -10.82 -12.844 9.422 1 97.25 180 VAL B C 1
ATOM 2882 O O . VAL B 1 180 ? -9.945 -13.641 9.086 1 97.25 180 VAL B O 1
ATOM 2885 N N . ALA B 1 181 ? -10.812 -12.219 10.555 1 97.94 181 ALA B N 1
ATOM 2886 C CA . ALA B 1 181 ? -9.758 -12.445 11.539 1 97.94 181 ALA B CA 1
ATOM 2887 C C . ALA B 1 181 ? -9.711 -13.914 11.961 1 97.94 181 ALA B C 1
ATOM 2889 O O . ALA B 1 181 ? -8.633 -14.484 12.133 1 97.94 181 ALA B O 1
ATOM 2890 N N . ALA B 1 182 ? -10.852 -14.469 12.094 1 97 182 ALA B N 1
ATOM 2891 C CA . ALA B 1 182 ? -10.938 -15.875 12.492 1 97 182 ALA B CA 1
ATOM 2892 C C . ALA B 1 182 ? -10.344 -16.781 11.414 1 97 182 ALA B C 1
ATOM 2894 O O . ALA B 1 182 ? -9.664 -17.766 11.734 1 97 182 ALA B O 1
ATOM 2895 N N . GLU B 1 183 ? -10.594 -16.484 10.219 1 95.31 183 GLU B N 1
ATOM 2896 C CA . GLU B 1 183 ? -10.039 -17.266 9.117 1 95.31 183 GLU B CA 1
ATOM 2897 C C . GLU B 1 183 ? -8.516 -17.141 9.07 1 95.31 183 GLU B C 1
ATOM 2899 O O . GLU B 1 183 ? -7.824 -18.141 8.828 1 95.31 183 GLU B O 1
ATOM 2904 N N . LEU B 1 184 ? -8.047 -15.984 9.305 1 95.69 184 LEU B N 1
ATOM 2905 C CA . LEU B 1 184 ? -6.605 -15.742 9.266 1 95.69 184 LEU B CA 1
ATOM 2906 C C . LEU B 1 184 ? -5.914 -16.406 10.453 1 95.69 184 LEU B C 1
ATOM 2908 O O . LEU B 1 184 ? -4.766 -16.844 10.344 1 95.69 184 LEU B O 1
ATOM 2912 N N . ALA B 1 185 ? -6.59 -16.5 11.57 1 94.81 185 ALA B N 1
ATOM 2913 C CA . ALA B 1 185 ? -6.043 -17.141 12.766 1 94.81 185 ALA B CA 1
ATOM 2914 C C . ALA B 1 185 ? -5.789 -18.625 12.523 1 94.81 185 ALA B C 1
ATOM 2916 O O . ALA B 1 185 ? -4.852 -19.203 13.078 1 94.81 185 ALA B O 1
ATOM 2917 N N . LYS B 1 186 ? -6.559 -19.156 11.633 1 94.62 186 LYS B N 1
ATOM 2918 C CA . LYS B 1 186 ? -6.387 -20.562 11.289 1 94.62 186 LYS B CA 1
ATOM 2919 C C . LYS B 1 186 ? -5.078 -20.781 10.531 1 94.62 186 LYS B C 1
ATOM 2921 O O . LYS B 1 186 ? -4.559 -21.906 10.492 1 94.62 186 LYS B O 1
ATOM 2926 N N . LEU B 1 187 ? -4.609 -19.719 9.922 1 94.06 187 LEU B N 1
ATOM 2927 C CA . LEU B 1 187 ? -3.348 -19.781 9.188 1 94.06 187 LEU B CA 1
ATOM 2928 C C . LEU B 1 187 ? -2.176 -19.406 10.094 1 94.06 187 LEU B C 1
ATOM 2930 O O . LEU B 1 187 ? -1.163 -18.891 9.625 1 94.06 187 LEU B O 1
ATOM 2934 N N . ASN B 1 188 ? -2.41 -19.547 11.438 1 93.88 188 ASN B N 1
ATOM 2935 C CA . ASN B 1 188 ? -1.418 -19.266 12.461 1 93.88 188 ASN B CA 1
ATOM 2936 C C . ASN B 1 188 ? -1.084 -17.766 12.523 1 93.88 188 ASN B C 1
ATOM 2938 O O . ASN B 1 188 ? 0.071 -17.391 12.734 1 93.88 188 ASN B O 1
ATOM 2942 N N . GLY B 1 189 ? -1.995 -17.016 12.227 1 93.44 189 GLY B N 1
ATOM 2943 C CA . GLY B 1 189 ? -1.819 -15.586 12.398 1 93.44 189 GLY B CA 1
ATOM 2944 C C . GLY B 1 189 ? -1.853 -15.156 13.852 1 93.44 189 GLY B C 1
ATOM 2945 O O . GLY B 1 189 ? -2.627 -15.688 14.648 1 93.44 189 GLY B O 1
ATOM 2946 N N . GLN B 1 190 ? -0.939 -14.133 14.156 1 95.06 190 GLN B N 1
ATOM 2947 C CA . GLN B 1 190 ? -0.923 -13.555 15.5 1 95.06 190 GLN B CA 1
ATOM 2948 C C . GLN B 1 190 ? -1.735 -12.266 15.547 1 95.06 190 GLN B C 1
ATOM 2950 O O . GLN B 1 190 ? -1.37 -11.266 14.922 1 95.06 190 GLN B O 1
ATOM 2955 N N . SER B 1 191 ? -2.734 -12.312 16.359 1 96.25 191 SER B N 1
ATOM 2956 C CA . SER B 1 191 ? -3.639 -11.164 16.438 1 96.25 191 SER B CA 1
ATOM 2957 C C . SER B 1 191 ? -3.037 -10.047 17.266 1 96.25 191 SER B C 1
ATOM 2959 O O . SER B 1 191 ? -2.344 -10.297 18.25 1 96.25 191 SER B O 1
ATOM 2961 N N . SER B 1 192 ? -3.244 -8.891 16.828 1 96.81 192 SER B N 1
ATOM 2962 C CA . SER B 1 192 ? -2.883 -7.668 17.531 1 96.81 192 SER B CA 1
ATOM 2963 C C . SER B 1 192 ? -3.795 -6.512 17.125 1 96.81 192 SER B C 1
ATOM 2965 O O . SER B 1 192 ? -4.844 -6.727 16.516 1 96.81 192 SER B O 1
ATOM 2967 N N . ALA B 1 193 ? -3.402 -5.316 17.672 1 97.62 193 ALA B N 1
ATOM 2968 C CA . ALA B 1 193 ? -4.168 -4.117 17.328 1 97.62 193 ALA B CA 1
ATOM 2969 C C .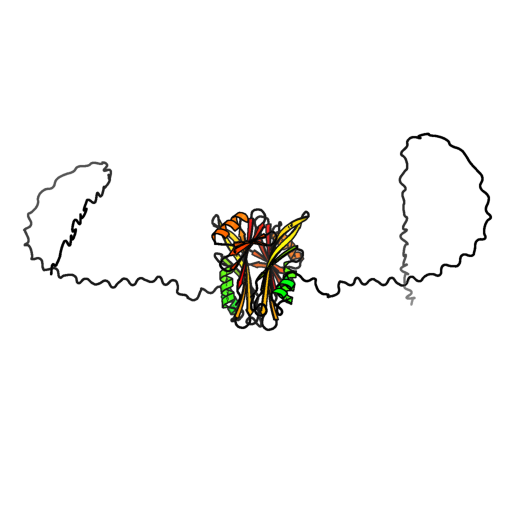 ALA B 1 193 ? -3.238 -2.959 16.969 1 97.62 193 ALA B C 1
ATOM 2971 O O . ALA B 1 193 ? -2.117 -2.877 17.484 1 97.62 193 ALA B O 1
ATOM 2972 N N . LEU B 1 194 ? -3.695 -2.172 16.156 1 98.44 194 LEU B N 1
ATOM 2973 C CA . LEU B 1 194 ? -3.072 -0.901 15.797 1 98.44 194 LEU B CA 1
ATOM 2974 C C . LEU B 1 194 ? -4.105 0.221 15.766 1 98.44 194 LEU B C 1
ATOM 2976 O O . LEU B 1 194 ? -4.875 0.335 14.812 1 98.44 194 LEU B O 1
ATOM 2980 N N . GLY B 1 195 ? -4.012 1.007 16.797 1 96.94 195 GLY B N 1
ATOM 2981 C CA . GLY B 1 195 ? -5.129 1.925 16.938 1 96.94 195 GLY B CA 1
ATOM 2982 C C . GLY B 1 195 ? -6.465 1.221 17.062 1 96.94 195 GLY B C 1
ATOM 2983 O O . GLY B 1 195 ? -6.629 0.319 17.891 1 96.94 195 GLY B O 1
ATOM 2984 N N . GLU B 1 196 ? -7.367 1.637 16.203 1 94.75 196 GLU B N 1
ATOM 2985 C CA . GLU B 1 196 ? -8.703 1.05 16.25 1 94.75 196 GLU B CA 1
ATOM 2986 C C . GLU B 1 196 ? -8.812 -0.162 15.336 1 94.75 196 GLU B C 1
ATOM 2988 O O . GLU B 1 196 ? -9.852 -0.831 15.305 1 94.75 196 GLU B O 1
ATOM 2993 N N . LEU B 1 197 ? -7.719 -0.494 14.695 1 98.5 197 LEU B N 1
ATOM 2994 C CA . LEU B 1 197 ? -7.789 -1.578 13.727 1 98.5 197 LEU B CA 1
ATOM 2995 C C . LEU B 1 197 ? -7.254 -2.879 14.32 1 98.5 197 LEU B C 1
ATOM 2997 O O . LEU B 1 197 ? -6.254 -2.873 15.039 1 98.5 197 LEU B O 1
ATOM 3001 N N . SER B 1 198 ? -7.992 -3.943 14 1 98.19 198 SER B N 1
ATOM 3002 C CA . SER B 1 198 ? -7.426 -5.266 14.234 1 98.19 198 SER B CA 1
ATOM 3003 C C . SER B 1 198 ? -6.32 -5.578 13.234 1 98.19 198 SER B C 1
ATOM 3005 O O . SER B 1 198 ? -6.434 -5.25 12.047 1 98.19 198 SER B O 1
ATOM 3007 N N . THR B 1 199 ? -5.27 -6.184 13.75 1 98.38 199 THR B N 1
ATOM 3008 C CA . THR B 1 199 ? -4.16 -6.57 12.883 1 98.38 199 THR B CA 1
ATOM 3009 C C . THR B 1 199 ? -3.771 -8.031 13.125 1 98.38 199 THR B C 1
ATOM 3011 O O . THR B 1 199 ? -4.078 -8.594 14.18 1 98.38 199 THR B O 1
ATOM 3014 N N . LEU B 1 200 ? -3.184 -8.625 12.086 1 98.19 200 LEU B N 1
ATOM 3015 C CA . LEU B 1 200 ? -2.617 -9.961 12.195 1 98.19 200 LEU B CA 1
ATOM 3016 C C . LEU B 1 200 ? -1.254 -10.039 11.516 1 98.19 200 LEU B C 1
ATOM 3018 O O . LEU B 1 200 ? -1.058 -9.453 10.445 1 98.19 200 LEU B O 1
ATOM 3022 N N . THR B 1 201 ? -0.419 -10.695 12.211 1 97.75 201 THR B N 1
ATOM 3023 C CA . THR B 1 201 ? 0.864 -11.023 11.602 1 97.75 201 THR B CA 1
ATOM 3024 C C . THR B 1 201 ? 0.893 -12.477 11.148 1 97.75 201 THR B C 1
ATOM 3026 O O . THR B 1 201 ? 0.646 -13.391 11.938 1 97.75 201 THR B O 1
ATOM 3029 N N . LEU B 1 202 ? 1.223 -12.688 9.867 1 97 202 LEU B N 1
ATOM 3030 C CA . LEU B 1 202 ? 1.282 -14.031 9.312 1 97 202 LEU B CA 1
ATOM 3031 C C . LEU B 1 202 ? 2.686 -14.617 9.445 1 97 202 LEU B C 1
ATOM 3033 O O . LEU B 1 202 ? 3.65 -13.875 9.656 1 97 202 LEU B O 1
ATOM 3037 N N . PRO B 1 203 ? 2.838 -15.953 9.32 1 95.38 203 PRO B N 1
ATOM 3038 C CA . PRO B 1 203 ? 4.137 -16.594 9.555 1 95.38 203 PRO B CA 1
ATOM 3039 C C . PRO B 1 203 ? 5.207 -16.125 8.57 1 95.38 203 PRO B C 1
ATOM 3041 O O . PRO B 1 203 ? 6.398 -16.125 8.906 1 95.38 203 PRO B O 1
ATOM 3044 N N . ASN B 1 204 ? 4.812 -15.734 7.434 1 94.31 204 ASN B N 1
ATOM 3045 C CA . ASN B 1 204 ? 5.785 -15.297 6.438 1 94.31 204 ASN B CA 1
ATOM 3046 C C . ASN B 1 204 ? 6.211 -13.852 6.672 1 94.31 204 ASN B C 1
ATOM 3048 O O . ASN B 1 204 ? 6.988 -13.289 5.891 1 94.31 204 ASN B O 1
ATOM 3052 N N . GLY B 1 205 ? 5.648 -13.203 7.633 1 94.81 205 GLY B N 1
ATOM 3053 C CA . GLY B 1 205 ? 6.023 -11.844 7.992 1 94.81 205 GLY B CA 1
ATOM 3054 C C . GLY B 1 205 ? 5.043 -10.805 7.484 1 94.81 205 GLY B C 1
ATOM 3055 O O . GLY B 1 205 ? 5.129 -9.633 7.859 1 94.81 205 GLY B O 1
ATOM 3056 N N . ALA B 1 206 ? 4.059 -11.242 6.707 1 97.56 206 ALA B N 1
ATOM 3057 C CA . ALA B 1 206 ? 3.047 -10.312 6.211 1 97.56 206 ALA B CA 1
ATOM 3058 C C . ALA B 1 206 ? 2.162 -9.805 7.348 1 97.56 206 ALA B C 1
ATOM 3060 O O . ALA B 1 206 ? 1.845 -10.555 8.273 1 97.56 206 ALA B O 1
ATOM 3061 N N . GLN B 1 207 ? 1.876 -8.562 7.277 1 98.19 207 GLN B N 1
ATOM 3062 C CA . GLN B 1 207 ? 0.957 -7.949 8.234 1 98.19 207 GLN B CA 1
ATOM 3063 C C . GLN B 1 207 ? -0.373 -7.602 7.57 1 98.19 207 GLN B C 1
ATOM 3065 O O . GLN B 1 207 ? -0.4 -7.105 6.441 1 98.19 207 GLN B O 1
ATOM 3070 N N . VAL B 1 208 ? -1.404 -7.875 8.312 1 98.81 208 VAL B N 1
ATOM 3071 C CA . VAL B 1 208 ? -2.738 -7.625 7.777 1 98.81 208 VAL B CA 1
ATOM 3072 C C . VAL B 1 208 ? -3.48 -6.641 8.68 1 98.81 208 VAL B C 1
ATOM 3074 O O . VAL B 1 208 ? -3.551 -6.832 9.898 1 98.81 208 VAL B O 1
ATOM 3077 N N . MET B 1 209 ? -3.947 -5.59 8.125 1 98.94 209 MET B N 1
ATOM 3078 C CA . MET B 1 209 ? -4.859 -4.676 8.805 1 98.94 209 MET B CA 1
ATOM 3079 C C . MET B 1 209 ? -6.285 -4.852 8.297 1 98.94 209 MET B C 1
ATOM 3081 O O . MET B 1 209 ? -6.508 -4.992 7.09 1 98.94 209 MET B O 1
ATOM 3085 N N . LEU B 1 210 ? -7.215 -4.871 9.234 1 98.88 210 LEU B N 1
ATOM 3086 C CA . LEU B 1 210 ? -8.617 -5.07 8.867 1 98.88 210 LEU B CA 1
ATOM 3087 C C . LEU B 1 210 ? -9.414 -3.785 9.055 1 98.88 210 LEU B C 1
ATOM 3089 O O . LEU B 1 210 ? -9.531 -3.281 10.172 1 98.88 210 LEU B O 1
ATOM 3093 N N . ILE B 1 211 ? -9.961 -3.277 7.934 1 98.81 211 ILE B N 1
ATOM 3094 C CA . ILE B 1 211 ? -10.742 -2.047 7.949 1 98.81 211 ILE B CA 1
ATOM 3095 C C . ILE B 1 211 ? -12.227 -2.379 7.801 1 98.81 211 ILE B C 1
ATOM 3097 O O . ILE B 1 211 ? -12.656 -2.846 6.746 1 98.81 211 ILE B O 1
ATOM 3101 N N . PRO B 1 212 ? -13.008 -2.096 8.836 1 97.88 212 PRO B N 1
ATOM 3102 C CA . PRO B 1 212 ? -14.445 -2.32 8.672 1 97.88 212 PRO B CA 1
ATOM 3103 C C . PRO B 1 212 ? -15.094 -1.317 7.719 1 97.88 212 PRO B C 1
ATOM 3105 O O . PRO B 1 212 ? -14.836 -0.115 7.812 1 97.88 212 PRO B O 1
ATOM 3108 N N . VAL B 1 213 ? -15.867 -1.771 6.793 1 96.5 213 VAL B N 1
ATOM 3109 C CA . VAL B 1 213 ? -16.672 -0.969 5.883 1 96.5 213 VAL B CA 1
ATOM 3110 C C . VAL B 1 213 ? -18.109 -1.498 5.859 1 96.5 213 VAL B C 1
ATOM 3112 O O . VAL B 1 213 ? -18.438 -2.395 5.078 1 96.5 213 VAL B O 1
ATOM 3115 N N . GLY B 1 214 ? -18.969 -0.807 6.605 1 92.81 214 GLY B N 1
ATOM 3116 C CA . GLY B 1 214 ? -20.281 -1.405 6.789 1 92.81 214 GLY B CA 1
ATOM 3117 C C . GLY B 1 214 ? -20.219 -2.816 7.34 1 92.81 214 GLY B C 1
ATOM 3118 O O . GLY B 1 214 ? -19.594 -3.059 8.375 1 92.81 214 GLY B O 1
ATOM 3119 N N . ASN B 1 215 ? -20.797 -3.777 6.57 1 93.94 215 ASN B N 1
ATOM 3120 C CA . ASN B 1 215 ? -20.797 -5.172 7.004 1 93.94 215 ASN B CA 1
ATOM 3121 C C . ASN B 1 215 ? -19.641 -5.945 6.379 1 93.94 215 ASN B C 1
ATOM 3123 O O . ASN B 1 215 ? -19.469 -7.137 6.648 1 93.94 215 ASN B O 1
ATOM 3127 N N . ALA B 1 216 ? -18.922 -5.191 5.586 1 96.88 216 ALA B N 1
ATOM 3128 C CA . ALA B 1 216 ? -17.781 -5.82 4.91 1 96.88 216 ALA B CA 1
ATOM 3129 C C . ALA B 1 216 ? -16.469 -5.484 5.613 1 96.88 216 ALA B C 1
ATOM 3131 O O . ALA B 1 216 ? -16.453 -4.707 6.574 1 96.88 216 ALA B O 1
ATOM 3132 N N . CYS B 1 217 ? -15.492 -6.191 5.227 1 98.31 217 CYS B N 1
ATOM 3133 C CA . CYS B 1 217 ? -14.164 -5.98 5.781 1 98.31 217 CYS B CA 1
ATOM 3134 C C . CYS B 1 217 ? -13.117 -5.863 4.676 1 98.31 217 CYS B C 1
ATOM 3136 O O . CYS B 1 217 ? -13.062 -6.699 3.775 1 98.31 217 CYS B O 1
ATOM 3138 N N . VAL B 1 218 ? -12.32 -4.809 4.734 1 98.81 218 VAL B N 1
ATOM 3139 C CA . VAL B 1 218 ? -11.203 -4.676 3.809 1 98.81 218 VAL B CA 1
ATOM 3140 C C . VAL B 1 218 ? -9.906 -5.113 4.492 1 98.81 218 VAL B C 1
ATOM 3142 O O . VAL B 1 218 ? -9.477 -4.5 5.469 1 98.81 218 VAL B O 1
ATOM 3145 N N . ALA B 1 219 ? -9.336 -6.195 3.967 1 98.75 219 ALA B N 1
ATOM 3146 C CA . ALA B 1 219 ? -8.039 -6.652 4.457 1 98.75 219 ALA B CA 1
ATOM 3147 C C . ALA B 1 219 ? -6.898 -5.992 3.686 1 98.75 219 ALA B C 1
ATOM 3149 O O . ALA B 1 219 ? -6.82 -6.105 2.461 1 98.75 219 ALA B O 1
ATOM 3150 N N . VAL B 1 220 ? -6.051 -5.293 4.422 1 98.94 220 VAL B N 1
ATOM 3151 C CA . VAL B 1 220 ? -4.844 -4.695 3.857 1 98.94 220 VAL B CA 1
ATOM 3152 C C . VAL B 1 220 ? -3.623 -5.523 4.254 1 98.94 220 VAL B C 1
ATOM 3154 O O . VAL B 1 220 ? -3.201 -5.504 5.41 1 98.94 220 VAL B O 1
ATOM 3157 N N . THR B 1 221 ? -3.057 -6.168 3.287 1 98.75 221 THR B N 1
ATOM 3158 C CA . THR B 1 221 ? -1.885 -7.004 3.527 1 98.75 221 THR B CA 1
ATOM 3159 C C . THR B 1 221 ? -0.615 -6.297 3.061 1 98.75 221 THR B C 1
ATOM 3161 O O . THR B 1 221 ? -0.51 -5.902 1.897 1 98.75 221 THR B O 1
ATOM 3164 N N . ALA B 1 222 ? 0.265 -6.148 3.984 1 98.88 222 ALA B N 1
ATOM 3165 C CA . ALA B 1 222 ? 1.557 -5.547 3.662 1 98.88 222 ALA B CA 1
ATOM 3166 C C . ALA B 1 222 ? 2.701 -6.508 3.973 1 98.88 222 ALA B C 1
ATOM 3168 O O . ALA B 1 222 ? 2.715 -7.148 5.027 1 98.88 222 ALA B O 1
ATOM 3169 N N . LEU B 1 223 ? 3.588 -6.586 3.018 1 98.62 223 LEU B N 1
ATOM 3170 C CA . LEU B 1 223 ? 4.793 -7.391 3.188 1 98.62 223 LEU B CA 1
ATOM 3171 C C . LEU B 1 223 ? 6.031 -6.621 2.738 1 98.62 223 LEU B C 1
ATOM 3173 O O . LEU B 1 223 ? 6.062 -6.082 1.632 1 98.62 223 LEU B O 1
ATOM 3177 N N . ARG B 1 224 ? 6.957 -6.555 3.59 1 98.56 224 ARG B N 1
ATOM 3178 C CA . ARG B 1 224 ? 8.258 -5.949 3.309 1 98.56 224 ARG B CA 1
ATOM 3179 C C . ARG B 1 224 ? 9.32 -7.016 3.098 1 98.56 224 ARG B C 1
ATOM 3181 O O . ARG B 1 224 ? 9.422 -7.965 3.877 1 98.56 224 ARG B O 1
ATOM 3188 N N . ILE B 1 225 ? 10.055 -6.863 2.045 1 98.12 225 ILE B N 1
ATOM 3189 C CA . ILE B 1 225 ? 11.211 -7.719 1.798 1 98.12 225 ILE B CA 1
ATOM 3190 C C . ILE B 1 225 ? 12.492 -6.887 1.835 1 98.12 225 ILE B C 1
ATOM 3192 O O . ILE B 1 225 ? 12.656 -5.953 1.048 1 98.12 225 ILE B O 1
ATOM 3196 N N . ALA B 1 226 ? 13.297 -7.242 2.814 1 95.44 226 ALA B N 1
ATOM 3197 C CA . ALA B 1 226 ? 14.586 -6.578 2.984 1 95.44 226 ALA B CA 1
ATOM 3198 C C . ALA B 1 226 ? 15.703 -7.59 3.227 1 95.44 226 ALA B C 1
ATOM 3200 O O . ALA B 1 226 ? 15.438 -8.75 3.561 1 95.44 226 ALA B O 1
ATOM 3201 N N . GLY B 1 227 ? 17.078 -7.156 2.893 1 82 227 GLY B N 1
ATOM 3202 C CA . GLY B 1 227 ? 18.203 -8.023 3.152 1 82 227 GLY B CA 1
ATOM 3203 C C . GLY B 1 227 ? 19.5 -7.508 2.564 1 82 227 GLY B C 1
ATOM 3204 O O . GLY B 1 227 ? 19.5 -6.602 1.729 1 82 227 GLY B O 1
#

Sequence (454 aa):
MQLNRTLVLIFASVVTALVVAAFSAAVVGYAQQAAPTQLQPPPGAPQPAKKPVAAKPHAKPQAQTQPPAAAAAAQQPAAGQQQATVFDDHARQANITTCASLFGTLGRGVTVNSTYTAKSQWDSRAGNVHSVQSLVALSQPAPNNTTLPAAGVVFAAPVGSGCEGNLVRITPNPQSCSAVAAELAKLNGQSSALGELSTLTLPNGAQVMLIPVGNACVAVTALRIAGMQLNRTLVLIFASVVTALVVAAFSAAVVGYAQQAAPTQLQPPPGAPQPAKKPVAAKPHAKPQAQTQPPAAAAAAQQPAAGQQQATVFDDHARQANITTCASLFGTLGRGVTVNSTYTAKSQWDSRAGNVHSVQSLVALSQPAPNNTTLPAAGVVFAAPVGSGCEGNLVRITPNPQSCSAVAAELAKLNGQSSALGELSTLTLPNGAQVMLIPVGNACVAVTALRIAG

Nearest PDB structures (foldseek):
  1hbq-assembly1_A  TM=3.745E-01  e=1.346E-01  Bos taurus
  1iiu-assembly1_A  TM=3.550E-01  e=3.096E-01  Gallus gallus
  7tsz-assembly1_A  TM=1.516E-01  e=4.974E+00  Escherichia coli
  1iiu-assembly1_A  TM=3.552E-01  e=4.579E-01  Gallus gallus
  3wi5-assembly1_A  TM=1.612E-01  e=3.634E+00  Neisseria meningitidis

pLDDT: mean 71.94, std 33.32, range [17.8, 99.0]

Secondary structure (DSSP, 8-state):
------------------------------------------------------------------------------S------HHHHHHHHTT--TTHHHHHHHHHHHTTTSEEEEEEEE-SS-TTTS-EEEEEEEEEEEGGGEEEEEEEEEEEEEETTEEEEEEEEEEEESS-HHHHHHHHHTTTPEEEEETTEEEEE-TTS-EEEEEEETTEEEEEEEEEE--/----------------------------------------------------------------------------S-S------HHHHHHHHTT--TTHHHHHHHHHHHTTTSEEEEEEEE-SS-TTTS-EEEEEEEEEEEGGGEEEEEEEEEEEEEETTEEEEEEEEEEEESS-HHHHHHHHHTTTPEEEEETTEEEEE-TTS-EEEEEEETTEEEEEEEEEE--

Foldseek 3Di:
DDDPPPDPDDPDPCPDDPDPPPPVVPPDDDDDDDDDDDDDDDDDDDDDDPDDPDDPDDPDPPPPPPPPPPPPPPPPVPVDDPPDDVLLVVCVQQVADQCSVVSVVLVCVQAPQWDKDKDKDADNVCRHQAKMKMKMWTWHADPPRHTDIWIKMWMWHDDVSHIKIKMKIKDKFLAAPVVVVVVQVVQVWDWDDDVVWIWTAHPVGWIWTWDDDPRMIIIIIMDIDDD/DDDPDDDPPPDDDDPPPPDDDDCPCPDDPDDDDDDDDDDDDDDDDDPDDPDDPDDDDPPDPPPPPPPPPPPPPPPPVPVDDPPDDVLLVVCVQQVADQCSVVSVVLVCVQAPQWDKDKDKDADNVCRHQAKMKMKMWTWHADPPRHTDIWIKMKMWHDDDSHIKIKMKIKDKFLAAPVVVVVVQVVQVWDWDDDVVWIWTAHPVGWIWTWDDDPRMIIIIIMDIDDD

Radius of gyration: 46.57 Å; Cα contacts (8 Å, |Δi|>4): 742; chains: 2; bounding box: 82×168×104 Å

Solvent-accessible surface area (backbone atoms only — not comparable to full-atom values): 27727 Å² total; per-residue (Å²): 136,87,87,86,75,78,84,83,82,84,89,82,84,83,82,81,82,84,80,78,80,75,78,66,79,74,77,87,75,79,86,82,85,84,70,86,76,86,86,76,88,81,82,86,85,81,81,81,81,79,78,84,77,80,83,76,81,83,72,76,79,74,78,73,74,69,69,74,77,73,71,73,70,71,68,59,80,62,101,60,83,65,77,82,48,72,50,43,51,50,22,58,74,45,57,26,64,62,36,30,67,59,42,31,51,40,45,53,61,58,42,59,82,38,53,75,34,75,51,75,49,62,41,92,88,44,24,46,74,35,41,39,37,32,44,30,25,32,40,28,77,39,82,90,84,36,69,39,60,30,39,29,38,34,37,30,30,34,27,86,93,34,46,32,34,36,30,37,28,40,40,69,33,83,48,39,48,69,57,51,51,54,57,44,41,74,66,60,30,47,78,48,70,38,71,92,28,48,28,33,39,36,82,87,63,34,34,33,38,42,37,69,50,88,66,21,15,32,38,37,37,38,37,77,46,72,119,136,90,77,92,76,88,90,81,89,78,90,81,86,90,79,88,78,87,77,93,86,87,80,76,81,77,75,86,75,85,72,85,80,89,80,91,80,88,90,81,84,88,80,86,86,81,80,79,80,80,78,83,77,79,81,74,82,78,75,80,77,74,78,72,75,69,70,76,75,72,73,74,67,73,67,58,81,61,103,57,84,66,78,80,46,71,51,43,51,50,21,58,75,46,57,26,64,60,37,31,66,58,42,30,52,40,45,52,61,59,42,59,82,39,53,74,35,74,52,74,47,63,39,88,88,44,23,46,74,36,42,38,37,31,46,31,26,32,38,29,77,39,82,90,84,37,70,41,60,30,36,30,39,33,38,32,32,33,27,86,92,34,46,31,34,36,31,36,29,39,41,68,36,82,48,38,47,68,58,50,51,54,58,44,40,73,64,61,31,46,78,48,69,37,72,92,28,47,28,31,37,35,84,88,63,34,33,32,40,42,36,68,51,90,65,21,16,32,38,36,38,38,38,77,47,73,121